Protein AF-A0A836SD16-F1 (afdb_monomer_lite)

Structure (mmCIF, N/CA/C/O backbone):
data_AF-A0A836SD16-F1
#
_entry.id   AF-A0A836SD16-F1
#
loop_
_atom_site.group_PDB
_atom_site.id
_atom_site.type_symbol
_atom_site.label_atom_id
_atom_site.label_alt_id
_atom_site.label_comp_id
_atom_site.label_asym_id
_atom_site.label_entity_id
_atom_site.label_seq_id
_atom_site.pdbx_PDB_ins_code
_atom_site.Cartn_x
_atom_site.Cartn_y
_atom_site.Cartn_z
_atom_site.occupancy
_atom_site.B_iso_or_equiv
_atom_site.auth_seq_id
_atom_site.auth_comp_id
_atom_site.auth_asym_id
_atom_site.auth_atom_id
_atom_site.pdbx_PDB_model_num
ATOM 1 N N . MET A 1 1 ? -29.765 10.931 31.017 1.00 47.81 1 MET A N 1
ATOM 2 C CA . MET A 1 1 ? -29.207 12.150 30.391 1.00 47.81 1 MET A CA 1
ATOM 3 C C . MET A 1 1 ? -29.769 13.439 30.987 1.00 47.81 1 MET A C 1
ATOM 5 O O . MET A 1 1 ? -28.993 14.105 31.645 1.00 47.81 1 MET A O 1
ATOM 9 N N . GLN A 1 2 ? -31.076 13.751 30.952 1.00 41.78 2 GLN A N 1
ATOM 10 C CA . GLN A 1 2 ? -31.623 14.842 31.801 1.00 41.78 2 GLN A CA 1
ATOM 11 C C . GLN A 1 2 ? -31.380 14.604 33.304 1.00 41.78 2 GLN A C 1
ATOM 13 O O . GLN A 1 2 ? -31.090 15.541 34.030 1.00 41.78 2 GLN A O 1
ATOM 18 N N . LYS A 1 3 ? -31.370 13.336 33.747 1.00 45.03 3 LYS A N 1
ATOM 19 C CA . LYS A 1 3 ? -30.899 12.922 35.081 1.00 45.03 3 LYS A CA 1
ATOM 20 C C . LYS A 1 3 ? -29.412 13.230 35.341 1.00 45.03 3 LYS A C 1
ATOM 22 O O . LYS A 1 3 ? -29.071 13.444 36.482 1.00 45.03 3 LYS A O 1
ATOM 27 N N . LEU A 1 4 ? -28.544 13.270 34.322 1.00 44.91 4 LEU A N 1
ATOM 28 C CA . LEU A 1 4 ? -27.101 13.542 34.469 1.00 44.91 4 LEU A CA 1
ATOM 29 C C . LEU A 1 4 ? -26.885 15.002 34.879 1.00 44.91 4 LEU A C 1
ATOM 31 O O . LEU A 1 4 ? -26.238 15.286 35.875 1.00 44.91 4 LEU A O 1
ATOM 35 N N . ILE A 1 5 ? -27.537 15.905 34.146 1.00 49.75 5 ILE A N 1
ATOM 36 C CA . ILE A 1 5 ? -27.587 17.338 34.429 1.00 49.75 5 ILE A CA 1
ATOM 37 C C . ILE A 1 5 ? -28.310 17.564 35.769 1.00 49.75 5 ILE A C 1
ATOM 39 O O . ILE A 1 5 ? -27.780 18.236 36.636 1.00 49.75 5 ILE A O 1
ATOM 43 N N . LEU A 1 6 ? -29.455 16.918 36.022 1.00 44.66 6 LEU A N 1
ATOM 44 C CA . LEU A 1 6 ? -30.210 17.103 37.272 1.00 44.66 6 LEU A CA 1
ATOM 45 C C . LEU A 1 6 ? -29.506 16.535 38.527 1.00 44.66 6 LEU A C 1
ATOM 47 O O . LEU A 1 6 ? -29.600 17.145 39.585 1.00 44.66 6 LEU A O 1
ATOM 51 N N . ILE A 1 7 ? -28.788 15.410 38.425 1.00 49.66 7 ILE A N 1
ATOM 52 C CA . ILE A 1 7 ? -28.025 14.798 39.534 1.00 49.66 7 ILE A CA 1
ATOM 53 C C . ILE A 1 7 ? -26.712 15.563 39.770 1.00 49.66 7 ILE A C 1
ATOM 55 O O . ILE A 1 7 ? -26.315 15.744 40.919 1.00 49.66 7 ILE A O 1
ATOM 59 N N . MET A 1 8 ? -26.068 16.077 38.714 1.00 46.47 8 MET A N 1
ATOM 60 C CA . MET A 1 8 ? -24.841 16.876 38.839 1.00 46.47 8 MET A CA 1
ATOM 61 C C . MET A 1 8 ? -25.087 18.357 39.192 1.00 46.47 8 MET A C 1
ATOM 63 O O . MET A 1 8 ? -24.184 18.990 39.729 1.00 46.47 8 MET A O 1
ATOM 67 N N . LEU A 1 9 ? -26.291 18.909 38.968 1.00 42.38 9 LEU A N 1
ATOM 68 C CA . LEU A 1 9 ? -26.656 20.282 39.369 1.00 42.38 9 LEU A CA 1
ATOM 69 C C . LEU A 1 9 ? -27.234 20.416 40.791 1.00 42.38 9 LEU A C 1
ATOM 71 O O . LEU A 1 9 ? -27.226 21.527 41.315 1.00 42.38 9 LEU A O 1
ATOM 75 N N . PHE A 1 10 ? -27.751 19.347 41.417 1.00 41.00 10 PHE A N 1
ATOM 76 C CA . PHE A 1 10 ? -28.495 19.460 42.689 1.00 41.00 10 PHE A CA 1
ATOM 77 C C . PHE A 1 10 ? -27.853 18.814 43.925 1.00 41.00 10 PHE A C 1
ATOM 79 O O . PHE A 1 10 ? -28.409 18.949 45.017 1.00 41.00 10 PHE A O 1
ATOM 86 N N . CYS A 1 11 ? -26.696 18.154 43.829 1.00 40.44 11 CYS A N 1
ATOM 87 C CA . CYS A 1 11 ? -26.124 17.504 45.009 1.00 40.44 11 CYS A CA 1
ATOM 88 C C . CYS A 1 11 ? -25.230 18.458 45.815 1.00 40.44 11 CYS A C 1
ATOM 90 O O . CYS A 1 11 ? -24.085 18.738 45.465 1.00 40.44 11 CYS A O 1
ATOM 92 N N . VAL A 1 12 ? -25.788 18.951 46.920 1.00 40.47 12 VAL A N 1
ATOM 93 C CA . VAL A 1 12 ? -25.085 19.702 47.962 1.00 40.47 12 VAL A CA 1
ATOM 94 C C . VAL A 1 12 ? -24.038 18.808 48.635 1.00 40.47 12 VAL A C 1
ATOM 96 O O . VAL A 1 12 ? -24.297 17.656 48.975 1.00 40.47 12 VAL A O 1
ATOM 99 N N . THR A 1 13 ? -22.861 19.396 48.832 1.00 48.41 13 THR A N 1
ATOM 100 C CA . THR A 1 13 ? -21.705 18.942 49.614 1.00 48.41 13 THR A CA 1
ATOM 101 C C . THR A 1 13 ? -22.038 18.022 50.797 1.00 48.41 13 THR A C 1
ATOM 103 O O . THR A 1 13 ? -22.675 18.457 51.758 1.00 48.41 13 THR A O 1
ATOM 106 N N . GLN A 1 14 ? -21.474 16.811 50.812 1.00 47.16 14 GLN A N 1
ATOM 107 C CA . GLN A 1 14 ? -21.070 16.166 52.065 1.00 47.16 14 GLN A CA 1
ATOM 108 C C . GLN A 1 14 ? -19.550 16.023 52.078 1.00 47.16 14 GLN A C 1
ATOM 110 O O . GLN A 1 14 ? -18.972 15.053 51.600 1.00 47.16 14 GLN A O 1
ATOM 115 N N . THR A 1 15 ? -18.892 17.039 52.624 1.00 45.00 15 THR A N 1
ATOM 116 C CA . THR A 1 15 ? -17.479 16.998 52.982 1.00 45.00 15 THR A CA 1
ATOM 117 C C . THR A 1 15 ? -17.315 16.178 54.258 1.00 45.00 15 THR A C 1
ATOM 119 O O . THR A 1 15 ? -17.546 16.670 55.361 1.00 45.00 15 THR A O 1
ATOM 122 N N . VAL A 1 16 ? -16.838 14.938 54.145 1.00 40.78 16 VAL A N 1
ATOM 123 C CA . VAL A 1 16 ? -16.167 14.291 55.280 1.00 40.78 16 VAL A CA 1
ATOM 124 C C . VAL A 1 16 ? -14.723 14.796 55.292 1.00 40.78 16 VAL A C 1
ATOM 126 O O . VAL A 1 16 ? -13.841 14.185 54.705 1.00 40.78 16 VAL A O 1
ATOM 129 N N . GLY A 1 17 ? -14.495 15.970 55.892 1.00 50.88 17 GLY A N 1
ATOM 130 C CA . GLY A 1 17 ? -13.177 16.449 56.353 1.00 50.88 17 GLY A CA 1
ATOM 131 C C . GLY A 1 17 ? -12.042 16.633 55.327 1.00 50.88 17 GLY A C 1
ATOM 132 O O . GLY A 1 17 ? -10.904 16.825 55.747 1.00 50.88 17 GLY A O 1
ATOM 133 N N . ALA A 1 18 ? -12.317 16.565 54.023 1.00 58.47 18 ALA A N 1
ATOM 134 C CA . ALA A 1 18 ? -11.338 16.609 52.933 1.00 58.47 18 ALA A CA 1
ATOM 135 C C . ALA A 1 18 ? -11.448 17.906 52.109 1.00 58.47 18 ALA A C 1
ATOM 137 O O . ALA A 1 18 ? -12.555 18.401 51.894 1.00 58.47 18 ALA A O 1
ATOM 138 N N . THR A 1 19 ? -10.329 18.436 51.601 1.00 69.25 19 THR A N 1
ATOM 139 C CA . THR A 1 19 ? -10.351 19.464 50.540 1.00 69.25 19 THR A CA 1
ATOM 140 C C . THR A 1 19 ? -10.422 18.750 49.196 1.00 69.25 19 THR A C 1
ATOM 142 O O . THR A 1 19 ? -9.538 17.948 48.909 1.00 69.25 19 THR A O 1
ATOM 145 N N . ALA A 1 20 ? -11.446 19.002 48.387 1.00 75.75 20 ALA A N 1
ATOM 146 C CA . ALA A 1 20 ? -11.607 18.394 47.068 1.00 75.75 20 ALA A CA 1
ATOM 147 C C . ALA A 1 20 ? -12.204 19.434 46.115 1.00 75.75 20 ALA A C 1
ATOM 149 O O . ALA A 1 20 ? -13.421 19.595 46.055 1.00 75.75 20 ALA A O 1
ATOM 150 N N . GLU A 1 21 ? -11.330 20.163 45.423 1.00 82.94 21 GLU A N 1
ATOM 151 C CA . GLU A 1 21 ? -11.685 21.233 44.492 1.00 82.94 21 GLU A CA 1
ATOM 152 C C . GLU A 1 21 ? -11.079 20.993 43.105 1.00 82.94 21 GLU A C 1
ATOM 154 O O . GLU A 1 21 ? -9.935 20.544 42.969 1.00 82.94 21 GLU A O 1
ATOM 159 N N . LEU A 1 22 ? -11.867 21.310 42.080 1.00 84.75 22 LEU A N 1
ATOM 160 C CA . LEU A 1 22 ? -11.505 21.237 40.667 1.00 84.75 22 LEU A CA 1
ATOM 161 C C . LEU A 1 22 ? -11.888 22.534 39.955 1.00 84.75 22 LEU A C 1
ATOM 163 O O . LEU A 1 22 ? -13.017 23.003 40.112 1.00 84.75 22 LEU A O 1
ATOM 167 N N . THR A 1 23 ? -10.992 23.067 39.126 1.00 88.19 23 THR A N 1
ATOM 168 C CA . THR A 1 23 ? -11.255 24.273 38.322 1.00 88.19 23 THR A CA 1
ATOM 169 C C . THR A 1 23 ? -10.583 24.161 36.960 1.00 88.19 23 THR A 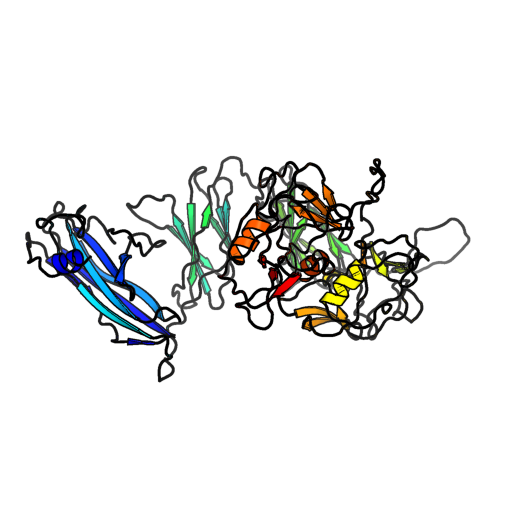C 1
ATOM 171 O O . THR A 1 23 ? -9.428 23.758 36.878 1.00 88.19 23 THR A O 1
ATOM 174 N N . PHE A 1 24 ? -11.281 24.535 35.888 1.00 88.69 24 PHE A N 1
ATOM 175 C CA . PHE A 1 24 ? -10.687 24.627 34.553 1.00 88.69 24 PHE A CA 1
ATOM 176 C C . PHE A 1 24 ? -10.046 25.998 34.308 1.00 88.69 24 PHE A C 1
ATOM 178 O O . PHE A 1 24 ? -10.534 27.015 34.806 1.00 88.69 24 PHE A O 1
ATOM 185 N N . SER A 1 25 ? -8.997 26.043 33.486 1.00 86.06 25 SER A N 1
ATOM 186 C CA . SER A 1 25 ? -8.516 27.296 32.903 1.00 86.06 25 SER A CA 1
ATOM 187 C C . SER A 1 25 ? -9.605 27.932 32.027 1.00 86.06 25 SER A C 1
ATOM 189 O O . SER A 1 25 ? -10.388 27.215 31.396 1.00 86.06 25 SER A O 1
ATOM 191 N N . PRO A 1 26 ? -9.674 29.270 31.948 1.00 84.88 26 PRO A N 1
ATOM 192 C CA . PRO A 1 26 ? -10.633 29.937 31.075 1.00 84.88 26 PRO A CA 1
ATOM 193 C C . PRO A 1 26 ? -10.360 29.607 29.600 1.00 84.88 26 PRO A C 1
ATOM 195 O O . PRO A 1 26 ? -9.211 29.602 29.163 1.00 84.88 26 PRO A O 1
ATOM 198 N N . LEU A 1 27 ? -11.430 29.377 28.835 1.00 85.81 27 LEU A N 1
ATOM 199 C CA . LEU A 1 27 ? -11.403 29.225 27.377 1.00 85.81 27 LEU A CA 1
ATOM 200 C C . LEU A 1 27 ? -11.921 30.498 26.695 1.00 85.81 27 LEU A C 1
ATOM 202 O O . LEU A 1 27 ? -12.695 31.257 27.290 1.00 85.81 27 LEU A O 1
ATOM 206 N N . LYS A 1 28 ? -11.545 30.720 25.427 1.00 86.38 28 LYS A N 1
ATOM 207 C CA . LYS A 1 28 ? -12.247 31.702 24.583 1.00 86.38 28 LYS A CA 1
ATOM 208 C C . LYS A 1 28 ? -13.709 31.277 24.419 1.00 86.38 28 LYS A C 1
ATOM 210 O O . LYS A 1 28 ? -14.028 30.089 24.447 1.00 86.38 28 LYS A O 1
ATOM 215 N N . SER A 1 29 ? -14.598 32.242 24.186 1.00 86.25 29 SER A N 1
ATOM 216 C CA . SER A 1 29 ? -16.001 31.946 23.868 1.00 86.25 29 SER A CA 1
ATOM 217 C C . SER A 1 29 ? -16.148 31.177 22.552 1.00 86.25 29 SER A C 1
ATOM 219 O O . SER A 1 29 ? -17.038 30.335 22.441 1.00 86.25 29 SER A O 1
ATOM 221 N N . THR A 1 30 ? -15.258 31.451 21.592 1.00 88.38 30 THR A N 1
ATOM 222 C CA . THR A 1 30 ? -15.224 30.828 20.268 1.00 88.38 30 THR A CA 1
ATOM 223 C C . THR A 1 30 ? -13.778 30.614 19.820 1.00 88.38 30 THR A C 1
ATOM 225 O O . THR A 1 30 ? -12.945 31.492 20.057 1.00 88.38 30 THR A O 1
ATOM 228 N N . TYR A 1 31 ? -13.510 29.480 19.171 1.00 87.44 31 TYR A N 1
ATOM 229 C CA . TYR A 1 31 ? -12.278 29.195 18.437 1.00 87.44 31 TYR A CA 1
ATOM 230 C C . TYR A 1 31 ? -12.602 28.904 16.969 1.00 87.44 31 TYR A C 1
ATOM 232 O O . TYR A 1 31 ? -13.557 28.187 16.669 1.00 87.44 31 TYR A O 1
ATOM 240 N N . HIS A 1 32 ? -11.821 29.478 16.068 1.00 84.00 32 HIS A N 1
ATOM 241 C CA . HIS A 1 32 ? -11.935 29.330 14.618 1.00 84.00 32 HIS A CA 1
ATOM 242 C C . HIS A 1 32 ? -11.022 28.219 14.094 1.00 84.00 32 HIS A C 1
ATOM 244 O O . HIS A 1 32 ? -10.036 27.892 14.752 1.00 84.00 32 HIS A O 1
ATOM 250 N N . VAL A 1 33 ? -11.304 27.674 12.906 1.00 77.31 33 VAL A N 1
ATOM 251 C CA . VAL A 1 33 ? -10.395 26.728 12.231 1.00 77.31 33 VAL A CA 1
ATOM 252 C C . VAL A 1 33 ? -8.982 27.311 12.154 1.00 77.31 33 VAL A C 1
ATOM 254 O O . VAL A 1 33 ? -8.800 28.466 11.759 1.00 77.31 33 VAL A O 1
ATOM 257 N N . GLY A 1 34 ? -7.994 26.516 12.566 1.00 64.69 34 GLY A N 1
ATOM 258 C CA . GLY A 1 34 ? -6.594 26.928 12.691 1.00 64.69 34 GLY A CA 1
ATOM 259 C C . GLY A 1 34 ? -6.213 27.567 14.033 1.00 64.69 34 GLY A C 1
ATOM 260 O O . GLY A 1 34 ? -5.035 27.818 14.276 1.00 64.69 34 GLY A O 1
ATOM 261 N N . GLU A 1 35 ? -7.166 27.842 14.933 1.00 76.31 35 GLU A N 1
ATOM 262 C CA . GLU A 1 35 ? -6.856 28.254 16.307 1.00 76.31 35 GLU A CA 1
ATOM 263 C C . GLU A 1 35 ? -6.636 27.046 17.226 1.00 76.31 35 GLU A C 1
ATOM 265 O O . GLU A 1 35 ? -7.294 26.016 17.101 1.00 76.31 35 GLU A O 1
ATOM 270 N N . CYS A 1 36 ? -5.744 27.194 18.206 1.00 74.69 36 CYS A N 1
ATOM 271 C CA . CYS A 1 36 ? -5.432 26.144 19.174 1.00 74.69 36 CYS A CA 1
ATOM 272 C C . CYS A 1 36 ? -6.287 26.269 20.453 1.00 74.69 36 CYS A C 1
ATOM 274 O O . CYS A 1 36 ? -6.384 27.350 21.050 1.00 74.69 36 CYS A O 1
ATOM 276 N N . VAL A 1 37 ? -6.889 25.159 20.888 1.00 79.31 37 VAL A N 1
ATOM 277 C CA . VAL A 1 37 ? -7.661 25.030 22.133 1.00 79.31 37 VAL A CA 1
ATOM 278 C C . VAL A 1 37 ? -6.808 24.304 23.168 1.00 79.31 37 VAL A C 1
ATOM 280 O O . VAL A 1 37 ? -6.579 23.108 23.039 1.00 79.31 37 VAL A O 1
ATOM 283 N N . VAL A 1 38 ? -6.399 25.014 24.224 1.00 81.56 38 VAL A N 1
ATOM 284 C CA . VAL A 1 38 ? -5.686 24.433 25.373 1.00 81.56 38 VAL A CA 1
ATOM 285 C C . VAL A 1 38 ? -6.564 24.545 26.612 1.00 81.56 38 VAL A C 1
ATOM 287 O O . VAL A 1 38 ? -6.900 25.648 27.052 1.00 81.56 38 VAL A O 1
ATOM 290 N N . LEU A 1 39 ? -6.932 23.403 27.185 1.00 83.50 39 LEU A N 1
ATOM 291 C CA . LEU A 1 39 ? -7.745 23.309 28.390 1.00 83.50 39 LEU A CA 1
ATOM 292 C C . LEU A 1 39 ? -6.956 22.634 29.508 1.00 83.50 39 LEU A C 1
ATOM 294 O O . LEU A 1 39 ? -6.610 21.456 29.420 1.00 83.50 39 LEU A O 1
ATOM 298 N N . LYS A 1 40 ? -6.753 23.364 30.602 1.00 84.44 40 LYS A N 1
ATOM 299 C CA . LYS A 1 40 ? -6.075 22.868 31.797 1.00 84.44 40 LYS A CA 1
ATOM 300 C C . LYS A 1 40 ? -7.063 22.632 32.927 1.00 84.44 40 LYS A C 1
ATOM 302 O O . LYS A 1 40 ? -7.969 23.438 33.128 1.00 84.44 40 LYS A O 1
ATOM 307 N N . LEU A 1 41 ? -6.871 21.566 33.696 1.00 85.94 41 LEU A N 1
ATOM 308 C CA . LEU A 1 41 ? -7.590 21.309 34.943 1.00 85.94 41 LEU A CA 1
ATOM 309 C C . LEU A 1 41 ? -6.642 21.483 36.123 1.00 85.94 41 LEU A C 1
ATOM 311 O O . LEU A 1 41 ? -5.619 20.807 36.232 1.00 85.94 41 LEU A O 1
ATOM 315 N N . GLN A 1 42 ? -7.020 22.372 37.028 1.00 87.75 42 GLN A N 1
ATOM 316 C CA . GLN A 1 42 ? -6.365 22.562 38.304 1.00 87.75 42 GLN A CA 1
ATOM 317 C C . GLN A 1 42 ? -7.034 21.678 39.354 1.00 87.75 42 GLN A C 1
ATOM 319 O O . GLN A 1 42 ? -8.226 21.807 39.644 1.00 87.75 42 GLN A O 1
ATOM 324 N N . GLU A 1 43 ? -6.243 20.785 39.934 1.00 85.94 43 GLU A N 1
ATOM 325 C CA . GLU A 1 43 ? -6.669 19.856 40.967 1.00 85.94 43 GLU A CA 1
ATOM 326 C C . GLU A 1 43 ? -6.178 20.285 42.343 1.00 85.94 43 GLU A C 1
ATOM 328 O O . GLU A 1 43 ? -4.984 20.524 42.535 1.00 85.94 43 GLU A O 1
ATOM 333 N N . ASN A 1 44 ? -7.075 20.290 43.327 1.00 83.94 44 ASN A N 1
ATOM 334 C CA . ASN A 1 44 ? -6.731 20.488 44.729 1.00 83.94 44 ASN A CA 1
ATOM 335 C C . ASN A 1 44 ? -7.466 19.465 45.606 1.00 83.94 44 ASN A C 1
ATOM 337 O O . ASN A 1 44 ? -8.592 19.684 46.050 1.00 83.94 44 ASN A O 1
ATOM 341 N N . LEU A 1 45 ? -6.817 18.326 45.846 1.00 82.62 45 LEU A N 1
ATOM 342 C CA . LEU A 1 45 ? -7.341 17.207 46.624 1.00 82.62 45 LEU A CA 1
ATOM 343 C C . LEU A 1 45 ? -6.442 16.896 47.831 1.00 82.62 45 LEU A C 1
ATOM 345 O O . LEU A 1 45 ? -5.235 16.683 47.689 1.00 82.62 45 LEU A O 1
ATOM 349 N N . GLN A 1 46 ? -7.051 16.787 49.009 1.00 80.62 46 GLN A N 1
ATOM 350 C CA . GLN A 1 46 ? -6.511 16.176 50.225 1.00 80.62 46 GLN A CA 1
ATOM 351 C C . GLN A 1 46 ? -7.624 15.332 50.852 1.00 80.62 46 GLN A C 1
ATOM 353 O O . GLN A 1 46 ? -8.518 15.877 51.501 1.00 80.62 46 GLN A O 1
ATOM 358 N N . ALA A 1 47 ? -7.582 14.014 50.661 1.00 69.38 47 ALA A N 1
ATOM 359 C CA . ALA A 1 47 ? -8.524 13.100 51.296 1.00 69.38 47 ALA A CA 1
ATOM 360 C C . ALA A 1 47 ? -8.374 13.121 52.829 1.00 69.38 47 ALA A C 1
ATOM 362 O O . ALA A 1 47 ? -7.266 13.222 53.359 1.00 69.38 47 ALA A O 1
ATOM 363 N N . ALA A 1 48 ? -9.486 12.968 53.556 1.00 67.19 48 ALA A N 1
ATOM 364 C CA . ALA A 1 48 ? -9.494 12.981 55.022 1.00 67.19 48 ALA A CA 1
ATOM 365 C C . ALA A 1 48 ? -8.749 11.782 55.635 1.00 67.19 48 ALA A C 1
ATOM 367 O O . ALA A 1 48 ? -8.243 11.856 56.754 1.00 67.19 48 ALA A O 1
ATOM 368 N N . SER A 1 49 ? -8.670 10.663 54.907 1.00 68.38 49 SER A N 1
ATOM 369 C CA . SER A 1 49 ? -7.809 9.530 55.240 1.00 68.38 49 SER A CA 1
ATOM 370 C C . SER A 1 49 ? -7.524 8.673 54.004 1.00 68.38 49 SER A C 1
ATOM 372 O O . SER A 1 49 ? -8.257 8.721 53.020 1.00 68.38 49 SER A O 1
ATOM 374 N N . ARG A 1 50 ? -6.513 7.798 54.094 1.00 67.38 50 ARG A N 1
ATOM 375 C CA . ARG A 1 50 ? -6.189 6.772 53.078 1.00 67.38 50 ARG A CA 1
ATOM 376 C C . ARG A 1 50 ? -7.313 5.764 52.782 1.00 67.38 50 ARG A C 1
ATOM 378 O O . ARG A 1 50 ? -7.144 4.914 51.918 1.00 67.38 50 ARG A O 1
ATOM 385 N N . PHE A 1 51 ? -8.401 5.802 53.555 1.00 64.56 51 PHE A N 1
ATOM 386 C CA . PHE A 1 51 ? -9.583 4.954 53.385 1.00 64.56 51 PHE A CA 1
ATOM 387 C C . PHE A 1 51 ? -10.749 5.690 52.703 1.00 64.56 51 PHE A C 1
ATOM 389 O O . PHE A 1 51 ? -11.781 5.076 52.476 1.00 64.56 51 PHE A O 1
ATOM 396 N N . HIS A 1 52 ? -10.595 6.981 52.387 1.00 73.12 52 HIS A N 1
ATOM 397 C CA . HIS A 1 52 ? -11.594 7.800 51.691 1.00 73.12 52 HIS A CA 1
ATOM 398 C C . HIS A 1 52 ? -10.999 8.340 50.389 1.00 73.12 52 HIS A C 1
ATOM 400 O O . HIS A 1 52 ? -10.794 9.545 50.239 1.00 73.12 52 HIS A O 1
ATOM 406 N N . ARG A 1 53 ? -10.634 7.432 49.482 1.00 80.56 53 ARG A N 1
ATOM 407 C CA . ARG A 1 53 ? -10.102 7.801 48.168 1.00 80.56 53 ARG A CA 1
ATOM 408 C C . ARG A 1 53 ? -11.233 8.194 47.227 1.00 80.56 53 ARG A C 1
ATOM 410 O O . ARG A 1 53 ? -12.393 7.844 47.448 1.00 80.56 53 ARG A O 1
ATOM 417 N N . VAL A 1 54 ? -10.869 8.917 46.177 1.00 82.31 54 VAL A N 1
ATOM 418 C CA . VAL A 1 54 ? -11.804 9.358 45.143 1.00 82.31 54 VAL A CA 1
ATOM 419 C C . VAL A 1 54 ? -11.268 9.060 43.752 1.00 82.31 54 VAL A C 1
ATOM 421 O O . VAL A 1 54 ? -10.061 9.083 43.523 1.00 82.31 54 VAL A O 1
ATOM 424 N N . ASP A 1 55 ? -12.175 8.852 42.814 1.00 85.06 55 ASP A N 1
ATOM 425 C CA . ASP A 1 55 ? -11.886 8.765 41.394 1.00 85.06 55 ASP A CA 1
ATOM 426 C C . ASP A 1 55 ? -12.175 10.127 40.749 1.00 85.06 55 ASP A C 1
ATOM 428 O O . ASP A 1 55 ? -13.214 10.739 40.996 1.00 85.06 55 ASP A O 1
ATOM 432 N N . LEU A 1 56 ? -11.263 10.631 39.921 1.00 85.75 56 LEU A N 1
ATOM 433 C CA . LEU A 1 56 ? -11.493 11.805 39.086 1.00 85.75 56 LEU A CA 1
ATOM 434 C C . LEU A 1 56 ? -12.210 11.378 37.813 1.00 85.75 56 LEU A C 1
ATOM 436 O O . LEU A 1 56 ? -11.695 10.565 37.050 1.00 85.75 56 LEU A O 1
ATOM 440 N N . TRP A 1 57 ? -13.352 11.990 37.547 1.00 87.81 57 TRP A N 1
ATOM 441 C CA . TRP A 1 57 ? -14.115 11.856 36.316 1.00 87.81 57 TRP A CA 1
ATOM 442 C C . TRP A 1 57 ? -14.005 13.150 35.522 1.00 87.81 57 TRP A C 1
ATOM 444 O O . TRP A 1 57 ? -14.144 14.231 36.090 1.00 87.81 57 TRP A O 1
ATOM 454 N N . ALA A 1 58 ? -13.786 13.047 34.214 1.00 87.88 58 ALA A N 1
ATOM 455 C CA . ALA A 1 58 ? -13.830 14.185 33.307 1.00 87.88 58 ALA A CA 1
ATOM 456 C C . ALA A 1 58 ? -14.537 13.786 32.008 1.00 87.88 58 ALA A C 1
ATOM 458 O O . ALA A 1 58 ? -14.450 12.635 31.580 1.00 87.88 58 ALA A O 1
ATOM 459 N N . ALA A 1 59 ? -15.294 14.702 31.412 1.00 88.88 59 ALA A N 1
ATOM 460 C CA . ALA A 1 59 ? -16.081 14.431 30.216 1.00 88.88 59 ALA A CA 1
ATOM 461 C C . ALA A 1 59 ? -16.259 15.682 29.356 1.00 88.88 59 ALA A C 1
ATOM 463 O O . ALA A 1 59 ? -16.237 16.802 29.864 1.00 88.88 59 ALA A O 1
ATOM 464 N N . VAL A 1 60 ? -16.493 15.473 28.065 1.00 89.38 60 VAL A N 1
ATOM 465 C CA . VAL A 1 60 ? -16.899 16.505 27.111 1.00 89.38 60 VAL A CA 1
ATOM 466 C C . VAL A 1 60 ? -18.269 16.164 26.534 1.00 89.38 60 VAL A C 1
ATOM 468 O O . VAL A 1 60 ? -18.518 15.034 26.113 1.00 89.38 60 VAL A O 1
ATOM 471 N N . GLU A 1 61 ? -19.165 17.141 26.539 1.00 88.12 61 GLU A N 1
ATOM 472 C CA . GLU A 1 61 ? -20.416 17.126 25.792 1.00 88.12 61 GLU A CA 1
ATOM 473 C C . GLU A 1 61 ? -20.167 17.716 24.404 1.00 88.12 61 GLU A C 1
ATOM 475 O O . GLU A 1 61 ? -19.657 18.831 24.269 1.00 88.12 61 GLU A O 1
ATOM 480 N N . LEU A 1 62 ? -20.491 16.932 23.380 1.00 88.81 62 LEU A N 1
ATOM 481 C CA . LEU A 1 62 ? -20.367 17.293 21.973 1.00 88.81 62 LEU A CA 1
ATOM 482 C C . LEU A 1 62 ? -21.573 18.131 21.509 1.00 88.81 62 LEU A C 1
ATOM 484 O O . LEU A 1 62 ? -22.648 18.020 22.103 1.00 88.81 62 LEU A O 1
ATOM 488 N N . PRO A 1 63 ? -21.476 18.834 20.363 1.00 86.44 63 PRO A N 1
ATOM 489 C CA . PRO A 1 63 ? -22.601 19.548 19.745 1.00 86.44 63 PRO A CA 1
ATOM 490 C C . PRO A 1 63 ? -23.855 18.690 19.522 1.00 86.44 63 PRO A C 1
ATOM 492 O O . PRO A 1 63 ? -24.978 19.190 19.521 1.00 86.44 63 PRO A O 1
ATOM 495 N N . SER A 1 64 ? -23.670 17.380 19.341 1.00 84.50 64 SER A N 1
ATOM 496 C CA . SER A 1 64 ? -24.749 16.401 19.187 1.00 84.50 64 SER A CA 1
ATOM 497 C C . SER A 1 64 ? -25.495 16.076 20.491 1.00 84.50 64 SER A C 1
ATOM 499 O O . SER A 1 64 ? -26.483 15.342 20.457 1.00 84.50 64 SER A O 1
ATOM 501 N N . GLY A 1 65 ? -25.017 16.568 21.639 1.00 81.69 65 GLY A N 1
ATOM 502 C CA . GLY A 1 65 ? -25.468 16.193 22.982 1.00 81.69 65 GLY A CA 1
ATOM 503 C C . GLY A 1 65 ? -24.909 14.851 23.474 1.00 81.69 65 GLY A C 1
ATOM 504 O O . GLY A 1 65 ? -25.312 14.356 24.528 1.00 81.69 65 GLY A O 1
ATOM 505 N N . ALA A 1 66 ? -24.007 14.219 22.713 1.00 82.12 66 ALA A N 1
ATOM 506 C CA . ALA A 1 66 ? -23.321 13.004 23.139 1.00 82.12 66 ALA A CA 1
ATOM 507 C C . ALA A 1 66 ? -22.180 13.330 24.114 1.00 82.12 66 ALA A C 1
ATOM 509 O O . ALA A 1 66 ? -21.488 14.332 23.957 1.00 82.12 66 ALA A O 1
ATOM 510 N N . PHE A 1 67 ? -21.953 12.449 25.089 1.00 82.25 67 PHE A N 1
ATOM 511 C CA . PHE A 1 67 ? -20.865 12.584 26.057 1.00 82.25 67 PHE A CA 1
ATOM 512 C C . PHE A 1 67 ? -19.704 11.658 25.710 1.00 82.25 67 PHE A C 1
ATOM 514 O O . PHE A 1 67 ? -19.905 10.470 25.447 1.00 82.25 67 PHE A O 1
ATOM 521 N N . LEU A 1 68 ? -18.491 12.196 25.787 1.00 84.25 68 LEU A N 1
ATOM 522 C CA . LEU A 1 68 ? -17.252 11.434 25.769 1.00 84.25 68 LEU A CA 1
ATOM 523 C C . LEU A 1 68 ? -16.534 11.605 27.107 1.00 84.25 68 LEU A C 1
ATOM 525 O O . LEU A 1 68 ? -16.206 12.716 27.512 1.00 84.25 68 LEU A O 1
ATOM 529 N N . PHE A 1 69 ? -16.287 10.497 27.793 1.00 83.38 69 PHE A N 1
ATOM 530 C CA . PHE A 1 69 ? -15.606 10.444 29.081 1.00 83.38 69 PHE A CA 1
ATOM 531 C C . PHE A 1 69 ? -14.116 10.259 28.873 1.00 83.38 69 PHE A C 1
ATOM 533 O O . PHE A 1 69 ? -13.703 9.371 28.124 1.00 83.38 69 PHE A O 1
ATOM 540 N N . MET A 1 70 ? -13.323 11.077 29.551 1.00 81.50 70 MET A N 1
ATOM 541 C CA . MET A 1 70 ? -11.879 10.942 29.555 1.00 81.50 70 MET A CA 1
ATOM 542 C C . MET A 1 70 ? -11.470 9.675 30.278 1.00 81.50 70 MET A C 1
ATOM 544 O O . MET A 1 70 ? -12.084 9.280 31.269 1.00 81.50 70 MET A O 1
ATOM 548 N N . THR A 1 71 ? -10.427 9.037 29.773 1.00 76.06 71 THR A N 1
ATOM 549 C CA . THR A 1 71 ? -9.990 7.734 30.264 1.00 76.06 71 THR A CA 1
ATOM 550 C C . THR A 1 71 ? -8.537 7.816 30.726 1.00 76.06 71 THR A C 1
ATOM 552 O O . THR A 1 71 ? -7.778 8.636 30.208 1.00 76.06 71 THR A O 1
ATOM 555 N N . PRO A 1 72 ? -8.108 6.968 31.672 1.00 65.50 72 PRO A N 1
ATOM 556 C CA . PRO A 1 72 ? -6.704 6.867 32.072 1.00 65.50 72 PRO A CA 1
ATOM 557 C C . PRO A 1 72 ? -5.800 6.346 30.943 1.00 65.50 72 PRO A C 1
ATOM 559 O O . PRO A 1 72 ? -4.581 6.281 31.110 1.00 65.50 72 PRO A O 1
ATOM 562 N N . LEU A 1 73 ? -6.376 5.911 29.815 1.00 58.06 73 LEU A N 1
ATOM 563 C CA . LEU A 1 73 ? -5.653 5.338 28.692 1.00 58.06 73 LEU A CA 1
ATOM 564 C C . LEU A 1 73 ? -5.174 6.452 27.765 1.00 58.06 73 LEU A C 1
ATOM 566 O O . LEU A 1 73 ? -5.966 7.071 27.062 1.00 58.06 73 LEU A O 1
ATOM 570 N N . VAL A 1 74 ? -3.856 6.604 27.675 1.00 50.28 74 VAL A N 1
ATOM 571 C CA . VAL A 1 74 ? -3.191 7.536 26.747 1.00 50.28 74 VAL A CA 1
ATOM 572 C C . VAL A 1 74 ? -3.580 7.272 25.277 1.00 50.28 74 VAL A C 1
ATOM 574 O O . VAL A 1 74 ? -3.588 8.185 24.463 1.00 50.28 74 VAL A O 1
ATOM 577 N N . PHE A 1 75 ? -3.955 6.031 24.940 1.00 38.59 75 PHE A N 1
ATOM 578 C CA . PHE A 1 75 ? -4.278 5.583 23.574 1.00 38.59 75 PHE A CA 1
ATOM 579 C C . PHE A 1 75 ? -5.775 5.573 23.241 1.00 38.59 75 PHE A C 1
ATOM 581 O O . PHE A 1 75 ? -6.165 5.294 22.110 1.00 38.59 75 PHE A O 1
ATOM 588 N N . ALA A 1 76 ? -6.622 5.831 24.233 1.00 53.31 76 ALA A N 1
ATOM 589 C CA . ALA A 1 76 ? -8.065 5.922 24.078 1.00 53.31 76 ALA A CA 1
ATOM 590 C C . ALA A 1 76 ? -8.560 7.011 25.024 1.00 53.31 76 ALA A C 1
ATOM 592 O O . ALA A 1 76 ? -9.364 6.745 25.915 1.00 53.31 76 ALA A O 1
ATOM 593 N N . SER A 1 77 ? -8.035 8.227 24.854 1.00 65.12 77 SER A N 1
ATOM 594 C CA . SER A 1 77 ? -8.218 9.342 25.791 1.00 65.12 77 SER A CA 1
ATOM 595 C C . SER A 1 77 ? -9.681 9.687 26.042 1.00 65.12 77 SER A C 1
ATOM 597 O O . SER A 1 77 ? -9.979 10.311 27.051 1.00 65.12 77 SER A O 1
ATOM 599 N N . TYR A 1 78 ? -10.591 9.236 25.169 1.00 78.44 78 TYR A N 1
ATOM 600 C CA . TYR A 1 78 ? -12.030 9.436 25.264 1.00 78.44 78 TYR A CA 1
ATOM 601 C C . TYR A 1 78 ? -12.813 8.148 24.994 1.00 78.44 78 TYR A C 1
ATOM 603 O O . TYR A 1 78 ? -12.459 7.347 24.130 1.00 78.44 78 TYR A O 1
ATOM 611 N N . SER A 1 79 ? -13.926 7.971 25.700 1.00 77.50 79 SER A N 1
ATOM 612 C CA . SER A 1 79 ? -14.839 6.841 25.543 1.00 77.50 79 SER A CA 1
ATOM 613 C C . SER A 1 79 ? -16.293 7.297 25.630 1.00 77.50 79 SER A C 1
ATOM 615 O O . SER A 1 79 ? -16.638 8.051 26.536 1.00 77.50 79 SER A O 1
ATOM 617 N N . PRO A 1 80 ? -17.197 6.791 24.773 1.00 77.94 80 PRO A N 1
ATOM 618 C CA . PRO A 1 80 ? -18.632 7.029 24.930 1.00 77.94 80 PRO A CA 1
ATOM 619 C C . PRO A 1 80 ? -19.217 6.290 26.147 1.00 77.94 80 PRO A C 1
ATOM 621 O O . PRO A 1 80 ? -20.348 6.549 26.558 1.00 77.94 80 PRO A O 1
ATOM 624 N N . LYS A 1 81 ? -18.469 5.341 26.728 1.00 79.88 81 LYS A N 1
ATOM 625 C CA . LYS A 1 81 ? -18.841 4.647 27.963 1.00 79.88 81 LYS A CA 1
ATOM 626 C C . LYS A 1 81 ? -18.291 5.402 29.166 1.00 79.88 81 LYS A C 1
ATOM 628 O O . LYS A 1 81 ? -17.099 5.689 29.224 1.00 79.88 81 LYS A O 1
ATOM 633 N N . ALA A 1 82 ? -19.173 5.642 30.129 1.00 79.62 82 ALA A N 1
ATOM 634 C CA . ALA A 1 82 ? -18.875 6.283 31.398 1.00 79.62 82 ALA A CA 1
ATOM 635 C C . ALA A 1 82 ? -17.776 5.548 32.174 1.00 79.62 82 ALA A C 1
ATOM 637 O O . ALA A 1 82 ? -17.943 4.375 32.511 1.00 79.62 82 ALA A O 1
ATOM 638 N N . GLN A 1 83 ? -16.683 6.248 32.465 1.00 81.69 83 GLN A N 1
ATOM 639 C CA . GLN A 1 83 ? -15.581 5.755 33.286 1.00 81.69 83 GLN A CA 1
ATOM 640 C C . GLN A 1 83 ? -14.789 6.913 33.901 1.00 81.69 83 GLN A C 1
ATOM 642 O O . GLN A 1 83 ? -14.882 8.051 33.433 1.00 81.69 83 GLN A O 1
ATOM 647 N N . PHE A 1 84 ? -14.020 6.609 34.945 1.00 81.38 84 PHE A N 1
ATOM 648 C CA . PHE A 1 84 ? -13.110 7.562 35.569 1.00 81.38 84 PHE A CA 1
ATOM 649 C C . PHE A 1 84 ? -11.926 7.870 34.647 1.00 81.38 84 PHE A C 1
ATOM 651 O O . PHE A 1 84 ? -11.512 7.038 33.844 1.00 81.38 84 PHE A O 1
ATOM 658 N N . PHE A 1 85 ? -11.359 9.060 34.812 1.00 83.50 85 PHE A N 1
ATOM 659 C CA . PHE A 1 85 ? -10.102 9.492 34.212 1.00 83.50 85 PHE A CA 1
ATOM 660 C C . PHE A 1 85 ? -8.898 9.079 35.073 1.00 83.50 85 PHE A C 1
ATOM 662 O O . PHE A 1 85 ? -7.874 8.658 34.544 1.00 83.50 85 PHE A O 1
ATOM 669 N N . ARG A 1 86 ? -9.015 9.154 36.405 1.00 82.19 86 ARG A N 1
ATOM 670 C CA . ARG A 1 86 ? -8.017 8.640 37.360 1.00 82.19 86 ARG A CA 1
ATOM 671 C C . ARG A 1 86 ? -8.710 8.020 38.561 1.00 82.19 86 ARG A C 1
ATOM 673 O O . ARG A 1 86 ? -9.690 8.574 39.033 1.00 82.19 86 ARG A O 1
ATOM 680 N N . GLU A 1 87 ? -8.178 6.917 39.065 1.00 83.88 87 GLU A N 1
ATOM 681 C CA . GLU A 1 87 ? -8.749 6.192 40.204 1.00 83.88 87 GLU A CA 1
ATOM 682 C C . GLU A 1 87 ? -7.937 6.363 41.491 1.00 83.88 87 GLU A C 1
ATOM 684 O O . GLU A 1 87 ? -6.743 6.691 41.461 1.00 83.88 87 GLU A O 1
ATOM 689 N N . SER A 1 88 ? -8.585 6.087 42.623 1.00 80.62 88 SER A N 1
ATOM 690 C CA . SER A 1 88 ? -7.942 5.893 43.927 1.00 80.62 88 SER A CA 1
ATOM 691 C C . SER A 1 88 ? -7.063 7.070 44.382 1.00 80.62 88 SER A C 1
ATOM 693 O O . SER A 1 88 ? -6.007 6.879 44.998 1.00 80.62 88 SER A O 1
ATOM 695 N N . LEU A 1 89 ? -7.469 8.304 44.089 1.00 80.06 89 LEU A N 1
ATOM 696 C CA . LEU A 1 89 ? -6.720 9.509 44.426 1.00 80.06 89 LEU A CA 1
ATOM 697 C C . LEU A 1 89 ? -6.836 9.830 45.922 1.00 80.06 89 LEU A C 1
ATOM 699 O O . LEU A 1 89 ? -7.925 9.917 46.488 1.00 80.06 89 LEU A O 1
ATOM 703 N N . GLU A 1 90 ? -5.684 10.037 46.559 1.00 78.00 90 GLU A N 1
ATOM 704 C CA . GLU A 1 90 ? -5.579 10.416 47.977 1.00 78.00 90 GLU A CA 1
ATOM 705 C C . GLU A 1 90 ? -5.187 11.889 48.155 1.00 78.00 90 GLU A C 1
ATOM 707 O O . GLU A 1 90 ? -5.674 12.578 49.051 1.00 78.00 90 GLU A O 1
ATOM 712 N N . LYS A 1 91 ? -4.268 12.377 47.316 1.00 77.00 91 LYS A N 1
ATOM 713 C CA . LYS A 1 91 ? -3.708 13.725 47.393 1.00 77.00 91 LYS A CA 1
ATOM 714 C C . LYS A 1 91 ? -3.215 14.172 46.024 1.00 77.00 91 LYS A C 1
ATOM 716 O O . LYS A 1 91 ? -2.383 13.494 45.425 1.00 77.00 91 LYS A O 1
ATOM 721 N N . THR A 1 92 ? -3.655 15.337 45.565 1.00 74.69 92 THR A N 1
ATOM 722 C CA . THR A 1 92 ? -3.110 15.982 44.364 1.00 74.69 92 THR A CA 1
ATOM 723 C C . THR A 1 92 ? -3.195 17.504 44.481 1.00 74.69 92 THR A C 1
ATOM 725 O O . THR A 1 92 ? -4.162 18.043 45.007 1.00 74.69 92 THR A O 1
ATOM 728 N N . GLN A 1 93 ? -2.139 18.188 44.049 1.00 73.00 93 GLN A N 1
ATOM 729 C CA . GLN A 1 93 ? -2.079 19.640 43.864 1.00 73.00 93 GLN A CA 1
ATOM 730 C C . GLN A 1 93 ? -1.281 19.883 42.591 1.00 73.00 93 GLN A C 1
ATOM 732 O O . GLN A 1 93 ? -0.058 20.036 42.634 1.00 73.00 93 GLN A O 1
ATOM 737 N N . ARG A 1 94 ? -1.954 19.753 41.449 1.00 74.75 94 ARG A N 1
ATOM 738 C CA . ARG A 1 94 ? -1.325 19.776 40.126 1.00 74.75 94 ARG A CA 1
ATOM 739 C C . ARG A 1 94 ? -2.229 20.486 39.129 1.00 74.75 94 ARG A C 1
ATOM 741 O O . ARG A 1 94 ? -3.449 20.447 39.250 1.00 74.75 94 ARG A O 1
ATOM 748 N N . GLU A 1 95 ? -1.597 21.132 38.161 1.00 72.69 95 GLU A N 1
ATOM 749 C CA . GLU A 1 95 ? -2.236 21.576 36.928 1.00 72.69 95 GLU A CA 1
ATOM 750 C C . GLU A 1 95 ? -1.962 20.508 35.869 1.00 72.69 95 GLU A C 1
ATOM 752 O O . GLU A 1 95 ? -0.840 20.000 35.775 1.00 72.69 95 GLU A O 1
ATOM 757 N N . HIS A 1 96 ? -2.997 20.117 35.136 1.00 67.06 96 HIS A N 1
ATOM 758 C CA . HIS A 1 96 ? -2.912 19.088 34.113 1.00 67.06 96 HIS A CA 1
ATOM 759 C C . HIS A 1 96 ? -3.532 19.589 32.814 1.00 67.06 96 HIS A C 1
ATOM 761 O O . HIS A 1 96 ? -4.679 20.035 32.821 1.00 67.06 96 HIS A O 1
ATOM 767 N N . ASP A 1 97 ? -2.792 19.484 31.714 1.00 69.44 97 ASP A N 1
ATOM 768 C CA . ASP A 1 97 ? -3.318 19.751 30.380 1.00 69.44 97 ASP A CA 1
ATOM 769 C C . ASP A 1 97 ? -4.227 18.586 29.997 1.00 69.44 97 ASP A C 1
ATOM 771 O O . ASP A 1 97 ? -3.799 17.439 29.881 1.00 69.44 97 ASP A O 1
ATOM 775 N N . ILE A 1 98 ? -5.518 18.877 29.906 1.00 71.88 98 ILE A N 1
ATOM 776 C CA . ILE A 1 98 ? -6.563 17.879 29.700 1.00 71.88 98 ILE A CA 1
ATOM 777 C C . ILE A 1 98 ? -6.906 17.746 28.216 1.00 71.88 98 ILE A C 1
ATOM 779 O O . ILE A 1 98 ? -7.340 16.684 27.765 1.00 71.88 98 ILE A O 1
ATOM 783 N N . LEU A 1 99 ? -6.725 18.823 27.457 1.00 73.06 99 LEU A N 1
ATOM 784 C CA . LEU A 1 99 ? -6.978 18.847 26.030 1.00 73.06 99 LEU A CA 1
ATOM 785 C C . LEU A 1 99 ? -6.124 19.933 25.363 1.00 73.06 99 LEU A C 1
ATOM 787 O O . LEU A 1 99 ? -6.078 21.063 25.845 1.00 73.06 99 LEU A O 1
ATOM 791 N N . ASP A 1 100 ? -5.464 19.556 24.270 1.00 72.50 100 ASP A N 1
ATOM 792 C CA . ASP A 1 100 ? -4.642 20.420 23.424 1.00 72.50 100 ASP A CA 1
ATOM 793 C C . ASP A 1 100 ? -4.816 19.975 21.964 1.00 72.50 100 ASP A C 1
ATOM 795 O O . ASP A 1 100 ? -4.471 18.840 21.620 1.00 72.50 100 ASP A O 1
ATOM 799 N N . PHE A 1 101 ? -5.456 20.805 21.136 1.00 66.00 101 PHE A N 1
ATOM 800 C CA . PHE A 1 101 ? -5.622 20.536 19.704 1.00 66.00 101 PHE A CA 1
ATOM 801 C C . PHE A 1 101 ? -5.880 21.808 18.883 1.00 66.00 101 PHE A C 1
ATOM 803 O O . PHE A 1 101 ? -6.401 22.804 19.388 1.00 66.00 101 PHE A O 1
ATOM 810 N N . GLU A 1 102 ? -5.562 21.743 17.589 1.00 73.44 102 GLU A N 1
ATOM 811 C CA . GLU A 1 102 ? -5.947 22.737 16.581 1.00 73.44 102 GLU A CA 1
ATOM 812 C C . GLU A 1 102 ? -7.375 22.473 16.087 1.00 73.44 102 GLU A C 1
ATOM 814 O O . GLU A 1 102 ? -7.724 21.339 15.752 1.00 73.44 102 GLU A O 1
ATOM 819 N N . VAL A 1 103 ? -8.210 23.511 16.012 1.00 76.25 103 VAL A N 1
ATOM 820 C CA . VAL A 1 103 ? -9.569 23.389 15.471 1.00 76.25 103 VAL A CA 1
ATOM 821 C C . VAL A 1 103 ? -9.508 23.027 13.985 1.00 76.25 103 VAL A C 1
ATOM 823 O O . VAL A 1 103 ? -9.072 23.824 13.157 1.00 76.25 103 VAL A O 1
ATOM 826 N N . LEU A 1 104 ? -9.983 21.824 13.658 1.00 71.44 104 LEU A N 1
ATOM 827 C CA . LEU A 1 104 ? -10.109 21.314 12.292 1.00 71.44 104 LEU A CA 1
ATOM 828 C C . LEU A 1 104 ? -11.511 21.572 11.725 1.00 71.44 104 LEU A C 1
ATOM 830 O O . LEU A 1 104 ? -12.488 21.648 12.474 1.00 71.44 104 LEU A O 1
ATOM 834 N N . GLU A 1 105 ? -11.612 21.634 10.394 1.00 73.12 105 GLU A N 1
ATOM 835 C CA . GLU A 1 105 ? -12.901 21.708 9.696 1.00 73.12 105 GLU A CA 1
ATOM 836 C C . GLU A 1 105 ? -13.788 20.493 10.024 1.00 73.12 105 GLU A C 1
ATOM 838 O O . GLU A 1 105 ? -13.328 19.348 10.069 1.00 73.12 105 GLU A O 1
ATOM 843 N N . GLY A 1 106 ? -15.084 20.737 10.225 1.00 76.19 106 GLY A N 1
ATOM 844 C CA . GLY A 1 106 ? -16.086 19.705 10.507 1.00 76.19 106 GLY A CA 1
ATOM 845 C C . GLY A 1 106 ? -16.304 19.411 11.993 1.00 76.19 106 GLY A C 1
ATOM 846 O O . GLY A 1 106 ? -17.080 18.511 12.323 1.00 76.19 106 GLY A O 1
ATOM 847 N N . LEU A 1 107 ? -15.659 20.165 12.890 1.00 79.56 107 LEU A N 1
ATOM 848 C CA . LEU A 1 107 ? -15.848 20.086 14.345 1.00 79.56 107 LEU A CA 1
ATOM 849 C C . LEU A 1 107 ? -16.715 21.229 14.895 1.00 79.56 107 LEU A C 1
ATOM 851 O O . LEU A 1 107 ? -16.713 21.476 16.097 1.00 79.56 107 LEU A O 1
ATOM 855 N N . SER A 1 108 ? -17.445 21.957 14.046 1.00 86.81 108 SER A N 1
ATOM 856 C CA . SER A 1 108 ? -18.207 23.123 14.488 1.00 86.81 108 SER A CA 1
ATOM 857 C C . SER A 1 108 ? -19.331 22.801 15.481 1.00 86.81 108 SER A C 1
ATOM 859 O O . SER A 1 108 ? -20.034 21.790 15.397 1.00 86.81 108 SER A O 1
ATOM 861 N N . GLY A 1 109 ? -19.522 23.712 16.437 1.00 89.75 109 GLY A N 1
ATOM 862 C CA . GLY A 1 109 ? -20.609 23.671 17.413 1.00 89.75 109 GLY A CA 1
ATOM 863 C C . GLY A 1 109 ? -20.172 23.932 18.857 1.00 89.75 109 GLY A C 1
ATOM 864 O O . GLY A 1 109 ? -19.001 24.208 19.122 1.00 89.75 109 GLY A O 1
ATOM 865 N N . PRO A 1 110 ? -21.124 23.898 19.807 1.00 92.31 110 PRO A N 1
ATOM 866 C CA . PRO A 1 110 ? -20.847 24.114 21.221 1.00 92.31 110 PRO A CA 1
ATOM 867 C C . PRO A 1 110 ? -20.264 22.861 21.885 1.00 92.31 110 PRO A C 1
ATOM 869 O O . PRO A 1 110 ? -20.771 21.755 21.701 1.00 92.31 110 PRO A O 1
ATOM 872 N N . TYR A 1 111 ? -19.241 23.064 22.710 1.00 91.56 111 TYR A N 1
ATOM 873 C CA . TYR A 1 111 ? -18.613 22.036 23.534 1.00 91.56 111 TYR A CA 1
ATOM 874 C C . TYR A 1 111 ? -18.636 22.464 24.997 1.00 91.56 111 TYR A C 1
ATOM 876 O O . TYR A 1 111 ? -18.291 23.604 25.331 1.00 91.56 111 TYR A O 1
ATOM 884 N N . THR A 1 112 ? -18.987 21.534 25.880 1.00 89.38 112 THR A N 1
ATOM 885 C CA . THR A 1 112 ? -18.952 21.759 27.328 1.00 89.38 112 THR A CA 1
ATOM 886 C C . THR A 1 112 ? -18.127 20.681 28.011 1.00 89.38 112 THR A C 1
ATOM 888 O O . THR A 1 112 ? -18.352 19.491 27.823 1.00 89.38 112 THR A O 1
ATOM 891 N N . PHE A 1 113 ? -17.168 21.106 28.826 1.00 89.88 113 PHE A N 1
ATOM 892 C CA . PHE A 1 113 ? -16.268 20.235 29.569 1.00 89.88 113 PHE A CA 1
ATOM 893 C C . PHE A 1 113 ? -16.684 20.177 31.030 1.00 89.88 113 PHE A C 1
ATOM 895 O O . PHE A 1 113 ? -17.026 21.204 31.617 1.00 89.88 113 PHE A O 1
ATOM 902 N N . TYR A 1 114 ? -16.608 18.986 31.610 1.00 88.56 114 TYR A N 1
ATOM 903 C CA . TYR A 1 114 ? -16.993 18.684 32.982 1.00 88.56 114 TYR A CA 1
ATOM 904 C C . TYR A 1 114 ? -15.875 17.922 33.690 1.00 88.56 114 TYR A C 1
ATOM 906 O O . TYR A 1 114 ? -15.259 17.047 33.083 1.00 88.56 114 TYR A O 1
ATOM 914 N N . ALA A 1 115 ? -15.651 18.192 34.977 1.00 88.06 115 ALA A N 1
ATOM 915 C CA . ALA A 1 115 ? -14.833 17.339 35.837 1.00 88.06 115 ALA A CA 1
ATOM 916 C C . ALA A 1 115 ? -15.342 17.316 37.286 1.00 88.06 115 ALA A C 1
ATOM 918 O O . ALA A 1 115 ? -15.790 18.336 37.810 1.00 88.06 115 ALA A O 1
ATOM 919 N N . ALA A 1 116 ? -15.270 16.154 37.935 1.00 86.31 116 ALA A N 1
ATOM 920 C CA . ALA A 1 116 ? -15.675 15.951 39.326 1.00 86.31 116 ALA A CA 1
ATOM 921 C C . ALA A 1 116 ? -14.877 14.806 39.967 1.00 86.31 116 ALA A C 1
ATOM 923 O O . ALA A 1 116 ? -14.600 13.800 39.315 1.00 86.31 116 ALA A O 1
ATOM 924 N N . TYR A 1 117 ? -14.562 14.915 41.257 1.00 85.56 117 TYR A N 1
ATOM 925 C CA . TYR A 1 117 ? -14.178 13.761 42.065 1.00 85.56 117 TYR A CA 1
ATOM 926 C C . TYR A 1 117 ? -15.423 13.025 42.548 1.00 85.56 117 TYR A C 1
ATOM 928 O O . TYR A 1 117 ? -16.406 13.654 42.946 1.00 85.56 117 TYR A O 1
ATOM 936 N N . VAL A 1 118 ? -15.358 11.701 42.551 1.00 83.62 118 VAL A N 1
ATOM 937 C CA . VAL A 1 118 ? -16.428 10.787 42.957 1.00 83.62 118 VAL A CA 1
ATOM 938 C C . VAL A 1 118 ? -15.841 9.768 43.928 1.00 83.62 118 VAL A C 1
ATOM 940 O O . VAL A 1 118 ? -14.673 9.421 43.808 1.00 83.62 118 VAL A O 1
ATOM 943 N N . GLU A 1 119 ? -16.613 9.301 44.905 1.00 81.38 119 GLU A N 1
ATOM 944 C CA . GLU A 1 119 ? -16.206 8.195 45.785 1.00 81.38 119 GLU A CA 1
ATOM 945 C C . GLU A 1 119 ? -15.622 7.015 44.987 1.00 81.38 119 GLU A C 1
ATOM 947 O O . GLU A 1 119 ? -16.195 6.611 43.973 1.00 81.38 119 GLU A O 1
ATOM 952 N N . GLU A 1 120 ? -14.486 6.477 45.445 1.00 82.12 120 GLU A N 1
ATOM 953 C CA . GLU A 1 120 ? -13.781 5.375 44.778 1.00 82.12 120 GLU A CA 1
ATOM 954 C C . GLU A 1 120 ? -14.725 4.206 44.451 1.00 82.12 120 GLU A C 1
ATOM 956 O O . GLU A 1 120 ? -15.444 3.686 45.311 1.00 82.12 120 GLU A O 1
ATOM 961 N N . GLY A 1 121 ? -14.726 3.787 43.185 1.00 79.31 121 GLY A N 1
ATOM 962 C CA . GLY A 1 121 ? -15.527 2.667 42.693 1.00 79.31 121 GLY A CA 1
ATOM 963 C C . GLY A 1 121 ? -17.018 2.963 42.513 1.00 79.31 121 GLY A C 1
ATOM 964 O O . GLY A 1 121 ? -17.768 2.047 42.165 1.00 79.31 121 GLY A O 1
ATOM 965 N N . LYS A 1 122 ? -17.470 4.206 42.727 1.00 82.12 122 LYS A N 1
ATOM 966 C CA . LYS A 1 122 ? -18.845 4.634 42.439 1.00 82.12 122 LYS A CA 1
ATOM 967 C C . LYS A 1 122 ? -18.954 5.270 41.062 1.00 82.12 122 LYS A C 1
ATOM 969 O O . LYS A 1 122 ? -18.055 5.961 40.587 1.00 82.12 122 LYS A O 1
ATOM 974 N N . ASN A 1 123 ? -20.099 5.069 40.424 1.00 77.62 123 ASN A N 1
ATOM 975 C CA . ASN A 1 123 ? -20.407 5.669 39.136 1.00 77.62 123 ASN A CA 1
ATOM 976 C C . ASN A 1 123 ? -21.316 6.897 39.330 1.00 77.62 123 ASN A C 1
ATOM 978 O O . ASN A 1 123 ? -22.456 6.749 39.776 1.00 77.62 123 ASN A O 1
ATOM 982 N N . PRO A 1 124 ? -20.881 8.110 38.942 1.00 70.75 124 PRO A N 1
ATOM 983 C CA . PRO A 1 124 ? -21.655 9.329 39.162 1.00 70.75 124 PRO A CA 1
ATOM 984 C C . PRO A 1 124 ? -22.977 9.369 38.381 1.00 70.75 124 PRO A C 1
ATOM 986 O O . PRO A 1 124 ? -23.817 10.214 38.685 1.00 70.75 124 PRO A O 1
ATOM 989 N N . ILE A 1 125 ? -23.158 8.482 37.397 1.00 70.56 125 ILE A N 1
ATOM 990 C CA . ILE A 1 125 ? -24.307 8.423 36.487 1.00 70.56 125 ILE A CA 1
ATOM 991 C C . ILE A 1 125 ? -25.369 7.438 36.966 1.00 70.56 125 ILE A C 1
ATOM 993 O O . ILE A 1 125 ? -26.563 7.713 36.828 1.00 70.56 125 ILE A O 1
ATOM 997 N N . THR A 1 126 ? -24.944 6.266 37.439 1.00 70.25 126 THR A N 1
ATOM 998 C CA . THR A 1 126 ? -25.851 5.149 37.737 1.00 70.25 126 THR A CA 1
ATOM 999 C C . THR A 1 126 ? -26.132 4.972 39.217 1.00 70.25 126 THR A C 1
ATOM 1001 O O . THR A 1 126 ? -27.168 4.402 39.545 1.00 70.25 126 THR A O 1
ATOM 1004 N N . ASP A 1 127 ? -25.244 5.446 40.089 1.00 69.75 127 ASP A N 1
ATOM 1005 C CA . ASP A 1 127 ? -25.343 5.192 41.521 1.00 69.75 127 ASP A CA 1
ATOM 1006 C C . ASP A 1 127 ? -26.137 6.317 42.220 1.00 69.75 127 ASP A C 1
ATOM 1008 O O . ASP A 1 127 ? -25.964 7.502 41.914 1.00 69.75 127 ASP A O 1
ATOM 1012 N N . ASP A 1 128 ? -27.030 5.918 43.137 1.00 63.00 128 ASP A N 1
ATOM 1013 C CA . ASP A 1 128 ? -28.061 6.749 43.789 1.00 63.00 128 ASP A CA 1
ATOM 1014 C C . ASP A 1 128 ? -27.515 7.930 44.640 1.00 63.00 128 ASP A C 1
ATOM 1016 O O . ASP A 1 128 ? -26.308 8.116 44.816 1.00 63.00 128 ASP A O 1
ATOM 1020 N N . ASP A 1 129 ? -28.432 8.726 45.212 1.00 58.28 129 ASP A N 1
ATOM 1021 C CA . ASP A 1 129 ? -28.246 10.001 45.948 1.00 58.28 129 ASP A CA 1
ATOM 1022 C C . ASP A 1 129 ? -27.310 9.965 47.190 1.00 58.28 129 ASP A C 1
ATOM 1024 O O . ASP A 1 129 ? -27.210 10.949 47.922 1.00 58.28 129 ASP A O 1
ATOM 1028 N N . GLY A 1 130 ? -26.610 8.856 47.450 1.00 58.41 130 GLY A N 1
ATOM 1029 C CA . GLY A 1 130 ? -25.684 8.669 48.578 1.00 58.41 130 GLY A CA 1
ATOM 1030 C C . GLY A 1 130 ? -24.190 8.697 48.231 1.00 58.41 130 GLY A C 1
ATOM 1031 O O . GLY A 1 130 ? -23.373 8.479 49.119 1.00 58.41 130 GLY A O 1
ATOM 1032 N N . VAL A 1 131 ? -23.822 8.919 46.966 1.00 66.50 131 VAL A N 1
ATOM 1033 C CA . VAL A 1 131 ? -22.416 8.925 46.514 1.00 66.50 131 VAL A CA 1
ATOM 1034 C C . VAL A 1 131 ? -21.735 10.263 46.808 1.00 66.50 131 VAL A C 1
ATOM 1036 O O . VAL A 1 131 ? -22.233 11.320 46.398 1.00 66.50 131 VAL A O 1
ATOM 1039 N N . TYR A 1 132 ? -20.564 10.221 47.453 1.00 66.75 132 TYR A N 1
ATOM 1040 C CA . TYR A 1 132 ? -19.756 11.422 47.697 1.00 66.75 132 TYR A CA 1
ATOM 1041 C C . TYR A 1 132 ? -19.194 12.003 46.394 1.00 66.75 132 TYR A C 1
ATOM 1043 O O . TYR A 1 132 ? -18.686 11.270 45.543 1.00 66.75 132 TYR A O 1
ATOM 1051 N N . ARG A 1 133 ? -19.277 13.333 46.247 1.00 71.69 133 ARG A N 1
ATOM 1052 C CA . ARG A 1 133 ? -18.808 14.083 45.070 1.00 71.69 133 ARG A CA 1
ATOM 1053 C C . ARG A 1 133 ? -18.173 15.420 45.480 1.00 71.69 133 ARG A C 1
ATOM 1055 O O . ARG A 1 133 ? -18.593 16.014 46.476 1.00 71.69 133 ARG A O 1
ATOM 1062 N N . SER A 1 134 ? -17.173 15.893 44.731 1.00 75.88 134 SER A N 1
ATOM 1063 C CA . SER A 1 134 ? -16.631 17.261 44.866 1.00 75.88 134 SER A CA 1
ATOM 1064 C C . SER A 1 134 ? -17.532 18.310 44.206 1.00 75.88 134 SER A C 1
ATOM 1066 O O . SER A 1 134 ? -18.631 18.001 43.744 1.00 75.88 134 SER A O 1
ATOM 1068 N N . ASN A 1 135 ? -17.047 19.554 44.097 1.00 80.12 135 ASN A N 1
ATOM 1069 C CA . ASN A 1 135 ? -17.619 20.510 43.152 1.00 80.12 135 ASN A CA 1
ATOM 1070 C C . ASN A 1 135 ? -17.523 19.973 41.711 1.00 80.12 135 ASN A C 1
ATOM 1072 O O . ASN A 1 135 ? -16.588 19.243 41.371 1.00 80.12 135 ASN A O 1
ATOM 1076 N N . LEU A 1 136 ? -18.481 20.369 40.873 1.00 81.50 136 LEU A N 1
ATOM 1077 C CA . LEU A 1 136 ? -18.442 20.139 39.434 1.00 81.50 136 LEU A CA 1
ATOM 1078 C C . LEU A 1 136 ? -17.701 21.303 38.769 1.00 81.50 136 LEU A C 1
ATOM 1080 O O . LEU A 1 136 ? -18.213 22.424 38.734 1.00 81.50 136 LEU A O 1
ATOM 1084 N N . ALA A 1 137 ? -16.505 21.049 38.245 1.00 85.62 137 ALA A N 1
ATOM 1085 C CA . ALA A 1 137 ? -15.826 21.989 37.364 1.00 85.62 137 ALA A CA 1
ATOM 1086 C C . ALA A 1 137 ? -16.499 21.957 35.991 1.00 85.62 137 ALA A C 1
ATOM 1088 O O . ALA A 1 137 ? -16.721 20.876 35.443 1.00 85.62 137 ALA A O 1
ATOM 1089 N N . GLN A 1 138 ? -16.807 23.128 35.431 1.00 89.62 138 GLN A N 1
ATOM 1090 C CA . GLN A 1 138 ? -17.416 23.244 34.110 1.00 89.62 138 GLN A CA 1
ATOM 1091 C C . GLN A 1 138 ? -16.859 24.447 33.345 1.00 89.62 138 GLN A C 1
ATOM 1093 O O . GLN A 1 138 ? -16.729 25.535 33.904 1.00 89.62 138 GLN A O 1
ATOM 1098 N N . VAL A 1 139 ? -16.576 24.264 32.054 1.00 91.00 139 VAL A N 1
ATOM 1099 C CA . VAL A 1 139 ? -16.257 25.351 31.113 1.00 91.00 139 VAL A CA 1
ATOM 1100 C C . VAL A 1 139 ? -16.848 25.034 29.740 1.00 91.00 139 VAL A C 1
ATOM 1102 O O . VAL A 1 139 ? -17.095 23.874 29.420 1.00 91.00 139 VAL A O 1
ATOM 1105 N N . SER A 1 140 ? -17.158 26.044 28.930 1.00 91.44 140 SER A N 1
ATOM 1106 C CA . SER A 1 140 ? -17.727 25.850 27.589 1.00 91.44 140 SER A CA 1
ATOM 1107 C C . SER A 1 140 ? -17.054 26.745 26.564 1.00 91.44 140 SER A C 1
ATOM 1109 O O . SER A 1 140 ? -16.585 27.831 26.899 1.00 91.44 140 SER A O 1
ATOM 1111 N N . THR A 1 141 ? -17.033 26.287 25.318 1.00 93.06 141 THR A N 1
ATOM 1112 C CA . THR A 1 141 ? -16.554 27.050 24.164 1.00 93.06 141 THR A CA 1
ATOM 1113 C C . THR A 1 141 ? -17.312 26.631 22.904 1.00 93.06 141 THR A C 1
ATOM 1115 O O . THR A 1 141 ? -18.013 25.620 22.908 1.00 93.06 141 THR A O 1
ATOM 1118 N N . THR A 1 142 ? -17.197 27.408 21.832 1.00 91.94 142 THR A N 1
ATOM 1119 C CA . THR A 1 142 ? -17.772 27.088 20.519 1.00 91.94 142 THR A CA 1
ATOM 1120 C C . THR A 1 142 ? -16.653 26.936 19.503 1.00 91.94 142 THR A C 1
ATOM 1122 O O . THR A 1 142 ? -15.801 27.813 19.401 1.00 91.94 142 THR A O 1
ATOM 1125 N N . LEU A 1 143 ? -16.661 25.856 18.730 1.00 90.81 143 LEU A N 1
ATOM 1126 C CA . LEU A 1 143 ? -15.762 25.705 17.588 1.00 90.81 143 LEU A CA 1
ATOM 1127 C C . LEU A 1 143 ? -16.476 26.191 16.323 1.00 90.81 143 LEU A C 1
ATOM 1129 O O . LEU A 1 143 ? -17.672 25.935 16.148 1.00 90.81 143 LEU A O 1
ATOM 1133 N N . SER A 1 144 ? -15.763 26.906 15.460 1.00 84.69 144 SER A N 1
ATOM 1134 C CA . SER A 1 144 ? -16.284 27.472 14.215 1.00 84.69 144 SER A CA 1
ATOM 1135 C C . SER A 1 144 ? -15.471 26.989 13.022 1.00 84.69 144 SER A C 1
ATOM 1137 O O . SER A 1 144 ? -14.248 27.073 13.056 1.00 84.69 144 SER A O 1
ATOM 1139 N N . ASP A 1 145 ? -16.161 26.574 11.955 1.00 83.88 145 ASP A N 1
ATOM 1140 C CA . ASP A 1 145 ? -15.543 26.243 10.660 1.00 83.88 145 ASP A CA 1
ATOM 1141 C C . ASP A 1 145 ? -15.098 27.499 9.878 1.00 83.88 145 ASP A C 1
ATOM 1143 O O . ASP A 1 145 ? -14.453 27.401 8.838 1.00 83.88 145 ASP A O 1
ATOM 1147 N N . GLU A 1 146 ? -15.450 28.700 10.347 1.00 79.88 146 GLU A N 1
ATOM 1148 C CA . GLU A 1 146 ? -15.038 29.954 9.714 1.00 79.88 146 GLU A CA 1
ATOM 1149 C C . GLU A 1 146 ? -13.591 30.299 10.105 1.00 79.88 146 GLU A C 1
ATOM 1151 O O . GLU A 1 146 ? -13.300 30.315 11.304 1.00 79.88 146 GLU A O 1
ATOM 1156 N N . PRO A 1 147 ? -12.694 30.628 9.153 1.00 67.06 147 PRO A N 1
ATOM 1157 C CA . PRO A 1 147 ? -11.334 31.053 9.471 1.00 67.06 147 PRO A CA 1
ATOM 1158 C C . PRO A 1 147 ? -11.331 32.376 10.261 1.00 67.06 147 PRO A C 1
ATOM 1160 O O . PRO A 1 147 ? -12.235 33.202 10.097 1.00 67.06 147 PRO A O 1
ATOM 1163 N N . PRO A 1 148 ? -10.325 32.620 11.117 1.00 66.62 148 PRO A N 1
ATOM 1164 C CA . PRO A 1 148 ? -10.295 33.808 11.957 1.00 66.62 148 PRO A CA 1
ATOM 1165 C C . PRO A 1 148 ? -10.174 35.084 11.110 1.00 66.62 148 PRO A C 1
ATOM 1167 O O . PRO A 1 148 ? -9.435 35.145 10.128 1.00 66.62 148 PRO A O 1
ATOM 1170 N N . LEU A 1 149 ? -10.865 36.150 11.533 1.00 63.75 149 LEU A N 1
ATOM 1171 C CA . LEU A 1 149 ? -10.859 37.464 10.862 1.00 63.75 149 LEU A CA 1
ATOM 1172 C C . LEU A 1 149 ? -9.465 38.126 10.809 1.00 63.75 149 LEU A C 1
ATOM 1174 O O . LEU A 1 149 ? -9.267 39.102 10.086 1.00 63.75 149 LEU A O 1
ATOM 1178 N N . ILE A 1 150 ? -8.510 37.615 11.589 1.00 60.06 150 ILE A N 1
ATOM 1179 C CA . ILE A 1 150 ? -7.105 38.021 11.615 1.00 60.06 150 ILE A CA 1
ATOM 1180 C C . ILE A 1 150 ? -6.270 36.735 11.513 1.00 60.06 150 ILE A C 1
ATOM 1182 O O . ILE A 1 150 ? -6.545 35.808 12.274 1.00 60.06 150 ILE A O 1
ATOM 1186 N N . PRO A 1 151 ? -5.255 36.657 10.628 1.00 52.19 151 PRO A N 1
ATOM 1187 C CA . PRO A 1 151 ? -4.349 35.514 10.592 1.00 52.19 151 PRO A CA 1
ATOM 1188 C C . PRO A 1 151 ? -3.639 35.390 11.943 1.00 52.19 151 PRO A C 1
ATOM 1190 O O . PRO A 1 151 ? -2.996 36.331 12.417 1.00 52.19 151 PRO A O 1
ATOM 1193 N N . VAL A 1 152 ? -3.822 34.242 12.583 1.00 52.59 152 VAL A N 1
ATOM 1194 C CA . VAL A 1 152 ? -3.291 33.946 13.912 1.00 52.59 152 VAL A CA 1
ATOM 1195 C C . VAL A 1 152 ? -1.802 33.645 13.761 1.00 52.59 152 VAL A C 1
ATOM 1197 O O . VAL A 1 152 ? -1.396 32.961 12.827 1.00 52.59 152 VAL A O 1
ATOM 1200 N N . VAL A 1 153 ? -0.981 34.225 14.641 1.00 45.75 153 VAL A N 1
ATOM 1201 C CA . VAL A 1 153 ? 0.453 33.917 14.723 1.00 45.75 153 VAL A CA 1
ATOM 1202 C C . VAL A 1 153 ? 0.581 32.437 15.060 1.00 45.75 153 VAL A C 1
ATOM 1204 O O . VAL A 1 153 ? -0.048 32.006 16.025 1.00 45.75 153 VAL A O 1
ATOM 1207 N N . ASP A 1 154 ? 1.358 31.717 14.243 1.00 48.59 154 ASP A N 1
ATOM 1208 C CA . ASP A 1 154 ? 1.637 30.282 14.343 1.00 48.59 154 ASP A CA 1
ATOM 1209 C C . ASP A 1 154 ? 1.600 29.788 15.795 1.00 48.59 154 ASP A C 1
ATOM 1211 O O . ASP A 1 154 ? 2.296 30.315 16.673 1.00 48.59 154 ASP A O 1
ATOM 1215 N N . CYS A 1 155 ? 0.793 28.749 16.037 1.00 46.84 155 CYS A N 1
ATOM 1216 C CA . CYS A 1 155 ? 0.959 27.917 17.220 1.00 46.84 155 CYS A CA 1
ATOM 1217 C C . CYS A 1 155 ? 2.415 27.408 17.246 1.00 46.84 155 CYS A C 1
ATOM 1219 O O . CYS A 1 155 ? 3.067 27.318 16.204 1.00 46.84 155 CYS A O 1
ATOM 1221 N N . ILE A 1 156 ? 2.943 27.082 18.432 1.00 50.59 156 ILE A N 1
ATOM 1222 C CA . ILE A 1 156 ? 4.212 26.343 18.540 1.00 50.59 156 ILE A CA 1
ATOM 1223 C C . ILE A 1 156 ? 4.184 25.224 17.492 1.00 50.59 156 ILE A C 1
ATOM 1225 O O . ILE A 1 156 ? 3.206 24.479 17.429 1.00 50.59 156 ILE A O 1
ATOM 1229 N N . SER A 1 157 ? 5.205 25.162 16.632 1.00 53.88 157 SER A N 1
ATOM 1230 C CA . SER A 1 157 ? 5.288 24.186 15.547 1.00 53.88 157 SER A CA 1
ATOM 1231 C C . SER A 1 157 ? 5.530 22.798 16.136 1.00 53.88 157 SER A C 1
ATOM 1233 O O . SER A 1 157 ? 6.658 22.309 16.173 1.00 53.88 157 SER A O 1
ATOM 1235 N N . VAL A 1 158 ? 4.477 22.178 16.657 1.00 64.00 158 VAL A N 1
ATOM 1236 C CA . VAL A 1 158 ? 4.533 20.814 17.169 1.00 64.00 158 VAL A CA 1
ATOM 1237 C C . VAL A 1 158 ? 4.780 19.901 15.973 1.00 64.00 158 VAL A C 1
ATOM 1239 O O . VAL A 1 158 ? 4.058 19.936 14.974 1.00 64.00 158 VAL A O 1
ATOM 1242 N N . LEU A 1 159 ? 5.844 19.107 16.050 1.00 75.69 159 LEU A N 1
ATOM 1243 C CA . LEU A 1 159 ? 6.212 18.197 14.975 1.00 75.69 159 LEU A CA 1
ATOM 1244 C C . LEU A 1 159 ? 5.078 17.190 14.718 1.00 75.69 159 LEU A C 1
ATOM 1246 O O . LEU A 1 159 ? 4.493 16.669 15.675 1.00 75.69 159 LEU A O 1
ATOM 1250 N N . PRO A 1 160 ? 4.756 16.883 13.447 1.00 77.75 160 PRO A N 1
ATOM 1251 C CA . PRO A 1 160 ? 3.706 15.925 13.136 1.00 77.75 160 PRO A CA 1
ATOM 1252 C C . PRO A 1 160 ? 4.093 14.518 13.600 1.00 77.75 160 PRO A C 1
ATOM 1254 O O . PRO A 1 160 ? 5.271 14.189 13.752 1.00 77.75 160 PRO A O 1
ATOM 1257 N N . ALA A 1 161 ? 3.086 13.664 13.779 1.00 76.12 161 ALA A N 1
ATOM 1258 C CA . ALA A 1 161 ? 3.303 12.287 14.196 1.00 76.12 161 ALA A CA 1
ATOM 1259 C C . ALA A 1 161 ? 4.194 11.521 13.201 1.00 76.12 161 ALA A C 1
ATOM 1261 O O . ALA A 1 161 ? 3.937 11.587 11.990 1.00 76.12 161 ALA A O 1
ATOM 1262 N N . PRO A 1 162 ? 5.190 10.745 13.677 1.00 83.44 162 PRO A N 1
ATOM 1263 C CA . PRO A 1 162 ? 5.902 9.794 12.833 1.00 83.44 162 PRO A CA 1
ATOM 1264 C C . PRO A 1 162 ? 4.915 8.837 12.156 1.00 83.44 162 PRO A C 1
ATOM 1266 O O . PRO A 1 162 ? 4.098 8.189 12.818 1.00 83.44 162 PRO A O 1
ATOM 1269 N N . LYS A 1 163 ? 4.970 8.768 10.825 1.00 80.06 163 LYS A N 1
ATOM 1270 C CA . LYS A 1 163 ? 4.067 7.943 10.015 1.00 80.06 163 LYS A CA 1
ATOM 1271 C C . LYS A 1 163 ? 4.608 6.530 9.852 1.00 80.06 163 LYS A C 1
ATOM 1273 O O . LYS A 1 163 ? 5.808 6.286 9.990 1.00 80.06 163 LYS A O 1
ATOM 1278 N N . SER A 1 164 ? 3.692 5.615 9.542 1.00 80.12 164 SER A N 1
ATOM 1279 C CA . SER A 1 164 ? 3.997 4.220 9.219 1.00 80.12 164 SER A CA 1
ATOM 1280 C C . SER A 1 164 ? 4.885 3.517 10.264 1.00 80.12 164 SER A C 1
ATOM 1282 O O . SER A 1 164 ? 5.852 2.865 9.869 1.00 80.12 164 SER A O 1
ATOM 1284 N N . PRO A 1 165 ? 4.627 3.642 11.588 1.00 81.94 165 PRO A N 1
ATOM 1285 C CA . PRO A 1 165 ? 5.402 2.891 12.564 1.00 81.94 165 PRO A CA 1
ATOM 1286 C C . PRO A 1 165 ? 5.191 1.389 12.338 1.00 81.94 165 PRO A C 1
ATOM 1288 O O . PRO A 1 165 ? 4.066 0.943 12.110 1.00 81.94 165 PRO A O 1
ATOM 1291 N N . VAL A 1 166 ? 6.263 0.606 12.412 1.00 78.94 166 VAL A N 1
ATOM 1292 C CA . VAL A 1 166 ? 6.237 -0.861 12.318 1.00 78.94 166 VAL A CA 1
ATOM 1293 C C . VAL A 1 166 ? 7.035 -1.437 13.483 1.00 78.94 166 VAL A C 1
ATOM 1295 O O . VAL A 1 166 ? 8.084 -0.901 13.832 1.00 78.94 166 VAL A O 1
ATOM 1298 N N . ALA A 1 167 ? 6.542 -2.519 14.094 1.00 84.81 167 ALA A N 1
ATOM 1299 C CA . ALA A 1 167 ? 7.238 -3.267 15.141 1.00 84.81 167 ALA A CA 1
ATOM 1300 C C . ALA A 1 167 ? 7.400 -4.737 14.725 1.00 84.81 167 ALA A C 1
ATOM 1302 O O . ALA A 1 167 ? 6.427 -5.485 14.642 1.00 84.81 167 ALA A O 1
ATOM 1303 N N . GLU A 1 168 ? 8.637 -5.157 14.475 1.00 81.81 168 GLU A N 1
ATOM 1304 C CA . GLU A 1 168 ? 8.983 -6.507 14.023 1.00 81.81 168 GLU A CA 1
ATOM 1305 C C . GLU A 1 168 ? 9.545 -7.335 15.188 1.00 81.81 168 GLU A C 1
ATOM 1307 O O . GLU A 1 168 ? 10.579 -6.990 15.758 1.00 81.81 168 GLU A O 1
ATOM 1312 N N . ALA A 1 169 ? 8.871 -8.429 15.564 1.00 80.62 169 ALA A N 1
ATOM 1313 C CA . ALA A 1 169 ? 9.239 -9.255 16.719 1.00 80.62 169 ALA A CA 1
ATOM 1314 C C . ALA A 1 169 ? 10.310 -10.313 16.395 1.00 80.62 169 ALA A C 1
ATOM 1316 O O . ALA A 1 169 ? 10.088 -11.159 15.534 1.00 80.62 169 ALA A O 1
ATOM 1317 N N . GLY A 1 170 ? 11.419 -10.326 17.137 1.00 70.50 170 GLY A N 1
ATOM 1318 C CA . GLY A 1 170 ? 12.459 -11.362 17.118 1.00 70.50 170 GLY A CA 1
ATOM 1319 C C . GLY A 1 170 ? 12.449 -12.272 18.356 1.00 70.50 170 GLY A C 1
ATOM 1320 O O . GLY A 1 170 ? 11.526 -12.242 19.173 1.00 70.50 170 GLY A O 1
ATOM 1321 N N . ASP A 1 171 ? 13.485 -13.104 18.504 1.00 77.38 171 ASP A N 1
ATOM 1322 C CA . ASP A 1 171 ? 13.744 -13.857 19.740 1.00 77.38 171 ASP A CA 1
ATOM 1323 C C . ASP A 1 171 ? 14.293 -12.914 20.813 1.00 77.38 171 ASP A C 1
ATOM 1325 O O . ASP A 1 171 ? 15.394 -12.380 20.676 1.00 77.38 171 ASP A O 1
ATOM 1329 N N . THR A 1 172 ? 13.522 -12.692 21.878 1.00 77.81 172 THR A N 1
ATOM 1330 C CA . THR A 1 172 ? 13.834 -11.732 22.951 1.00 77.81 172 THR A CA 1
ATOM 1331 C C . THR A 1 172 ? 14.053 -10.288 22.476 1.00 77.81 172 THR A C 1
ATOM 1333 O O . THR A 1 172 ? 14.673 -9.500 23.182 1.00 77.81 172 THR A O 1
ATOM 1336 N N . SER A 1 173 ? 13.543 -9.897 21.304 1.00 80.31 173 SER A N 1
ATOM 1337 C CA . SER A 1 173 ? 13.709 -8.531 20.792 1.00 80.31 173 SER A CA 1
ATOM 1338 C C . SER A 1 173 ? 12.543 -8.050 19.927 1.00 80.31 173 SER A C 1
ATOM 1340 O O . SER A 1 173 ? 11.727 -8.844 19.461 1.00 80.31 173 SER A O 1
ATOM 1342 N N . VAL A 1 174 ? 12.449 -6.736 19.719 1.00 84.12 174 VAL A N 1
ATOM 1343 C CA . VAL A 1 174 ? 11.576 -6.093 18.725 1.00 84.12 174 VAL A CA 1
ATOM 1344 C C . VAL A 1 174 ? 12.347 -4.968 18.045 1.00 84.12 174 VAL A C 1
ATOM 1346 O O . VAL A 1 174 ? 12.928 -4.126 18.726 1.00 84.12 174 VAL A O 1
ATOM 1349 N N . VAL A 1 175 ? 12.309 -4.909 16.715 1.00 86.12 175 VAL A N 1
ATOM 1350 C CA . VAL A 1 175 ? 12.841 -3.782 15.935 1.00 86.12 175 VAL A CA 1
ATOM 1351 C C . VAL A 1 175 ? 11.694 -2.866 15.529 1.00 86.12 175 VAL A C 1
ATOM 1353 O O . VAL A 1 175 ? 10.749 -3.297 14.876 1.00 86.12 175 VAL A O 1
ATOM 1356 N N . LEU A 1 176 ? 11.786 -1.597 15.915 1.00 87.50 176 LEU A N 1
ATOM 1357 C CA . LEU A 1 176 ? 10.875 -0.539 15.507 1.00 87.50 176 LEU A CA 1
ATOM 1358 C C . LEU A 1 176 ? 11.454 0.274 14.357 1.00 87.50 176 LEU A C 1
ATOM 1360 O O . LEU A 1 176 ? 12.647 0.572 14.368 1.00 87.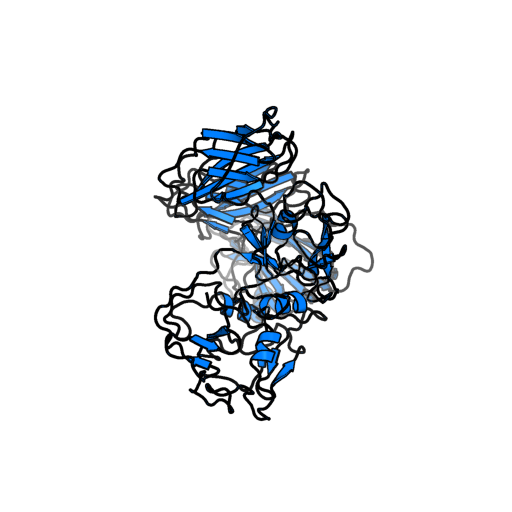50 176 LEU A O 1
ATOM 1364 N N . SER A 1 177 ? 10.608 0.688 13.418 1.00 86.50 177 SER A N 1
ATOM 1365 C CA . SER A 1 177 ? 10.943 1.625 12.338 1.00 86.50 177 SER A CA 1
ATOM 1366 C C . SER A 1 177 ? 9.787 2.587 12.053 1.00 86.50 177 SER A C 1
ATOM 1368 O O . SER A 1 177 ? 8.634 2.264 12.337 1.00 86.50 177 SER A O 1
ATOM 1370 N N . TRP A 1 178 ? 10.093 3.789 11.558 1.00 89.44 178 TRP A N 1
ATOM 1371 C CA . TRP A 1 178 ? 9.115 4.840 11.238 1.00 89.44 178 TRP A CA 1
ATOM 1372 C C . TRP A 1 178 ? 9.625 5.768 10.126 1.00 89.44 178 TRP A C 1
ATOM 1374 O O . TRP A 1 178 ? 10.807 5.757 9.779 1.00 89.44 178 TRP A O 1
ATOM 1384 N N . GLU A 1 179 ? 8.744 6.585 9.552 1.00 87.44 179 GLU A N 1
ATOM 1385 C CA . GLU A 1 179 ? 9.134 7.623 8.590 1.00 87.44 179 GLU A CA 1
ATOM 1386 C C . GLU A 1 179 ? 9.754 8.851 9.291 1.00 87.44 179 GLU A C 1
ATOM 1388 O O . GLU A 1 179 ? 9.283 9.248 10.361 1.00 87.44 179 GLU A O 1
ATOM 1393 N N . PRO A 1 180 ? 10.789 9.488 8.705 1.00 87.06 180 PRO A N 1
ATOM 1394 C CA . PRO A 1 180 ? 11.391 10.691 9.274 1.00 87.06 180 PRO A CA 1
ATOM 1395 C C . PRO A 1 180 ? 10.411 11.871 9.274 1.00 87.06 180 PRO A C 1
ATOM 1397 O O . PRO A 1 180 ? 9.747 12.152 8.277 1.00 87.06 180 PRO A O 1
ATOM 1400 N N . VAL A 1 181 ? 10.381 12.608 10.381 1.00 86.62 181 VAL A N 1
ATOM 1401 C CA . VAL A 1 181 ? 9.602 13.833 10.559 1.00 86.62 181 VAL A CA 1
ATOM 1402 C C . VAL A 1 181 ? 10.476 15.051 10.257 1.00 86.62 181 VAL A C 1
ATOM 1404 O O . VAL A 1 181 ? 11.540 15.239 10.844 1.00 86.62 181 VAL A O 1
ATOM 1407 N N . THR A 1 182 ? 10.038 15.894 9.320 1.00 82.50 182 THR A N 1
ATOM 1408 C CA . THR A 1 182 ? 10.730 17.149 8.992 1.00 82.50 182 THR A CA 1
ATOM 1409 C C . THR A 1 182 ? 10.732 18.083 10.202 1.00 82.50 182 THR A C 1
ATOM 1411 O O . THR A 1 182 ? 9.674 18.365 10.748 1.00 82.50 182 THR A O 1
ATOM 1414 N N . GLY A 1 183 ? 11.913 18.567 10.600 1.00 78.94 183 GLY A N 1
ATOM 1415 C CA . GLY A 1 183 ? 12.092 19.417 11.784 1.00 78.94 183 GLY A CA 1
ATOM 1416 C C . GLY A 1 183 ? 12.415 18.656 13.076 1.00 78.94 183 GLY A C 1
ATOM 1417 O O . GLY A 1 183 ? 12.727 19.290 14.078 1.00 78.94 183 GLY A O 1
ATOM 1418 N N . ALA A 1 184 ? 12.394 17.318 13.053 1.00 83.50 184 ALA A N 1
ATOM 1419 C CA . ALA A 1 184 ? 12.786 16.499 14.194 1.00 83.50 184 ALA A CA 1
ATOM 1420 C C . ALA A 1 184 ? 14.311 16.419 14.352 1.00 83.50 184 ALA A C 1
ATOM 1422 O O . ALA A 1 184 ? 15.020 16.076 13.406 1.00 83.50 184 ALA A O 1
ATOM 1423 N N . ASP A 1 185 ? 14.795 16.680 15.565 1.00 85.94 185 ASP A N 1
ATOM 1424 C CA . ASP A 1 185 ? 16.178 16.455 16.000 1.00 85.94 185 ASP A CA 1
ATOM 1425 C C . ASP A 1 185 ? 16.355 15.048 16.595 1.00 85.94 185 ASP A C 1
ATOM 1427 O O . ASP A 1 185 ? 17.371 14.382 16.384 1.00 85.94 185 ASP A O 1
ATOM 1431 N N . SER A 1 186 ? 15.351 14.563 17.328 1.00 85.31 186 SER A N 1
ATOM 1432 C CA . SER A 1 186 ? 15.381 13.242 17.960 1.00 85.31 186 SER A CA 1
ATOM 1433 C C . SER A 1 186 ? 13.992 12.611 18.043 1.00 85.31 186 SER A C 1
ATOM 1435 O O . SER A 1 186 ? 12.994 13.224 17.673 1.00 85.31 186 SER A O 1
ATOM 1437 N N . TYR A 1 187 ? 13.925 11.359 18.491 1.00 86.75 187 TYR A N 1
ATOM 1438 C CA . TYR A 1 187 ? 12.674 10.634 18.698 1.00 86.75 187 TYR A CA 1
ATOM 1439 C C . TYR A 1 187 ? 12.668 9.965 20.064 1.00 86.75 187 TYR A C 1
ATOM 1441 O O . TYR A 1 187 ? 13.673 9.381 20.468 1.00 86.75 187 TYR A O 1
ATOM 1449 N N . VAL A 1 188 ? 11.526 9.990 20.744 1.00 85.94 188 VAL A N 1
ATOM 1450 C CA . VAL A 1 188 ? 11.261 9.212 21.955 1.00 85.94 188 VAL A CA 1
ATOM 1451 C C . VAL A 1 188 ? 10.406 8.006 21.589 1.00 85.94 188 VAL A C 1
ATOM 1453 O O . VAL A 1 188 ? 9.308 8.148 21.056 1.00 85.94 188 VAL A O 1
ATOM 1456 N N . ILE A 1 189 ? 10.911 6.810 21.885 1.00 88.94 189 ILE A N 1
ATOM 1457 C CA . ILE A 1 189 ? 10.188 5.549 21.742 1.00 88.94 189 ILE A CA 1
ATOM 1458 C C . ILE A 1 189 ? 9.678 5.153 23.113 1.00 88.94 189 ILE A C 1
ATOM 1460 O O . ILE A 1 189 ? 10.452 5.058 24.064 1.00 88.94 189 ILE A O 1
ATOM 1464 N N . SER A 1 190 ? 8.391 4.858 23.180 1.00 82.94 190 SER A N 1
ATOM 1465 C CA . SER A 1 190 ? 7.680 4.505 24.398 1.00 82.94 190 SER A CA 1
ATOM 1466 C C . SER A 1 190 ? 7.076 3.112 24.274 1.00 82.94 190 SER A C 1
ATOM 1468 O O . SER A 1 190 ? 6.537 2.791 23.216 1.00 82.94 190 SER A O 1
ATOM 1470 N N . TRP A 1 191 ? 7.136 2.280 25.322 1.00 83.94 191 TRP A N 1
ATOM 1471 C CA . TRP A 1 191 ? 6.556 0.929 25.284 1.00 83.94 191 TRP A CA 1
ATOM 1472 C C . TRP A 1 191 ? 5.965 0.413 26.602 1.00 83.94 191 TRP A C 1
ATOM 1474 O O . TRP A 1 191 ? 6.292 0.894 27.692 1.00 83.94 191 TRP A O 1
ATOM 1484 N N . GLN A 1 192 ? 5.115 -0.617 26.493 1.00 80.19 192 GLN A N 1
ATOM 1485 C CA . GLN A 1 192 ? 4.412 -1.273 27.608 1.00 80.19 192 GLN A CA 1
ATOM 1486 C C . GLN A 1 192 ? 4.143 -2.767 27.357 1.00 80.19 192 GLN A C 1
ATOM 1488 O O . GLN A 1 192 ? 4.157 -3.199 26.212 1.00 80.19 192 GLN A O 1
ATOM 1493 N N . THR A 1 193 ? 3.863 -3.542 28.417 1.00 71.62 193 THR A N 1
ATOM 1494 C CA . THR A 1 193 ? 3.699 -5.014 28.377 1.00 71.62 193 THR A CA 1
ATOM 1495 C C . THR A 1 193 ? 2.326 -5.540 28.832 1.00 71.62 193 THR A C 1
ATOM 1497 O O . THR A 1 193 ? 2.189 -6.731 29.086 1.00 71.62 193 THR A O 1
ATOM 1500 N N . SER A 1 194 ? 1.292 -4.713 29.029 1.00 62.16 194 SER A N 1
ATOM 1501 C CA . SER A 1 194 ? -0.047 -5.235 29.375 1.00 62.16 194 SER A CA 1
ATOM 1502 C C . SER A 1 194 ? -1.187 -4.266 29.059 1.00 62.16 194 SER A C 1
ATOM 1504 O O . SER A 1 194 ? -0.987 -3.055 29.095 1.00 62.16 194 SER A O 1
ATOM 1506 N N . THR A 1 195 ? -2.390 -4.814 28.854 1.00 49.19 195 THR A N 1
ATOM 1507 C CA . THR A 1 195 ? -3.682 -4.110 28.740 1.00 49.19 195 THR A CA 1
ATOM 1508 C C . THR A 1 195 ? -4.369 -3.838 30.091 1.00 49.19 195 THR A C 1
ATOM 1510 O O . THR A 1 195 ? -5.539 -3.459 30.114 1.00 49.19 195 THR A O 1
ATOM 1513 N N . SER A 1 196 ? -3.699 -4.050 31.232 1.00 38.34 196 SER A N 1
ATOM 1514 C CA . SER A 1 196 ? -4.307 -3.841 32.554 1.00 38.34 196 SER A CA 1
ATOM 1515 C C . SER A 1 196 ? -4.167 -2.400 33.043 1.00 38.34 196 SER A C 1
ATOM 1517 O O . SER A 1 196 ? -3.071 -1.860 33.163 1.00 38.34 196 SER A O 1
ATOM 1519 N N . LEU A 1 197 ? -5.322 -1.834 33.391 1.00 39.72 197 LEU A N 1
ATOM 1520 C CA . LEU A 1 197 ? -5.611 -0.459 33.809 1.00 39.72 197 LEU A CA 1
ATOM 1521 C C . LEU A 1 197 ? -4.984 0.015 35.134 1.00 39.72 197 LEU A C 1
ATOM 1523 O O . LEU A 1 197 ? -5.359 1.075 35.616 1.00 39.72 197 LEU A O 1
ATOM 1527 N N . VAL A 1 198 ? -4.034 -0.701 35.741 1.00 36.94 198 VAL A N 1
ATOM 1528 C CA . VAL A 1 198 ? -3.560 -0.343 37.088 1.00 36.94 198 VAL A CA 1
ATOM 1529 C C . VAL A 1 198 ? -2.035 -0.447 37.193 1.00 36.94 198 VAL A C 1
ATOM 1531 O O . VAL A 1 198 ? -1.479 -1.538 37.287 1.00 36.94 198 VAL A O 1
ATOM 1534 N N . LYS A 1 199 ? -1.404 0.737 37.262 1.00 34.84 199 LYS A N 1
ATOM 1535 C CA . LYS A 1 199 ? 0.011 1.070 37.560 1.00 34.84 199 LYS A CA 1
ATOM 1536 C C . LYS A 1 199 ? 1.060 0.980 36.429 1.00 34.84 199 LYS A C 1
ATOM 1538 O O . LYS A 1 199 ? 1.572 -0.079 36.095 1.00 34.84 199 LYS A O 1
ATOM 1543 N N . PHE A 1 200 ? 1.443 2.186 35.991 1.00 40.66 200 PHE A N 1
ATOM 1544 C CA . PHE A 1 200 ? 2.707 2.698 35.414 1.00 40.66 200 PHE A CA 1
ATOM 1545 C C . PHE A 1 200 ? 4.006 1.878 35.644 1.00 40.66 200 PHE A C 1
ATOM 1547 O O . PHE A 1 200 ? 4.105 1.216 36.680 1.00 40.66 200 PHE A O 1
ATOM 1554 N N . PRO A 1 201 ? 5.067 2.015 34.800 1.00 46.31 201 PRO A N 1
ATOM 1555 C CA . PRO A 1 201 ? 5.346 3.117 33.860 1.00 46.31 201 PRO A CA 1
ATOM 1556 C C . PRO A 1 201 ? 5.457 2.720 32.374 1.00 46.31 201 PRO A C 1
ATOM 1558 O O . PRO A 1 201 ? 5.889 1.618 32.037 1.00 46.31 201 PRO A O 1
ATOM 1561 N N . VAL A 1 202 ? 5.146 3.679 31.494 1.00 60.28 202 VAL A N 1
ATOM 1562 C CA . VAL A 1 202 ? 5.595 3.675 30.094 1.00 60.28 202 VAL A CA 1
ATOM 1563 C C . VAL A 1 202 ? 7.110 3.842 30.118 1.00 60.28 202 VAL A C 1
ATOM 1565 O O . VAL A 1 202 ? 7.621 4.813 30.680 1.00 60.28 202 VAL A O 1
ATOM 1568 N N . LYS A 1 203 ? 7.840 2.862 29.592 1.00 64.94 203 LYS A N 1
ATOM 1569 C CA . LYS A 1 203 ? 9.297 2.962 29.482 1.00 64.94 203 LYS A CA 1
ATOM 1570 C C . LYS A 1 203 ? 9.624 3.753 28.227 1.00 64.94 203 LYS A C 1
ATOM 1572 O O . LYS A 1 203 ? 8.998 3.502 27.201 1.00 64.94 203 LYS A O 1
ATOM 1577 N N . THR A 1 204 ? 10.579 4.674 28.319 1.00 78.25 204 THR A N 1
ATOM 1578 C CA . THR A 1 204 ? 10.978 5.527 27.199 1.00 78.25 204 THR A CA 1
ATOM 1579 C C . THR A 1 204 ? 12.468 5.430 26.907 1.00 78.25 204 THR A C 1
ATOM 1581 O O . THR A 1 204 ? 13.281 5.152 27.793 1.00 78.25 204 THR A O 1
ATOM 1584 N N . ILE A 1 205 ? 12.831 5.663 25.650 1.00 79.25 205 ILE A N 1
ATOM 1585 C CA . ILE A 1 205 ? 14.214 5.861 25.220 1.00 79.25 205 ILE A CA 1
ATOM 1586 C C . ILE A 1 205 ? 14.261 6.892 24.099 1.00 79.25 205 ILE A C 1
ATOM 1588 O O . ILE A 1 205 ? 13.392 6.900 23.231 1.00 79.25 205 ILE A O 1
ATOM 1592 N N . SER A 1 206 ? 15.282 7.746 24.109 1.00 82.75 206 SER A N 1
ATOM 1593 C CA . SER A 1 206 ? 15.509 8.724 23.048 1.00 82.75 206 SER A CA 1
ATOM 1594 C C . SER A 1 206 ? 16.562 8.216 22.068 1.00 82.75 206 SER A C 1
ATOM 1596 O O . SER A 1 206 ? 17.627 7.751 22.480 1.00 82.75 206 SER A O 1
ATOM 1598 N N . VAL A 1 207 ? 16.290 8.340 20.773 1.00 81.00 207 VAL A N 1
ATOM 1599 C CA . VAL A 1 207 ? 17.249 8.086 19.691 1.00 81.00 207 VAL A CA 1
ATOM 1600 C C . VAL A 1 207 ? 17.417 9.351 18.858 1.00 81.00 207 VAL A C 1
ATOM 1602 O O . VAL A 1 207 ? 16.458 10.084 18.630 1.00 81.00 207 VAL A O 1
ATOM 1605 N N . ARG A 1 208 ? 18.641 9.622 18.409 1.00 80.88 208 ARG A N 1
ATOM 1606 C CA . ARG A 1 208 ? 18.974 10.795 17.591 1.00 80.88 208 ARG A CA 1
ATOM 1607 C C . ARG A 1 208 ? 19.406 10.350 16.204 1.00 80.88 208 ARG A C 1
ATOM 1609 O O . ARG A 1 208 ? 20.058 9.312 16.095 1.00 80.88 208 ARG A O 1
ATOM 1616 N N . ASP A 1 209 ? 19.031 11.110 15.176 1.00 71.31 209 ASP A N 1
ATOM 1617 C CA . ASP A 1 209 ? 19.392 10.847 13.772 1.00 71.31 209 ASP A CA 1
ATOM 1618 C C . ASP A 1 209 ? 19.085 9.410 13.296 1.00 71.31 209 ASP A C 1
ATOM 1620 O O . ASP A 1 209 ? 19.772 8.849 12.440 1.00 71.31 209 ASP A O 1
ATOM 1624 N N . ALA A 1 210 ? 18.051 8.786 13.866 1.00 74.69 210 ALA A N 1
ATOM 1625 C CA . ALA A 1 210 ? 17.658 7.414 13.578 1.00 74.69 210 ALA A CA 1
ATOM 1626 C C . ALA A 1 210 ? 16.141 7.314 13.418 1.00 74.69 210 ALA A C 1
ATOM 1628 O O . ALA A 1 210 ? 15.383 7.846 14.224 1.00 74.69 210 ALA A O 1
ATOM 1629 N N . THR A 1 211 ? 15.708 6.577 12.399 1.00 86.75 211 THR A N 1
ATOM 1630 C CA . THR A 1 211 ? 14.301 6.240 12.136 1.00 86.75 211 THR A CA 1
ATOM 1631 C C . THR A 1 211 ? 13.988 4.778 12.472 1.00 86.75 211 THR A C 1
ATOM 1633 O O . THR A 1 211 ? 13.076 4.167 11.915 1.00 86.75 211 THR A O 1
ATOM 1636 N N . SER A 1 212 ? 14.798 4.185 13.356 1.00 84.88 212 SER A N 1
ATOM 1637 C CA . SER A 1 212 ? 14.630 2.815 13.836 1.00 84.88 212 SER A CA 1
ATOM 1638 C C . SER A 1 212 ? 15.238 2.610 15.222 1.00 84.88 212 SER A C 1
ATOM 1640 O O . SER A 1 212 ? 16.251 3.236 15.541 1.00 84.88 212 SER A O 1
ATOM 1642 N N . TYR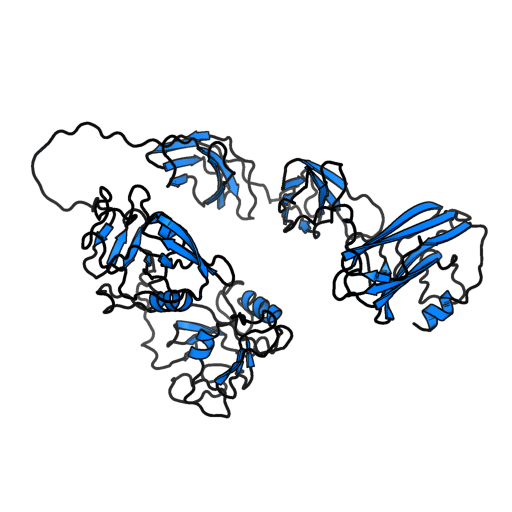 A 1 213 ? 14.691 1.679 16.005 1.00 86.56 213 TYR A N 1
ATOM 1643 C CA . TYR A 1 213 ? 15.170 1.316 17.342 1.00 86.56 213 TYR A CA 1
ATOM 1644 C C . TYR A 1 213 ? 15.079 -0.200 17.585 1.00 86.56 213 TYR A C 1
ATOM 1646 O O . TYR A 1 213 ? 14.055 -0.804 17.290 1.00 86.56 213 TYR A O 1
ATOM 1654 N N . SER A 1 214 ? 16.131 -0.818 18.138 1.00 83.81 214 SER A N 1
ATOM 1655 C CA . SER A 1 214 ? 16.113 -2.231 18.563 1.00 83.81 214 SER A CA 1
ATOM 1656 C C . SER A 1 214 ? 15.874 -2.309 20.065 1.00 83.81 214 SER A C 1
ATOM 1658 O O . SER A 1 214 ? 16.686 -1.814 20.844 1.00 83.81 214 SER A O 1
ATOM 1660 N N . HIS A 1 215 ? 14.769 -2.927 20.466 1.00 85.19 215 HIS A N 1
ATOM 1661 C CA . HIS A 1 215 ? 14.437 -3.200 21.855 1.00 85.19 215 HIS A CA 1
ATOM 1662 C C . HIS A 1 215 ? 14.763 -4.662 22.165 1.00 85.19 215 HIS A C 1
ATOM 1664 O O . HIS A 1 215 ? 14.017 -5.552 21.766 1.00 85.19 215 HIS A O 1
ATOM 1670 N N . ASP A 1 216 ? 15.884 -4.899 22.840 1.00 84.06 216 ASP A N 1
ATOM 1671 C CA . ASP A 1 216 ? 16.396 -6.237 23.157 1.00 84.06 216 ASP A CA 1
ATOM 1672 C C . ASP A 1 216 ? 16.024 -6.671 24.595 1.00 84.06 216 ASP A C 1
ATOM 1674 O O . ASP A 1 216 ? 15.359 -5.935 25.327 1.00 84.06 216 ASP A O 1
ATOM 1678 N N . ASP A 1 217 ? 16.451 -7.872 25.002 1.00 81.75 217 ASP A N 1
ATOM 1679 C CA . ASP A 1 217 ? 16.246 -8.458 26.340 1.00 81.75 217 ASP A CA 1
ATOM 1680 C C . ASP A 1 217 ? 14.764 -8.601 26.763 1.00 81.75 217 ASP A C 1
ATOM 1682 O O . ASP A 1 217 ? 14.394 -8.486 27.937 1.00 81.75 217 ASP A O 1
ATOM 1686 N N . LEU A 1 218 ? 13.892 -8.871 25.791 1.00 83.06 218 LEU A N 1
ATOM 1687 C CA . LEU A 1 218 ? 12.451 -9.040 25.973 1.00 83.06 218 LEU A CA 1
ATOM 1688 C C . LEU A 1 218 ? 12.055 -10.462 26.356 1.00 83.06 218 LEU A C 1
ATOM 1690 O O . LEU A 1 218 ? 12.732 -11.444 26.056 1.00 83.06 218 LEU A O 1
ATOM 1694 N N . VAL A 1 219 ? 10.890 -10.582 26.988 1.00 81.81 219 VAL A N 1
ATOM 1695 C CA . VAL A 1 219 ? 10.310 -11.869 27.365 1.00 81.81 219 VAL A CA 1
ATOM 1696 C C . VAL A 1 219 ? 9.516 -12.419 26.187 1.00 81.81 219 VAL A C 1
ATOM 1698 O O . VAL A 1 219 ? 8.573 -11.799 25.702 1.00 81.81 219 VAL A O 1
ATOM 1701 N N . ASN A 1 220 ? 9.865 -13.620 25.742 1.00 78.75 220 ASN A N 1
ATOM 1702 C CA . ASN A 1 220 ? 9.103 -14.300 24.705 1.00 78.75 220 ASN A CA 1
ATOM 1703 C C . ASN A 1 220 ? 7.699 -14.696 25.189 1.00 78.75 220 ASN A C 1
ATOM 1705 O O . ASN A 1 220 ? 7.520 -15.149 26.317 1.00 78.75 220 ASN A O 1
ATOM 1709 N N . GLY A 1 221 ? 6.707 -14.559 24.311 1.00 76.38 221 GLY A N 1
ATOM 1710 C CA . GLY A 1 221 ? 5.288 -14.765 24.594 1.00 76.38 221 GLY A CA 1
ATOM 1711 C C . GLY A 1 221 ? 4.597 -13.559 25.235 1.00 76.38 221 GLY A C 1
ATOM 1712 O O . GLY A 1 221 ? 3.377 -13.582 25.372 1.00 76.38 221 GLY A O 1
ATOM 1713 N N . GLN A 1 222 ? 5.343 -12.510 25.595 1.00 83.25 222 GLN A N 1
ATOM 1714 C CA . GLN A 1 222 ? 4.799 -11.269 26.136 1.00 83.25 222 GLN A CA 1
ATOM 1715 C C . GLN A 1 222 ? 4.504 -10.284 24.999 1.00 83.25 222 GLN A C 1
ATOM 1717 O O . GLN A 1 222 ? 5.368 -10.020 24.172 1.00 83.25 222 GLN A O 1
ATOM 1722 N N . GLU A 1 223 ? 3.299 -9.720 24.951 1.00 84.12 223 GLU A N 1
ATOM 1723 C CA . GLU A 1 223 ? 2.987 -8.627 24.027 1.00 84.12 223 GLU A CA 1
ATOM 1724 C C . GLU A 1 223 ? 3.584 -7.314 24.525 1.00 84.12 223 GLU A C 1
ATOM 1726 O O . GLU A 1 223 ? 3.469 -6.988 25.710 1.00 84.12 223 GLU A O 1
ATOM 1731 N N . TYR A 1 224 ? 4.207 -6.582 23.608 1.00 84.50 224 TYR A N 1
ATOM 1732 C CA . TYR A 1 224 ? 4.727 -5.241 23.800 1.00 84.50 224 TYR A CA 1
ATOM 1733 C C . TYR A 1 224 ? 3.997 -4.283 22.857 1.00 84.50 224 TYR A C 1
ATOM 1735 O O . TYR A 1 224 ? 3.932 -4.539 21.655 1.00 84.50 224 TYR A O 1
ATOM 1743 N N . SER A 1 225 ? 3.467 -3.179 23.379 1.00 84.62 225 SER A N 1
ATOM 1744 C CA . SER A 1 225 ? 2.903 -2.085 22.574 1.00 84.62 225 SER A CA 1
ATOM 1745 C C . SER A 1 225 ? 3.865 -0.907 22.561 1.00 84.62 225 SER A C 1
ATOM 1747 O O . SER A 1 225 ? 4.415 -0.582 23.612 1.00 84.62 225 SER A O 1
ATOM 1749 N N . TYR A 1 226 ? 4.032 -0.258 21.411 1.00 86.25 226 TYR A N 1
ATOM 1750 C CA . TYR A 1 226 ? 4.976 0.833 21.201 1.00 86.25 226 TYR A CA 1
ATOM 1751 C C . TYR A 1 226 ? 4.348 2.028 20.484 1.00 86.25 226 TYR A C 1
ATOM 1753 O O . TYR A 1 226 ? 3.459 1.852 19.651 1.00 86.25 226 TYR A O 1
ATOM 1761 N N . PHE A 1 227 ? 4.875 3.224 20.739 1.00 83.44 227 PHE A N 1
ATOM 1762 C CA . PHE A 1 227 ? 4.642 4.425 19.932 1.00 83.44 227 PHE A CA 1
ATOM 1763 C C . PHE A 1 227 ? 5.886 5.322 19.926 1.00 83.44 227 PHE A C 1
ATOM 1765 O O . PHE A 1 227 ? 6.765 5.180 20.782 1.00 83.44 227 PHE A O 1
ATOM 1772 N N . VAL A 1 228 ? 5.961 6.228 18.952 1.00 86.56 228 VAL A N 1
ATOM 1773 C CA . VAL A 1 228 ? 7.108 7.116 18.728 1.00 86.56 228 VAL A CA 1
ATOM 1774 C C . VAL A 1 228 ? 6.638 8.569 18.702 1.00 86.56 228 VAL A C 1
ATOM 1776 O O . VAL A 1 228 ? 5.632 8.881 18.068 1.00 86.56 228 VAL A O 1
ATOM 1779 N N . ILE A 1 229 ? 7.370 9.455 19.374 1.00 84.00 229 ILE A N 1
ATOM 1780 C CA . ILE A 1 229 ? 7.181 10.911 19.342 1.00 84.00 229 ILE A CA 1
ATOM 1781 C C . ILE A 1 229 ? 8.440 11.549 18.749 1.00 84.00 229 ILE A C 1
ATOM 1783 O O . ILE A 1 229 ? 9.547 11.162 19.115 1.00 84.00 229 ILE A O 1
ATOM 1787 N N . ALA A 1 230 ? 8.287 12.509 17.839 1.00 83.31 230 ALA A N 1
ATOM 1788 C CA . ALA A 1 230 ? 9.396 13.327 17.344 1.00 83.31 230 ALA A CA 1
ATOM 1789 C C . ALA A 1 230 ? 9.666 14.503 18.294 1.00 83.31 230 ALA A C 1
ATOM 1791 O O . ALA A 1 230 ? 8.720 15.063 18.834 1.00 83.31 230 ALA A O 1
ATOM 1792 N N . LEU A 1 231 ? 10.927 14.880 18.493 1.00 82.06 231 LEU A N 1
ATOM 1793 C CA . LEU A 1 231 ? 11.327 16.034 19.297 1.00 82.06 231 LEU A CA 1
ATOM 1794 C C . LEU A 1 231 ? 12.074 17.031 18.424 1.00 82.06 231 LEU A C 1
ATOM 1796 O O . LEU A 1 231 ? 12.902 16.631 17.601 1.00 82.06 231 LEU A O 1
ATOM 1800 N N . ASP A 1 232 ? 11.800 18.314 18.614 1.00 80.44 232 ASP A N 1
ATOM 1801 C CA . ASP A 1 232 ? 12.513 19.381 17.918 1.00 80.44 232 ASP A CA 1
ATOM 1802 C C . ASP A 1 232 ? 13.905 19.646 18.522 1.00 80.44 232 ASP A C 1
ATOM 1804 O O . ASP A 1 232 ? 14.357 18.977 19.457 1.00 80.44 232 ASP A O 1
ATOM 1808 N N . THR A 1 233 ? 14.612 20.635 17.975 1.00 76.44 233 THR A N 1
ATOM 1809 C CA . THR A 1 233 ? 15.952 21.034 18.435 1.00 76.44 233 THR A CA 1
ATOM 1810 C C . THR A 1 233 ? 15.982 21.601 19.856 1.00 76.44 233 THR A C 1
ATOM 1812 O O . THR A 1 233 ? 17.059 21.693 20.448 1.00 76.44 233 THR A O 1
ATOM 1815 N N . GLU A 1 234 ? 14.831 21.998 20.399 1.00 73.44 234 GLU A N 1
ATOM 1816 C CA . GLU A 1 234 ? 14.668 22.504 21.765 1.00 73.44 234 GLU A CA 1
ATOM 1817 C C . GLU A 1 234 ? 14.227 21.393 22.738 1.00 73.44 234 GLU A C 1
ATOM 1819 O O . GLU A 1 234 ? 14.192 21.607 23.952 1.00 73.44 234 GLU A O 1
ATOM 1824 N N . GLY A 1 235 ? 13.972 20.183 22.225 1.00 67.69 235 GLY A N 1
ATOM 1825 C CA . GLY A 1 235 ? 13.532 19.022 22.994 1.00 67.69 235 GLY A CA 1
ATOM 1826 C C . GLY A 1 235 ? 12.027 18.997 23.261 1.00 67.69 235 GLY A C 1
ATOM 1827 O O . GLY A 1 235 ? 11.597 18.295 24.177 1.00 67.69 235 GLY A O 1
ATOM 1828 N N . VAL A 1 236 ? 11.230 19.752 22.501 1.00 70.31 236 VAL A N 1
ATOM 1829 C CA . VAL A 1 236 ? 9.767 19.782 22.621 1.00 70.31 236 VAL A CA 1
ATOM 1830 C C . VAL A 1 236 ? 9.164 18.579 21.900 1.00 70.31 236 VAL A C 1
ATOM 1832 O O . VAL A 1 236 ? 9.501 18.300 20.751 1.00 70.31 236 VAL A O 1
ATOM 1835 N N . GLU A 1 237 ? 8.273 17.859 22.583 1.00 77.94 237 GLU A N 1
ATOM 1836 C CA . GLU A 1 237 ? 7.587 16.674 22.063 1.00 77.94 237 GLU A CA 1
ATOM 1837 C C . GLU A 1 237 ? 6.508 17.027 21.021 1.00 77.94 237 GLU A C 1
ATOM 1839 O O . GLU A 1 237 ? 5.691 17.925 21.214 1.00 77.94 237 GLU A O 1
ATOM 1844 N N . GLY A 1 238 ? 6.520 16.290 19.910 1.00 72.56 238 GLY A N 1
ATOM 1845 C CA . GLY A 1 238 ? 5.549 16.325 18.821 1.00 72.56 238 GLY A CA 1
ATOM 1846 C C . GLY A 1 238 ? 4.292 15.486 19.079 1.00 72.56 238 GLY A C 1
ATOM 1847 O O . GLY A 1 238 ? 4.078 14.935 20.159 1.00 72.56 238 GLY A O 1
ATOM 1848 N N . VAL A 1 239 ? 3.474 15.300 18.043 1.00 72.00 239 VAL A N 1
ATOM 1849 C CA . VAL A 1 239 ? 2.320 14.386 18.103 1.00 72.00 239 VAL A CA 1
ATOM 1850 C C . VAL A 1 239 ? 2.803 12.927 18.144 1.00 72.00 239 VAL A C 1
ATOM 1852 O O . VAL A 1 239 ? 3.753 12.550 17.458 1.00 72.00 239 VAL A O 1
ATOM 1855 N N . SER A 1 240 ? 2.147 12.076 18.939 1.00 75.44 240 SER A N 1
ATOM 1856 C CA . SER A 1 240 ? 2.477 10.642 19.001 1.00 75.44 240 SER A CA 1
ATOM 1857 C C . SER A 1 240 ? 2.038 9.871 17.750 1.00 75.44 240 SER A C 1
ATOM 1859 O O . SER A 1 240 ? 0.982 10.135 17.173 1.00 75.44 240 SER A O 1
ATOM 1861 N N . SER A 1 241 ? 2.848 8.895 17.326 1.00 79.12 241 SER A N 1
ATOM 1862 C CA . SER A 1 241 ? 2.474 7.946 16.273 1.00 79.12 241 SER A CA 1
ATOM 1863 C C . SER A 1 241 ? 1.287 7.073 16.691 1.00 79.12 241 SER A C 1
ATOM 1865 O O . SER A 1 241 ? 1.008 6.889 17.877 1.00 79.12 241 SER A O 1
ATOM 1867 N N . THR A 1 242 ? 0.649 6.414 15.720 1.00 74.25 242 THR A N 1
ATOM 1868 C CA . THR A 1 242 ? -0.235 5.280 16.024 1.00 74.25 242 THR A CA 1
ATOM 1869 C C . THR A 1 242 ? 0.533 4.199 16.789 1.00 74.25 242 THR A C 1
ATOM 1871 O O . THR A 1 242 ? 1.738 4.017 16.584 1.00 74.25 242 THR A O 1
ATOM 1874 N N . THR A 1 243 ? -0.154 3.462 17.660 1.00 77.88 243 THR A N 1
ATOM 1875 C CA . THR A 1 243 ? 0.454 2.361 18.416 1.00 77.88 243 THR A CA 1
ATOM 1876 C C . THR A 1 243 ? 0.640 1.128 17.538 1.00 77.88 243 THR A C 1
ATOM 1878 O O . THR A 1 243 ? -0.254 0.760 16.778 1.00 77.88 243 THR A O 1
ATOM 1881 N N . VAL A 1 244 ? 1.773 0.448 17.698 1.00 81.62 244 VAL A N 1
ATOM 1882 C CA . VAL A 1 244 ? 2.046 -0.868 17.102 1.00 81.62 244 VAL A CA 1
ATOM 1883 C C . VAL A 1 244 ? 2.360 -1.898 18.173 1.00 81.62 244 VAL A C 1
ATOM 1885 O O . VAL A 1 244 ? 2.886 -1.563 19.232 1.00 81.62 244 VAL A O 1
ATOM 1888 N N . THR A 1 245 ? 2.038 -3.161 17.910 1.00 85.94 245 THR A N 1
ATOM 1889 C CA . THR A 1 245 ? 2.220 -4.260 18.865 1.00 85.94 245 THR A CA 1
ATOM 1890 C C . THR A 1 245 ? 3.103 -5.356 18.295 1.00 85.94 245 THR A C 1
ATOM 1892 O O . THR A 1 245 ? 3.010 -5.683 17.114 1.00 85.94 245 THR A O 1
ATOM 1895 N N . ALA A 1 246 ? 3.913 -5.970 19.151 1.00 84.19 246 ALA A N 1
ATOM 1896 C CA . ALA A 1 246 ? 4.781 -7.084 18.798 1.00 84.19 246 ALA A CA 1
ATOM 1897 C C . ALA A 1 24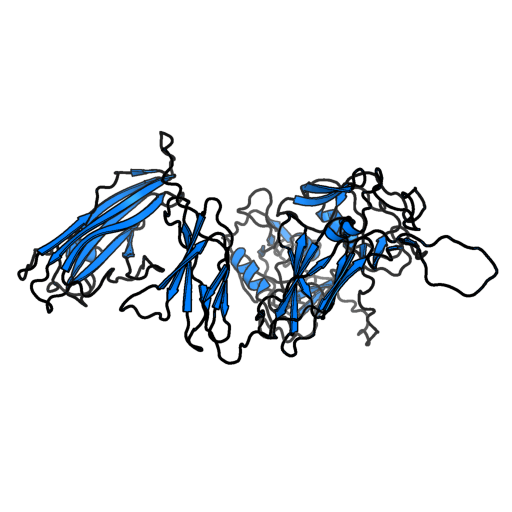6 ? 4.868 -8.094 19.954 1.00 84.19 246 ALA A C 1
ATOM 1899 O O . ALA A 1 246 ? 4.904 -7.712 21.121 1.00 84.19 246 ALA A O 1
ATOM 1900 N N . ILE A 1 247 ? 4.917 -9.391 19.631 1.00 86.31 247 ILE A N 1
ATOM 1901 C CA . ILE A 1 247 ? 5.080 -10.484 20.605 1.00 86.31 247 ILE A CA 1
ATOM 1902 C C . ILE A 1 247 ? 6.382 -11.223 20.268 1.00 86.31 247 ILE A C 1
ATOM 1904 O O . ILE A 1 247 ? 6.367 -12.016 19.319 1.00 86.31 247 ILE A O 1
ATOM 1908 N N . PRO A 1 248 ? 7.492 -11.001 21.002 1.00 82.94 248 PRO A N 1
ATOM 1909 C CA . PRO A 1 248 ? 8.718 -11.791 20.865 1.00 82.94 248 PRO A CA 1
ATOM 1910 C C . PRO A 1 248 ? 8.427 -13.281 21.070 1.00 82.94 248 PRO A C 1
ATOM 1912 O O . PRO A 1 248 ? 7.573 -13.630 21.888 1.00 82.94 248 PRO A O 1
ATOM 1915 N N . LYS A 1 249 ? 9.077 -14.193 20.337 1.00 76.62 249 LYS A N 1
ATOM 1916 C CA . LYS A 1 249 ? 8.826 -15.649 20.455 1.00 76.62 249 LYS A CA 1
ATOM 1917 C C . LYS A 1 249 ? 10.119 -16.460 20.376 1.00 76.62 249 LYS A C 1
ATOM 1919 O O . LYS A 1 249 ? 10.988 -16.185 19.557 1.00 76.62 249 LYS A O 1
ATOM 1924 N N . VAL A 1 250 ? 10.199 -17.522 21.186 1.00 58.12 250 VAL A N 1
ATOM 1925 C CA . VAL A 1 250 ? 11.303 -18.499 21.143 1.00 58.12 250 VAL A CA 1
ATOM 1926 C C . VAL A 1 250 ? 11.308 -19.185 19.775 1.00 58.12 250 VAL A C 1
ATOM 1928 O O . VAL A 1 250 ? 10.257 -19.613 19.299 1.00 58.12 250 VAL A O 1
ATOM 1931 N N . GLY A 1 251 ? 12.484 -19.325 19.159 1.00 60.66 251 GLY A N 1
ATOM 1932 C CA . GLY A 1 251 ? 12.637 -19.954 17.838 1.00 60.66 251 GLY A CA 1
ATOM 1933 C C . GLY A 1 251 ? 12.586 -18.975 16.661 1.00 60.66 251 GLY A C 1
ATOM 1934 O O . GLY A 1 251 ? 12.630 -19.398 15.510 1.00 60.66 251 GLY A O 1
ATOM 1935 N N . LEU A 1 252 ? 12.544 -17.674 16.953 1.00 54.31 252 LEU A N 1
ATOM 1936 C CA . LEU A 1 252 ? 12.731 -16.573 16.012 1.00 54.31 252 LEU A CA 1
ATOM 1937 C C . LEU A 1 252 ? 14.186 -16.073 16.036 1.00 54.31 252 LEU A C 1
ATOM 1939 O O . LEU A 1 252 ? 14.446 -14.871 16.097 1.00 54.31 252 LEU A O 1
ATOM 1943 N N . THR A 1 253 ? 15.168 -16.980 16.047 1.00 62.09 253 THR A N 1
ATOM 1944 C CA . THR A 1 253 ? 16.570 -16.556 16.015 1.00 62.09 253 THR A CA 1
ATOM 1945 C C . THR A 1 253 ? 16.869 -15.962 14.647 1.00 62.09 253 THR A C 1
ATOM 1947 O O . THR A 1 253 ? 16.767 -16.634 13.615 1.00 62.09 253 THR A O 1
ATOM 1950 N N . ALA A 1 254 ? 17.215 -14.674 14.639 1.00 67.31 254 ALA A N 1
ATOM 1951 C CA . ALA A 1 254 ? 17.746 -14.036 13.452 1.00 67.31 254 ALA A CA 1
ATOM 1952 C C . ALA A 1 254 ? 18.965 -14.841 12.968 1.00 67.31 254 ALA A C 1
ATOM 1954 O O . ALA A 1 254 ? 19.793 -15.260 13.787 1.00 67.31 254 ALA A O 1
ATOM 1955 N N . PRO A 1 255 ? 19.099 -15.060 11.653 1.00 80.19 255 PRO A N 1
ATOM 1956 C CA . PRO A 1 255 ? 20.235 -15.789 11.116 1.00 80.19 255 PRO A CA 1
ATOM 1957 C C . PRO A 1 255 ? 21.548 -15.086 11.521 1.00 80.19 255 PRO A C 1
ATOM 1959 O O . PRO A 1 255 ? 21.565 -13.865 11.711 1.00 80.19 255 PRO A O 1
ATOM 1962 N N . PRO A 1 256 ? 22.682 -15.797 11.664 1.00 83.12 256 PRO A N 1
ATOM 1963 C CA . PRO A 1 256 ? 23.960 -15.145 11.934 1.00 83.12 256 PRO A CA 1
ATOM 1964 C C . PRO A 1 256 ? 24.318 -14.154 10.817 1.00 83.12 256 PRO A C 1
ATOM 1966 O O . PRO A 1 256 ? 23.973 -14.357 9.653 1.00 83.12 256 PRO A O 1
ATOM 1969 N N . ALA A 1 257 ? 25.036 -13.081 11.168 1.00 84.19 257 ALA A N 1
ATOM 1970 C CA . ALA A 1 257 ? 25.455 -12.073 10.196 1.00 84.19 257 ALA A CA 1
ATOM 1971 C C . ALA A 1 257 ? 26.234 -12.724 9.035 1.00 84.19 257 ALA A C 1
ATOM 1973 O O . ALA A 1 257 ? 27.177 -13.488 9.288 1.00 84.19 257 ALA A O 1
ATOM 1974 N N . PRO A 1 258 ? 25.893 -12.427 7.767 1.00 89.62 258 PRO A N 1
ATOM 1975 C CA . PRO A 1 258 ? 26.640 -12.952 6.640 1.00 89.62 258 PRO A CA 1
ATOM 1976 C C . PRO A 1 258 ? 28.097 -12.490 6.682 1.00 89.62 258 PRO A C 1
ATOM 1978 O O . PRO A 1 258 ? 28.414 -11.360 7.059 1.00 89.62 258 PRO A O 1
ATOM 1981 N N . LYS A 1 259 ? 29.008 -13.352 6.230 1.00 90.62 259 LYS A N 1
ATOM 1982 C CA . LYS A 1 259 ? 30.419 -12.990 6.057 1.00 90.62 259 LYS A CA 1
ATOM 1983 C C . LYS A 1 259 ? 30.660 -12.581 4.609 1.00 90.62 259 LYS A C 1
ATOM 1985 O O . LYS A 1 259 ? 30.567 -13.430 3.726 1.00 90.62 259 LYS A O 1
ATOM 1990 N N . VAL A 1 260 ? 30.997 -11.315 4.364 1.00 92.69 260 VAL A N 1
ATOM 1991 C CA . VAL A 1 260 ? 31.392 -10.843 3.026 1.00 92.69 260 VAL A CA 1
ATOM 1992 C C . VAL A 1 260 ? 32.608 -11.624 2.530 1.00 92.69 260 VAL A C 1
ATOM 1994 O O . VAL A 1 260 ? 33.569 -11.824 3.273 1.00 92.69 260 VAL A O 1
ATOM 1997 N N . LEU A 1 261 ? 32.553 -12.073 1.275 1.00 88.06 261 LEU A N 1
ATOM 1998 C CA . LEU A 1 261 ? 33.638 -12.792 0.610 1.00 88.06 261 LEU A CA 1
ATOM 1999 C C . LEU A 1 261 ? 34.385 -11.886 -0.366 1.00 88.06 261 LEU A C 1
ATOM 2001 O O . LEU A 1 261 ? 35.610 -11.820 -0.316 1.00 88.06 261 LEU A O 1
ATOM 2005 N N . SER A 1 262 ? 33.670 -11.193 -1.258 1.00 90.88 262 SER A N 1
ATOM 2006 C CA . SER A 1 262 ? 34.297 -10.278 -2.217 1.00 90.88 262 SER A CA 1
ATOM 2007 C C . SER A 1 262 ? 33.320 -9.266 -2.811 1.00 90.88 262 SER A C 1
ATOM 2009 O O . SER A 1 262 ? 32.132 -9.557 -2.948 1.00 90.88 262 SER A O 1
ATOM 2011 N N . ALA A 1 263 ? 33.846 -8.110 -3.216 1.00 92.12 263 ALA A N 1
ATOM 2012 C CA . ALA A 1 263 ? 33.204 -7.157 -4.116 1.00 92.12 263 ALA A CA 1
ATOM 2013 C C . ALA A 1 263 ? 34.150 -6.913 -5.297 1.00 92.12 263 ALA A C 1
ATOM 2015 O O . ALA A 1 263 ? 35.127 -6.176 -5.178 1.00 92.12 263 ALA A O 1
ATOM 2016 N N . LYS A 1 264 ? 33.914 -7.595 -6.419 1.00 91.06 264 LYS A N 1
ATOM 2017 C CA . LYS A 1 264 ? 34.762 -7.487 -7.613 1.00 91.06 264 LYS A CA 1
ATOM 2018 C C . LYS A 1 264 ? 34.199 -6.424 -8.546 1.00 91.06 264 LYS A C 1
ATOM 2020 O O . LYS A 1 264 ? 33.117 -6.611 -9.100 1.00 91.06 264 LYS A O 1
ATOM 2025 N N . ALA A 1 265 ? 34.935 -5.329 -8.701 1.00 89.88 265 ALA A N 1
ATOM 2026 C CA . ALA A 1 265 ? 34.640 -4.298 -9.683 1.00 89.88 265 ALA A CA 1
ATOM 2027 C C . ALA A 1 265 ? 34.852 -4.823 -11.111 1.00 89.88 265 ALA A C 1
ATOM 2029 O O . ALA A 1 265 ? 35.813 -5.542 -11.385 1.00 89.88 265 ALA A O 1
ATOM 2030 N N . GLY A 1 266 ? 33.942 -4.456 -12.004 1.00 86.56 266 GLY A N 1
ATOM 2031 C CA . GLY A 1 266 ? 34.078 -4.563 -13.451 1.00 86.56 266 GLY A CA 1
ATOM 2032 C C . GLY A 1 266 ? 33.581 -3.276 -14.103 1.00 86.56 266 GLY A C 1
ATOM 2033 O O . GLY A 1 266 ? 33.271 -2.309 -13.406 1.00 86.56 266 GLY A O 1
ATOM 2034 N N . ASP A 1 267 ? 33.480 -3.275 -15.426 1.00 87.44 267 ASP A N 1
ATOM 2035 C CA . ASP A 1 267 ? 33.007 -2.108 -16.168 1.00 87.44 267 ASP A CA 1
ATOM 2036 C C . ASP A 1 267 ? 31.525 -1.843 -15.898 1.00 87.44 267 ASP A C 1
ATOM 2038 O O . ASP A 1 267 ? 30.661 -2.675 -16.187 1.00 87.44 267 ASP A O 1
ATOM 2042 N N . GLY A 1 268 ? 31.250 -0.720 -15.237 1.00 82.75 268 GLY A N 1
ATOM 2043 C CA . GLY A 1 268 ? 29.913 -0.298 -14.839 1.00 82.75 268 GLY A CA 1
ATOM 2044 C C . GLY A 1 268 ? 29.202 -1.250 -13.873 1.00 82.75 268 GLY A C 1
ATOM 2045 O O . GLY A 1 268 ? 27.970 -1.235 -13.785 1.00 82.75 268 GLY A O 1
ATOM 2046 N N . GLN A 1 269 ? 29.938 -2.113 -13.163 1.00 88.00 269 GLN A N 1
ATOM 2047 C CA . GLN A 1 269 ? 29.338 -3.103 -12.269 1.00 88.00 269 GLN A CA 1
ATOM 2048 C C . GLN A 1 269 ? 30.223 -3.508 -11.084 1.00 88.00 269 GLN A C 1
ATOM 2050 O O . GLN A 1 269 ? 31.449 -3.438 -11.133 1.00 88.00 269 GLN A O 1
ATOM 2055 N N . VAL A 1 270 ? 29.593 -4.029 -10.031 1.00 92.06 270 VAL A N 1
ATOM 2056 C CA . VAL A 1 270 ? 30.247 -4.743 -8.929 1.00 92.06 270 VAL A CA 1
ATOM 2057 C C . VAL A 1 270 ? 29.550 -6.080 -8.716 1.00 92.06 270 VAL A C 1
ATOM 2059 O O . VAL A 1 270 ? 28.337 -6.147 -8.526 1.00 92.06 270 VAL A O 1
ATOM 2062 N N . VAL A 1 271 ? 30.328 -7.160 -8.696 1.00 93.56 271 VAL A N 1
ATOM 2063 C CA . VAL A 1 271 ? 29.864 -8.479 -8.258 1.00 93.56 271 VAL A CA 1
ATOM 2064 C C . VAL A 1 271 ? 30.179 -8.632 -6.773 1.00 93.56 271 VAL A C 1
ATOM 2066 O O . VAL A 1 271 ? 31.328 -8.863 -6.393 1.00 93.56 271 VAL A O 1
ATOM 2069 N N . PHE A 1 272 ? 29.154 -8.500 -5.941 1.00 96.19 272 PHE A N 1
ATOM 2070 C CA . PHE A 1 272 ? 29.214 -8.643 -4.493 1.00 96.19 272 PHE A CA 1
ATOM 2071 C C . PHE A 1 272 ? 28.803 -10.058 -4.068 1.00 96.19 272 PHE A C 1
ATOM 2073 O O . PHE A 1 272 ? 27.820 -10.608 -4.560 1.00 96.19 272 PHE A O 1
ATOM 2080 N N . THR A 1 273 ? 29.574 -10.678 -3.177 1.00 94.00 273 THR A N 1
ATOM 2081 C CA . THR A 1 273 ? 29.391 -12.072 -2.740 1.00 94.00 273 THR A CA 1
ATOM 2082 C C . THR A 1 273 ? 29.650 -12.218 -1.249 1.00 94.00 273 THR A C 1
ATOM 2084 O O . THR A 1 273 ? 30.559 -11.589 -0.698 1.00 94.00 273 THR A O 1
ATOM 2087 N N . TRP A 1 274 ? 28.884 -13.088 -0.601 1.00 97.25 274 TRP A N 1
ATOM 2088 C CA . TRP A 1 274 ? 28.999 -13.404 0.822 1.00 97.25 274 TRP A CA 1
ATOM 2089 C C . TRP A 1 274 ? 28.823 -14.902 1.061 1.00 97.25 274 TRP A C 1
ATOM 2091 O O . TRP A 1 274 ? 28.438 -15.659 0.174 1.00 97.25 274 TRP A O 1
ATOM 2101 N N . LYS A 1 275 ? 29.170 -15.353 2.264 1.00 94.12 275 LYS A N 1
ATOM 2102 C CA . LYS A 1 275 ? 28.993 -16.739 2.679 1.00 94.12 275 LYS A CA 1
ATOM 2103 C C . LYS A 1 275 ? 27.520 -17.002 2.983 1.00 94.12 275 LYS A C 1
ATOM 2105 O O . LYS A 1 275 ? 26.879 -16.192 3.650 1.00 94.12 275 LYS A O 1
ATOM 2110 N N . GLU A 1 276 ? 27.034 -18.155 2.538 1.00 91.88 276 GLU A N 1
ATOM 2111 C CA . GLU A 1 276 ? 25.701 -18.654 2.867 1.00 91.88 276 GLU A CA 1
ATOM 2112 C C . GLU A 1 276 ? 25.495 -18.784 4.380 1.00 91.88 276 GLU A C 1
ATOM 2114 O O . GLU A 1 276 ? 26.384 -19.220 5.122 1.00 91.88 276 GLU A O 1
ATOM 2119 N N . VAL A 1 277 ? 24.297 -18.417 4.814 1.00 91.88 277 VAL A N 1
ATOM 2120 C CA . VAL A 1 277 ? 23.790 -18.547 6.169 1.00 91.88 277 VAL A CA 1
ATOM 2121 C C . VAL A 1 277 ? 22.667 -19.584 6.155 1.00 91.88 277 VAL A C 1
ATOM 2123 O O . VAL A 1 277 ? 21.645 -19.382 5.515 1.00 91.88 277 VAL A O 1
ATOM 2126 N N . LYS A 1 278 ? 22.869 -20.694 6.876 1.00 80.44 278 LYS A N 1
ATOM 2127 C CA . LYS A 1 278 ? 22.031 -21.910 6.841 1.00 80.44 278 LYS A CA 1
ATOM 2128 C C . LYS A 1 278 ? 20.535 -21.675 7.116 1.00 80.44 278 LYS A C 1
ATOM 2130 O O . LYS A 1 278 ? 19.707 -22.452 6.665 1.00 80.44 278 LYS A O 1
ATOM 2135 N N . GLU A 1 279 ? 20.206 -20.637 7.878 1.00 80.25 279 GLU A N 1
ATOM 2136 C CA . GLU A 1 279 ? 18.833 -20.314 8.294 1.00 80.25 279 GLU A CA 1
ATOM 2137 C C . GLU A 1 279 ? 18.209 -19.186 7.459 1.00 80.25 279 GLU A C 1
ATOM 2139 O O . GLU A 1 279 ? 17.070 -18.798 7.703 1.00 80.25 279 GLU A O 1
ATOM 2144 N N . ALA A 1 280 ? 18.939 -18.649 6.477 1.00 85.38 280 ALA A N 1
ATOM 2145 C CA . ALA A 1 280 ? 18.470 -17.567 5.624 1.00 85.38 280 ALA A CA 1
ATOM 2146 C C . ALA A 1 280 ? 17.682 -18.108 4.422 1.00 85.38 280 ALA A C 1
ATOM 2148 O O . ALA A 1 280 ? 18.187 -18.941 3.673 1.00 85.38 280 ALA A O 1
ATOM 2149 N N . VAL A 1 281 ? 16.472 -17.591 4.209 1.00 85.69 281 VAL A N 1
ATOM 2150 C CA . VAL A 1 281 ? 15.680 -17.800 2.982 1.00 85.69 281 VAL A CA 1
ATOM 2151 C C . VAL A 1 281 ? 15.893 -16.679 1.965 1.00 85.69 281 VAL A C 1
ATOM 2153 O O . VAL A 1 281 ? 15.640 -16.861 0.776 1.00 85.69 281 VAL A O 1
ATOM 2156 N N . SER A 1 282 ? 16.360 -15.515 2.419 1.00 88.94 282 SER A N 1
ATOM 2157 C CA . SER A 1 282 ? 16.742 -14.388 1.571 1.00 88.94 282 SER A CA 1
ATOM 2158 C C . SER A 1 282 ? 17.819 -13.536 2.248 1.00 88.94 282 SER A C 1
ATOM 2160 O O . SER A 1 282 ? 18.232 -13.796 3.376 1.00 88.94 282 SER A O 1
ATOM 2162 N N . TYR A 1 283 ? 18.336 -12.543 1.537 1.00 92.56 283 TYR A N 1
ATOM 2163 C CA . TYR A 1 283 ? 19.331 -11.593 2.010 1.00 92.56 283 TYR A CA 1
ATOM 2164 C C . TYR A 1 283 ? 18.954 -10.197 1.541 1.00 92.56 283 TYR A C 1
ATOM 2166 O O . TYR A 1 283 ? 18.635 -10.010 0.371 1.00 92.56 283 TYR A O 1
ATOM 2174 N N . THR A 1 284 ? 19.075 -9.207 2.414 1.00 92.00 284 THR A N 1
ATOM 2175 C CA . THR A 1 284 ? 18.955 -7.797 2.041 1.00 92.00 284 THR A CA 1
ATOM 2176 C C . THR A 1 284 ? 20.351 -7.230 1.858 1.00 92.00 284 THR A C 1
ATOM 2178 O O . THR A 1 284 ? 21.118 -7.104 2.817 1.00 92.00 284 THR A O 1
ATOM 2181 N N . VAL A 1 285 ? 20.707 -6.929 0.614 1.00 92.56 285 VAL A N 1
ATOM 2182 C CA . VAL A 1 285 ? 21.974 -6.295 0.251 1.00 92.56 285 VAL A CA 1
ATOM 2183 C C . VAL A 1 285 ? 21.791 -4.794 0.293 1.00 92.56 285 VAL A C 1
ATOM 2185 O O . VAL A 1 285 ? 20.849 -4.279 -0.295 1.00 92.56 285 VAL A O 1
ATOM 2188 N N . TYR A 1 286 ? 22.713 -4.109 0.947 1.00 92.12 286 TYR A N 1
ATOM 2189 C CA . TYR A 1 286 ? 22.762 -2.664 1.041 1.00 92.12 286 TYR A CA 1
ATOM 2190 C C . TYR A 1 286 ? 23.982 -2.148 0.296 1.00 92.12 286 TYR A C 1
ATOM 2192 O O . TYR A 1 286 ? 25.044 -2.785 0.305 1.00 92.12 286 TYR A O 1
ATOM 2200 N N . TRP A 1 287 ? 23.847 -0.979 -0.313 1.00 94.12 287 TRP A N 1
ATOM 2201 C CA . TRP A 1 287 ? 24.981 -0.252 -0.854 1.00 94.12 287 TRP A CA 1
ATOM 2202 C C . TRP A 1 287 ? 24.825 1.243 -0.652 1.00 94.12 287 TRP A C 1
ATOM 2204 O O . TRP A 1 287 ? 23.725 1.777 -0.543 1.00 94.12 287 TRP A O 1
ATOM 2214 N N . GLN A 1 288 ? 25.959 1.924 -0.633 1.00 91.31 288 GLN A N 1
ATOM 2215 C CA . GLN A 1 288 ? 26.019 3.369 -0.563 1.00 91.31 288 GLN A CA 1
ATOM 2216 C C . GLN A 1 288 ? 27.056 3.871 -1.560 1.00 91.31 288 GLN A C 1
ATOM 2218 O O . GLN A 1 288 ? 28.231 3.492 -1.504 1.00 91.31 288 GLN A O 1
ATOM 2223 N N . LYS A 1 289 ? 26.620 4.734 -2.477 1.00 89.12 289 LYS A N 1
ATOM 2224 C CA . LYS A 1 289 ? 27.515 5.534 -3.320 1.00 89.12 289 LYS A CA 1
ATOM 2225 C C . LYS A 1 289 ? 28.237 6.552 -2.434 1.00 89.12 289 LYS A C 1
ATOM 2227 O O . LYS A 1 289 ? 27.615 7.108 -1.534 1.00 89.12 289 LYS A O 1
ATOM 2232 N N . ALA A 1 290 ? 29.516 6.833 -2.677 1.00 82.00 290 ALA A N 1
ATOM 2233 C CA . ALA A 1 290 ? 30.241 7.863 -1.925 1.00 82.00 290 ALA A CA 1
ATOM 2234 C C . ALA A 1 290 ? 29.458 9.199 -1.884 1.00 82.00 290 ALA A C 1
ATOM 2236 O O . ALA A 1 290 ? 29.168 9.776 -2.932 1.00 82.00 290 ALA A O 1
ATOM 2237 N N . GLY A 1 291 ? 29.092 9.655 -0.678 1.00 73.56 291 GLY A N 1
ATOM 2238 C CA . GLY A 1 291 ? 28.290 10.870 -0.454 1.00 73.56 291 GLY A CA 1
ATOM 2239 C C . GLY A 1 291 ? 26.792 10.759 -0.786 1.00 73.56 291 GLY A C 1
ATOM 2240 O O . GLY A 1 291 ? 26.104 11.772 -0.766 1.00 73.56 291 GLY A O 1
ATOM 2241 N N . GLY A 1 292 ? 26.290 9.565 -1.115 1.00 76.06 292 GLY A N 1
ATOM 2242 C CA . GLY A 1 292 ? 24.885 9.300 -1.440 1.00 76.06 292 GLY A CA 1
ATOM 2243 C C . GLY A 1 292 ? 24.097 8.639 -0.305 1.00 76.06 292 GLY A C 1
ATOM 2244 O O . GLY A 1 292 ? 24.653 8.270 0.734 1.00 76.06 292 GLY A O 1
ATOM 2245 N N . ALA A 1 293 ? 22.791 8.472 -0.531 1.00 71.88 293 ALA A N 1
ATOM 2246 C CA . ALA A 1 293 ? 21.904 7.728 0.358 1.00 71.88 293 ALA A CA 1
ATOM 2247 C C . ALA A 1 293 ? 22.229 6.224 0.353 1.00 71.88 293 ALA A C 1
ATOM 2249 O O . ALA A 1 293 ? 22.865 5.702 -0.567 1.00 71.88 293 ALA A O 1
ATOM 2250 N N . VAL A 1 294 ? 21.804 5.537 1.412 1.00 79.25 294 VAL A N 1
ATOM 2251 C CA . VAL A 1 294 ? 21.868 4.077 1.492 1.00 79.25 294 VAL A CA 1
ATOM 2252 C C . VAL A 1 294 ? 20.682 3.498 0.732 1.00 79.25 294 VAL A C 1
ATOM 2254 O O . VAL A 1 294 ? 19.536 3.840 1.006 1.00 79.25 294 VAL A O 1
ATOM 2257 N N . GLU A 1 295 ? 20.963 2.584 -0.184 1.00 87.50 295 GLU A N 1
ATOM 2258 C CA . GLU A 1 295 ? 19.970 1.838 -0.951 1.00 87.50 295 GLU A CA 1
ATOM 2259 C C . GLU A 1 295 ? 20.027 0.353 -0.577 1.00 87.50 295 GLU A C 1
ATOM 2261 O O . GLU A 1 295 ? 21.004 -0.116 0.021 1.00 87.50 295 GLU A O 1
ATOM 2266 N N . SER A 1 296 ? 18.976 -0.403 -0.906 1.00 87.56 296 SER A N 1
ATOM 2267 C CA . SER A 1 296 ? 18.939 -1.836 -0.616 1.00 87.56 296 SER A CA 1
ATOM 2268 C C . SER A 1 296 ? 18.110 -2.657 -1.602 1.00 87.56 296 SER A C 1
ATOM 2270 O O . SER A 1 296 ? 17.238 -2.133 -2.293 1.00 87.56 296 SER A O 1
ATOM 2272 N N . ARG A 1 297 ? 18.383 -3.964 -1.666 1.00 88.12 297 ARG A N 1
ATOM 2273 C CA . ARG A 1 297 ? 17.624 -4.941 -2.456 1.00 88.12 297 ARG A CA 1
ATOM 2274 C C . ARG A 1 297 ? 17.633 -6.315 -1.793 1.00 88.12 297 ARG A C 1
ATOM 2276 O O . ARG A 1 297 ? 18.686 -6.798 -1.377 1.00 88.12 297 ARG A O 1
ATOM 2283 N N . SER A 1 298 ? 16.476 -6.970 -1.784 1.00 85.81 298 SER A N 1
ATOM 2284 C CA . SER A 1 298 ? 16.338 -8.363 -1.352 1.00 85.81 298 SER A CA 1
ATOM 2285 C C . SER A 1 298 ? 16.710 -9.341 -2.470 1.00 85.81 298 SER A C 1
ATOM 2287 O O . SER A 1 298 ? 16.288 -9.184 -3.615 1.00 85.81 298 SER A O 1
ATOM 2289 N N . VAL A 1 299 ? 17.494 -10.365 -2.143 1.00 90.81 299 VAL A N 1
ATOM 2290 C CA . VAL A 1 299 ? 17.935 -11.431 -3.054 1.00 90.81 299 VAL A CA 1
ATOM 2291 C C . VAL A 1 299 ? 17.857 -12.790 -2.359 1.00 90.81 299 VAL A C 1
ATOM 2293 O O . VAL A 1 299 ? 18.038 -12.882 -1.152 1.00 90.81 299 VAL A O 1
ATOM 2296 N N . SER A 1 300 ? 17.609 -13.869 -3.099 1.00 85.88 300 SER A N 1
ATOM 2297 C CA . SER A 1 300 ? 17.543 -15.233 -2.539 1.00 85.88 300 SER A CA 1
ATOM 2298 C C . SER A 1 300 ? 18.890 -15.970 -2.540 1.00 85.88 300 SER A C 1
ATOM 2300 O O . SER A 1 300 ? 19.060 -16.953 -1.828 1.00 85.88 300 SER A O 1
ATOM 2302 N N . GLY A 1 301 ? 19.863 -15.501 -3.327 1.00 88.94 301 GLY A N 1
ATOM 2303 C CA . GLY A 1 301 ? 21.192 -16.108 -3.447 1.00 88.94 301 GLY A CA 1
ATOM 2304 C C . GLY A 1 301 ? 22.278 -15.386 -2.648 1.00 88.94 301 GLY A C 1
ATOM 2305 O O . GLY A 1 301 ? 22.060 -14.323 -2.082 1.00 88.94 301 GLY A O 1
ATOM 2306 N N . THR A 1 302 ? 23.496 -15.930 -2.665 1.00 94.44 302 THR A N 1
ATOM 2307 C CA . THR A 1 302 ? 24.684 -15.387 -1.968 1.00 94.44 302 THR A CA 1
ATOM 2308 C C . THR A 1 302 ? 25.567 -14.486 -2.843 1.00 94.44 302 THR A C 1
ATOM 2310 O O . THR A 1 302 ? 26.743 -14.236 -2.552 1.00 94.44 302 THR A O 1
ATOM 2313 N N . LYS A 1 303 ? 24.998 -14.011 -3.955 1.00 92.81 303 LYS A N 1
ATOM 2314 C CA . LYS A 1 303 ? 25.650 -13.177 -4.963 1.00 92.81 303 LYS A CA 1
ATOM 2315 C C . LYS A 1 303 ? 24.685 -12.094 -5.425 1.00 92.81 303 LYS A C 1
ATOM 2317 O O . LYS A 1 303 ? 23.573 -12.390 -5.851 1.00 92.81 303 LYS A O 1
ATOM 2322 N N . PHE A 1 304 ? 25.160 -10.858 -5.434 1.00 94.50 304 PHE A N 1
ATOM 2323 C CA . PHE A 1 304 ? 24.476 -9.707 -6.003 1.00 94.50 304 PHE A CA 1
ATOM 2324 C C . PHE A 1 304 ? 25.368 -9.055 -7.055 1.00 94.50 304 PHE A C 1
ATOM 2326 O O . PHE A 1 304 ? 26.525 -8.743 -6.793 1.00 94.50 304 PHE A O 1
ATOM 2333 N N . THR A 1 305 ? 24.847 -8.884 -8.269 1.00 92.44 305 THR A N 1
ATOM 2334 C CA . THR A 1 305 ? 25.559 -8.167 -9.335 1.00 92.44 305 THR A CA 1
ATOM 2335 C C . THR A 1 305 ? 24.914 -6.803 -9.492 1.00 92.44 305 THR A C 1
ATOM 2337 O O . THR A 1 305 ? 23.849 -6.691 -10.093 1.00 92.44 305 THR A O 1
ATOM 2340 N N . HIS A 1 306 ? 25.554 -5.785 -8.931 1.00 91.31 306 HIS A N 1
ATOM 2341 C CA . HIS A 1 306 ? 25.120 -4.406 -9.057 1.00 91.31 306 HIS A CA 1
ATOM 2342 C C . HIS A 1 306 ? 25.630 -3.861 -10.391 1.00 91.31 306 HIS A C 1
ATOM 2344 O O . HIS A 1 306 ? 26.839 -3.763 -10.584 1.00 91.31 306 HIS A O 1
ATOM 2350 N N . ARG A 1 307 ? 24.727 -3.581 -11.333 1.00 89.88 307 ARG A N 1
ATOM 2351 C CA . ARG A 1 307 ? 25.036 -3.064 -12.678 1.00 89.88 307 ARG A CA 1
ATOM 2352 C C . ARG A 1 307 ? 24.567 -1.616 -12.804 1.00 89.88 307 ARG A C 1
ATOM 2354 O O . ARG A 1 307 ? 23.780 -1.167 -11.982 1.00 89.88 307 ARG A O 1
ATOM 2361 N N . GLY A 1 308 ? 25.023 -0.919 -13.843 1.00 81.31 308 GLY A N 1
ATOM 2362 C CA . GLY A 1 308 ? 24.653 0.483 -14.080 1.00 81.31 308 GLY A CA 1
ATOM 2363 C C . GLY A 1 308 ? 25.414 1.462 -13.184 1.00 81.31 308 GLY A C 1
ATOM 2364 O O . GLY A 1 308 ? 24.983 2.590 -12.978 1.00 81.31 308 GLY A O 1
ATOM 2365 N N . LEU A 1 309 ? 26.546 1.029 -12.630 1.00 85.19 309 LEU A N 1
ATOM 2366 C CA . LEU A 1 309 ? 27.374 1.865 -11.777 1.00 85.19 309 LEU A CA 1
ATOM 2367 C C . LEU A 1 309 ? 28.243 2.804 -12.607 1.00 85.19 309 LEU A C 1
ATOM 2369 O O . LEU A 1 309 ? 28.689 2.461 -13.698 1.00 85.19 309 LEU A O 1
ATOM 2373 N N . LEU A 1 310 ? 28.549 3.974 -12.054 1.00 84.56 310 LEU A N 1
ATOM 2374 C CA . LEU A 1 310 ? 29.476 4.906 -12.684 1.00 84.56 310 LEU A CA 1
ATOM 2375 C C . LEU A 1 310 ? 30.919 4.456 -12.429 1.00 84.56 310 LEU A C 1
ATOM 2377 O O . LEU A 1 310 ? 31.339 4.312 -11.276 1.00 84.56 310 LEU A O 1
ATOM 2381 N N . ASN A 1 311 ? 31.690 4.272 -13.501 1.00 84.00 311 ASN A N 1
ATOM 2382 C CA . ASN A 1 311 ? 33.122 4.002 -13.394 1.00 84.00 311 ASN A CA 1
ATOM 2383 C C . ASN A 1 311 ? 33.849 5.159 -12.698 1.00 84.00 311 ASN A C 1
ATOM 2385 O O . ASN A 1 311 ? 33.548 6.330 -12.922 1.00 84.00 311 ASN A O 1
ATOM 2389 N N . GLY A 1 312 ? 34.813 4.824 -11.842 1.00 82.50 312 GLY A N 1
ATOM 2390 C CA . GLY A 1 312 ? 35.559 5.788 -11.033 1.00 82.50 312 GLY A CA 1
ATOM 2391 C C . GLY A 1 312 ? 34.851 6.238 -9.749 1.00 82.50 312 GLY A C 1
ATOM 2392 O O . GLY A 1 312 ? 35.480 6.908 -8.934 1.00 82.50 312 GLY A O 1
ATOM 2393 N N . ILE A 1 313 ? 33.592 5.844 -9.517 1.00 87.06 313 ILE A N 1
ATOM 2394 C CA . ILE A 1 313 ? 32.869 6.135 -8.271 1.00 87.06 313 ILE A CA 1
ATOM 2395 C C . ILE A 1 313 ? 32.917 4.935 -7.323 1.00 87.06 313 ILE A C 1
ATOM 2397 O O . ILE A 1 313 ? 32.670 3.799 -7.720 1.00 87.06 313 ILE A O 1
ATOM 2401 N N . SER A 1 314 ? 33.229 5.183 -6.051 1.00 87.81 314 SER A N 1
ATOM 2402 C CA . SER A 1 314 ? 33.269 4.143 -5.019 1.00 87.81 314 SER A CA 1
ATOM 2403 C C . SER A 1 314 ? 31.882 3.841 -4.455 1.00 87.81 314 SER A C 1
ATOM 2405 O O . SER A 1 314 ? 31.123 4.753 -4.112 1.00 87.81 314 SER A O 1
ATOM 2407 N N . TYR A 1 315 ? 31.597 2.550 -4.296 1.00 90.25 315 TYR A N 1
ATOM 2408 C CA . TYR A 1 315 ? 30.376 2.025 -3.694 1.00 90.25 315 TYR A CA 1
ATOM 2409 C C . TYR A 1 315 ? 30.734 1.095 -2.535 1.00 90.25 315 TYR A C 1
ATOM 2411 O O . TYR A 1 315 ? 31.547 0.181 -2.698 1.00 90.25 315 TYR A O 1
ATOM 2419 N N . THR A 1 316 ? 30.132 1.323 -1.372 1.00 89.12 316 THR A N 1
ATOM 2420 C CA . THR A 1 316 ? 30.322 0.514 -0.161 1.00 89.12 316 THR A CA 1
ATOM 2421 C C . THR A 1 316 ? 29.135 -0.419 0.020 1.00 89.12 316 THR A C 1
ATOM 2423 O O . THR A 1 316 ? 28.008 0.056 0.031 1.00 89.12 316 THR A O 1
ATOM 2426 N N . TYR A 1 317 ? 29.379 -1.722 0.173 1.00 92.94 317 TYR A N 1
ATOM 2427 C CA . TYR A 1 317 ? 28.364 -2.777 0.256 1.00 92.94 317 TYR A CA 1
ATOM 2428 C C . TYR A 1 317 ? 28.392 -3.489 1.603 1.00 92.94 317 TYR A C 1
ATOM 2430 O O . TYR A 1 317 ? 29.469 -3.749 2.139 1.00 92.94 317 TYR A O 1
ATOM 2438 N N . TRP A 1 318 ? 27.224 -3.877 2.106 1.00 94.50 318 TRP A N 1
ATOM 2439 C CA . TRP A 1 318 ? 27.052 -4.813 3.223 1.00 94.50 318 TRP A CA 1
ATOM 2440 C C . TRP A 1 318 ? 25.745 -5.590 3.045 1.00 94.50 318 TRP A C 1
ATOM 2442 O O . TRP A 1 318 ? 24.937 -5.280 2.174 1.00 94.50 318 TRP A O 1
ATOM 2452 N N . VAL A 1 319 ? 25.530 -6.644 3.825 1.00 94.62 319 VAL A N 1
ATOM 2453 C CA . VAL A 1 319 ? 24.369 -7.530 3.657 1.00 94.62 319 VAL A CA 1
ATOM 2454 C C . VAL A 1 319 ? 23.847 -8.036 4.996 1.00 94.62 319 VAL A C 1
ATOM 2456 O O . VAL A 1 319 ? 24.617 -8.247 5.935 1.00 94.62 319 VAL A O 1
ATOM 2459 N N . LYS A 1 320 ? 22.533 -8.249 5.069 1.00 90.31 320 LYS A N 1
ATOM 2460 C CA . LYS A 1 320 ? 21.849 -8.977 6.143 1.00 90.31 320 LYS A CA 1
ATOM 2461 C C . LYS A 1 320 ? 21.217 -10.244 5.573 1.00 90.31 320 LYS A C 1
ATOM 2463 O O . LYS A 1 320 ? 20.729 -10.227 4.450 1.00 90.31 320 LYS A O 1
ATOM 2468 N N . ALA A 1 321 ? 21.241 -11.337 6.321 1.00 88.62 321 ALA A N 1
ATOM 2469 C CA . ALA A 1 321 ? 20.460 -12.539 6.030 1.00 88.62 321 ALA A CA 1
ATOM 2470 C C . ALA A 1 321 ? 19.045 -12.380 6.591 1.00 88.62 321 ALA A C 1
ATOM 2472 O O . ALA A 1 321 ? 18.898 -11.722 7.608 1.00 88.62 321 ALA A O 1
ATOM 2473 N N . VAL A 1 322 ? 18.038 -12.998 5.983 1.00 84.94 322 VAL A N 1
ATOM 2474 C CA . VAL A 1 322 ? 16.639 -12.989 6.430 1.00 84.94 322 VAL A CA 1
ATOM 2475 C C . VAL A 1 322 ? 16.129 -14.428 6.458 1.00 84.94 322 VAL A C 1
ATOM 2477 O O . VAL A 1 322 ? 16.288 -15.146 5.473 1.00 84.94 322 VAL A O 1
ATOM 2480 N N . ASN A 1 323 ? 15.565 -14.886 7.576 1.00 82.31 323 ASN A N 1
ATOM 2481 C CA . ASN A 1 323 ? 15.074 -16.266 7.723 1.00 82.31 323 ASN A CA 1
ATOM 2482 C C . ASN A 1 323 ? 13.619 -16.446 7.235 1.00 82.31 323 ASN A C 1
ATOM 2484 O O . ASN A 1 323 ? 12.963 -15.495 6.814 1.00 82.31 323 ASN A O 1
ATOM 2488 N N . ALA A 1 324 ? 13.107 -17.681 7.291 1.00 72.94 324 ALA A N 1
ATOM 2489 C CA . ALA A 1 324 ? 11.768 -18.051 6.808 1.00 72.94 324 ALA A CA 1
ATOM 2490 C C . ALA A 1 324 ? 10.614 -17.292 7.485 1.00 72.94 324 ALA A C 1
ATOM 2492 O O . ALA A 1 324 ? 9.514 -17.239 6.944 1.00 72.94 324 ALA A O 1
ATOM 2493 N N . THR A 1 325 ? 10.863 -16.707 8.656 1.00 68.31 325 THR A N 1
ATOM 2494 C CA . THR A 1 325 ? 9.891 -15.906 9.404 1.00 68.31 325 THR A CA 1
ATOM 2495 C C . THR A 1 325 ? 10.014 -14.409 9.109 1.00 68.31 325 THR A C 1
ATOM 2497 O O . THR A 1 325 ? 9.338 -13.617 9.754 1.00 68.31 325 THR A O 1
ATOM 2500 N N . GLY A 1 326 ? 10.878 -14.012 8.166 1.00 71.06 326 GLY A N 1
ATOM 2501 C CA . GLY A 1 326 ? 11.106 -12.619 7.777 1.00 71.06 326 GLY A CA 1
ATOM 2502 C C . GLY A 1 326 ? 12.134 -11.864 8.626 1.00 71.06 326 GLY A C 1
ATOM 2503 O O . GLY A 1 326 ? 12.266 -10.658 8.453 1.00 71.06 326 GLY A O 1
ATOM 2504 N N . LEU A 1 327 ? 12.888 -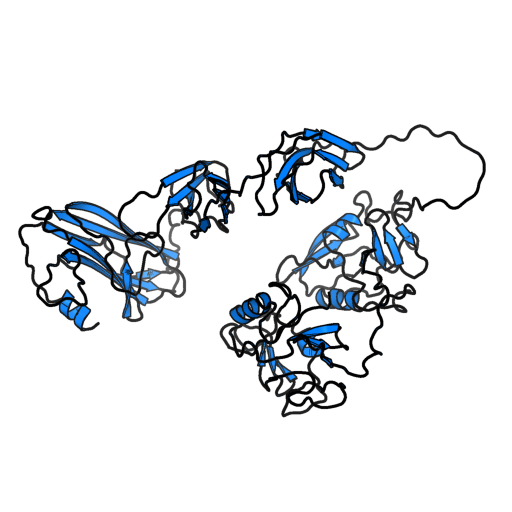12.528 9.514 1.00 70.38 327 LEU A N 1
ATOM 2505 C CA . LEU A 1 327 ? 13.767 -11.840 10.472 1.00 70.38 327 LEU A CA 1
ATOM 2506 C C . LEU A 1 327 ? 15.182 -11.597 9.945 1.00 70.38 327 LEU A C 1
ATOM 2508 O O . LEU A 1 327 ? 15.853 -12.572 9.584 1.00 70.38 327 LEU A O 1
ATOM 2512 N N . PRO A 1 328 ? 15.676 -10.342 9.962 1.00 79.06 328 PRO A N 1
ATOM 2513 C CA . PRO A 1 328 ? 17.000 -9.997 9.469 1.00 79.06 328 PRO A CA 1
ATOM 2514 C C . PRO A 1 328 ? 18.119 -10.198 10.509 1.00 79.06 328 PRO A C 1
ATOM 2516 O O . PRO A 1 328 ? 17.963 -9.919 11.694 1.00 79.06 328 PRO A O 1
ATOM 2519 N N . SER A 1 329 ? 19.306 -10.605 10.057 1.00 85.00 329 SER A N 1
ATOM 2520 C CA . SER A 1 329 ? 20.537 -10.675 10.851 1.00 85.00 329 SER A CA 1
ATOM 2521 C C . SER A 1 329 ? 21.099 -9.287 11.188 1.00 85.00 329 SER A C 1
ATOM 2523 O O . SER A 1 329 ? 20.754 -8.276 10.570 1.00 85.00 329 SER A O 1
ATOM 2525 N N . ARG A 1 330 ? 22.117 -9.237 12.063 1.00 84.94 330 ARG A N 1
ATOM 2526 C CA . ARG A 1 330 ? 23.047 -8.088 12.104 1.00 84.94 330 ARG A CA 1
ATOM 2527 C C . ARG A 1 330 ? 23.710 -7.890 10.731 1.00 84.94 330 ARG A C 1
ATOM 2529 O O . ARG A 1 330 ? 23.876 -8.855 9.980 1.00 84.94 330 ARG A O 1
ATOM 2536 N N . SER A 1 331 ? 24.092 -6.652 10.411 1.00 85.44 331 SER A N 1
ATOM 2537 C CA . SER A 1 331 ? 24.822 -6.347 9.173 1.00 85.44 331 SER A CA 1
ATOM 2538 C C . SER A 1 331 ? 26.158 -7.083 9.132 1.00 85.44 331 SER A C 1
ATOM 2540 O O . SER A 1 331 ? 26.850 -7.200 10.146 1.00 85.44 331 SER A O 1
ATOM 2542 N N . SER A 1 332 ? 26.546 -7.538 7.945 1.00 89.31 332 SER A N 1
ATOM 2543 C CA . SER A 1 332 ? 27.922 -7.938 7.681 1.00 89.31 332 SER A CA 1
ATOM 2544 C C . SER A 1 332 ? 28.888 -6.762 7.882 1.00 89.31 332 SER A C 1
ATOM 2546 O O . SER A 1 332 ? 28.482 -5.599 7.893 1.00 89.31 332 SER A O 1
ATOM 2548 N N . GLY A 1 333 ? 30.193 -7.045 7.932 1.00 79.81 333 GLY A N 1
ATOM 2549 C CA . GLY A 1 333 ? 31.189 -6.008 7.643 1.00 79.81 333 GLY A CA 1
ATOM 2550 C C . GLY A 1 333 ? 30.958 -5.408 6.250 1.00 79.81 333 GLY A C 1
ATOM 2551 O O . GLY A 1 333 ? 30.395 -6.079 5.377 1.00 79.81 333 GLY A O 1
ATOM 2552 N N . SER A 1 334 ? 31.369 -4.158 6.047 1.00 88.81 334 SER A N 1
ATOM 2553 C CA . SER A 1 334 ? 31.258 -3.489 4.753 1.00 88.81 334 SER A CA 1
ATOM 2554 C C . SER A 1 334 ? 32.505 -3.698 3.887 1.00 88.81 334 SER A C 1
ATOM 2556 O O . SER A 1 334 ? 33.600 -3.951 4.391 1.00 88.81 334 SER A O 1
ATOM 2558 N N . ILE A 1 335 ? 32.342 -3.616 2.567 1.00 86.50 335 ILE A N 1
ATOM 2559 C CA . ILE A 1 335 ? 33.444 -3.642 1.598 1.00 86.50 335 ILE A CA 1
ATOM 2560 C C . ILE A 1 335 ? 33.204 -2.595 0.512 1.00 86.50 335 ILE A C 1
ATOM 2562 O O . ILE A 1 335 ? 32.081 -2.433 0.039 1.00 86.50 335 ILE A O 1
ATOM 2566 N N . THR A 1 336 ? 34.254 -1.890 0.103 1.00 92.44 336 THR A N 1
ATOM 2567 C CA . THR A 1 336 ? 34.172 -0.860 -0.939 1.00 92.44 336 THR A CA 1
ATOM 2568 C C . THR A 1 336 ? 34.759 -1.370 -2.250 1.00 92.44 336 THR A C 1
ATOM 2570 O O . THR A 1 336 ? 35.803 -2.020 -2.255 1.00 92.44 336 THR A O 1
ATOM 2573 N N . ALA A 1 337 ? 34.097 -1.063 -3.365 1.00 90.06 337 ALA A N 1
ATOM 2574 C CA . ALA A 1 337 ? 34.578 -1.344 -4.713 1.00 90.06 337 ALA A CA 1
ATOM 2575 C C . ALA A 1 337 ? 34.327 -0.148 -5.644 1.00 90.06 337 ALA A C 1
ATOM 2577 O O . ALA A 1 337 ? 33.313 0.541 -5.526 1.00 90.06 337 ALA A O 1
ATOM 2578 N N . THR A 1 338 ? 35.245 0.066 -6.587 1.00 92.69 338 THR A N 1
ATOM 2579 C CA . THR A 1 338 ? 35.195 1.154 -7.572 1.00 92.69 338 THR A CA 1
ATOM 2580 C C . THR A 1 338 ? 35.191 0.538 -8.973 1.00 92.69 338 THR A C 1
ATOM 2582 O O . THR A 1 338 ? 36.233 0.036 -9.397 1.00 92.69 338 THR A O 1
ATOM 2585 N N . PRO A 1 339 ? 34.046 0.514 -9.678 1.00 91.19 339 PRO A N 1
ATOM 2586 C CA . PRO A 1 339 ? 33.956 0.095 -11.077 1.00 91.19 339 PRO A CA 1
ATOM 2587 C C . PRO A 1 339 ? 34.963 0.828 -11.961 1.00 91.19 339 PRO A C 1
ATOM 2589 O O . PRO A 1 339 ? 35.227 2.017 -11.764 1.00 91.19 339 PRO A O 1
ATOM 2592 N N . GLN A 1 340 ? 35.540 0.114 -12.921 1.00 85.06 340 GLN A N 1
ATOM 2593 C CA . GLN A 1 340 ? 36.504 0.656 -13.876 1.00 85.06 340 GLN A CA 1
ATOM 2594 C C . GLN A 1 340 ? 36.249 0.050 -15.252 1.00 85.06 340 GLN A C 1
ATOM 2596 O O . GLN A 1 340 ? 35.935 -1.136 -15.354 1.00 85.06 340 GLN A O 1
ATOM 2601 N N . ALA A 1 341 ? 36.425 0.858 -16.298 1.00 77.56 341 ALA A N 1
ATOM 2602 C CA . ALA A 1 341 ? 36.307 0.405 -17.678 1.00 77.56 341 ALA A CA 1
ATOM 2603 C C . ALA A 1 341 ? 37.322 -0.711 -17.972 1.00 77.56 341 ALA A C 1
ATOM 2605 O O . ALA A 1 341 ? 38.478 -0.632 -17.538 1.00 77.56 341 ALA A O 1
ATOM 2606 N N . VAL A 1 342 ? 36.914 -1.746 -18.715 1.00 63.78 342 VAL A N 1
ATOM 2607 C CA . VAL A 1 342 ? 37.856 -2.780 -19.164 1.00 63.78 342 VAL A CA 1
ATOM 2608 C C . VAL A 1 342 ? 38.760 -2.165 -20.231 1.00 63.78 342 VAL A C 1
ATOM 2610 O O . VAL A 1 342 ? 38.298 -1.807 -21.309 1.00 63.78 342 VAL A O 1
ATOM 2613 N N . VAL A 1 343 ? 40.058 -2.051 -19.946 1.00 52.91 343 VAL A N 1
ATOM 2614 C CA . VAL A 1 343 ? 41.052 -1.664 -20.957 1.00 52.91 343 VAL A CA 1
ATOM 2615 C C . VAL A 1 343 ? 41.292 -2.875 -21.874 1.00 52.91 343 VAL A C 1
ATOM 2617 O O . VAL A 1 343 ? 41.719 -3.917 -21.367 1.00 52.91 343 VAL A O 1
ATOM 2620 N N . PRO A 1 344 ? 41.023 -2.800 -23.194 1.00 48.38 344 PRO A N 1
ATOM 2621 C CA . PRO A 1 344 ? 41.256 -3.927 -24.092 1.00 48.38 344 PRO A CA 1
ATOM 2622 C C . PRO A 1 344 ? 42.765 -4.206 -24.243 1.00 48.38 344 PRO A C 1
ATOM 2624 O O . PRO A 1 344 ? 43.542 -3.255 -24.375 1.00 48.38 344 PRO A O 1
ATOM 2627 N N . PRO A 1 345 ? 43.214 -5.476 -24.271 1.00 42.47 345 PRO A N 1
ATOM 2628 C CA . PRO A 1 345 ? 44.577 -5.815 -24.678 1.00 42.47 345 PRO A CA 1
ATOM 2629 C C . PRO A 1 345 ? 44.797 -5.496 -26.173 1.00 42.47 345 PRO A C 1
ATOM 2631 O O . PRO A 1 345 ? 43.849 -5.599 -26.955 1.00 42.47 345 PRO A O 1
ATOM 2634 N N . PRO A 1 346 ? 46.022 -5.141 -26.607 1.00 36.19 346 PRO A N 1
ATOM 2635 C CA . PRO A 1 346 ? 46.301 -4.812 -28.006 1.00 36.19 346 PRO A CA 1
ATOM 2636 C C . PRO A 1 346 ? 46.139 -6.034 -28.929 1.00 36.19 346 PRO A C 1
ATOM 2638 O O . PRO A 1 346 ? 46.591 -7.133 -28.608 1.00 36.19 346 PRO A O 1
ATOM 2641 N N . ALA A 1 347 ? 45.484 -5.823 -30.075 1.00 39.41 347 ALA A N 1
ATOM 2642 C CA . ALA A 1 347 ? 45.057 -6.858 -31.015 1.00 39.41 347 ALA A CA 1
ATOM 2643 C C . ALA A 1 347 ? 46.183 -7.360 -31.943 1.00 39.41 347 ALA A C 1
ATOM 2645 O O . ALA A 1 347 ? 46.998 -6.573 -32.426 1.00 39.41 347 ALA A O 1
ATOM 2646 N N . ILE A 1 348 ? 46.173 -8.664 -32.241 1.00 34.84 348 ILE A N 1
ATOM 2647 C CA . ILE A 1 348 ? 46.911 -9.313 -33.339 1.00 34.84 348 ILE A CA 1
ATOM 2648 C C . ILE A 1 348 ? 45.885 -10.113 -34.172 1.00 34.84 348 ILE A C 1
ATOM 2650 O O . ILE A 1 348 ? 45.066 -10.830 -33.602 1.00 34.84 348 ILE A O 1
ATOM 2654 N N . GLU A 1 349 ? 45.937 -9.983 -35.500 1.00 31.88 349 GLU A N 1
ATOM 2655 C CA . GLU A 1 349 ? 45.111 -10.644 -36.542 1.00 31.88 349 GLU A CA 1
ATOM 2656 C C . GLU A 1 349 ? 46.012 -11.519 -37.457 1.00 31.88 349 GLU A C 1
ATOM 2658 O O . GLU A 1 349 ? 47.221 -11.263 -37.470 1.00 31.88 349 GLU A O 1
ATOM 2663 N N . PRO A 1 350 ? 45.508 -12.382 -38.379 1.00 60.62 350 PRO A N 1
ATOM 2664 C CA . PRO A 1 350 ? 44.322 -13.274 -38.392 1.00 60.62 350 PRO A CA 1
ATOM 2665 C C . PRO A 1 350 ? 44.624 -14.706 -38.960 1.00 60.62 350 PRO A C 1
ATOM 2667 O O . PRO A 1 350 ? 45.694 -14.927 -39.513 1.00 60.62 350 PRO A O 1
ATOM 2670 N N . GLU A 1 351 ? 43.674 -15.668 -38.892 1.00 30.23 351 GLU A N 1
ATOM 2671 C CA . GLU A 1 351 ? 43.199 -16.484 -40.053 1.00 30.23 351 GLU A CA 1
ATOM 2672 C C . GLU A 1 351 ? 42.081 -17.529 -39.731 1.00 30.23 351 GLU A C 1
ATOM 2674 O O . GLU A 1 351 ? 42.199 -18.332 -38.813 1.00 30.23 351 GLU A O 1
ATOM 2679 N N . ALA A 1 352 ? 41.040 -17.502 -40.589 1.00 28.62 352 ALA A N 1
ATOM 2680 C CA . ALA A 1 352 ? 40.132 -18.545 -41.135 1.00 28.62 352 ALA A CA 1
ATOM 2681 C C . ALA A 1 352 ? 39.118 -19.401 -40.293 1.00 28.62 352 ALA A C 1
ATOM 2683 O O . ALA A 1 352 ? 39.446 -20.099 -39.345 1.00 28.62 352 ALA A O 1
ATOM 2684 N N . SER A 1 353 ? 37.861 -19.373 -40.789 1.00 32.25 353 SER A N 1
ATOM 2685 C CA . SER A 1 353 ? 36.521 -19.909 -40.380 1.00 32.25 353 SER A CA 1
ATOM 2686 C C . SER A 1 353 ? 36.272 -21.440 -40.569 1.00 32.25 353 SER A C 1
ATOM 2688 O O . SER A 1 353 ? 37.185 -22.085 -41.083 1.00 32.25 353 SER A O 1
ATOM 2690 N N . PRO A 1 354 ? 35.054 -22.049 -40.362 1.00 53.94 354 PRO A N 1
ATOM 2691 C CA . PRO A 1 354 ? 33.776 -21.581 -39.752 1.00 53.94 354 PRO A CA 1
ATOM 2692 C C . PRO A 1 354 ? 33.008 -22.594 -38.827 1.00 53.94 354 PRO A C 1
ATOM 2694 O O . PRO A 1 354 ? 33.006 -23.800 -39.062 1.00 53.94 354 PRO A O 1
ATOM 2697 N N . SER A 1 355 ? 32.222 -22.104 -37.850 1.00 30.33 355 SER A N 1
ATOM 2698 C CA . SER A 1 355 ? 30.912 -22.665 -37.395 1.00 30.33 355 SER A CA 1
ATOM 2699 C C . SER A 1 355 ? 30.242 -21.703 -36.384 1.00 30.33 355 SER A C 1
ATOM 2701 O O . SER A 1 355 ? 30.969 -20.923 -35.770 1.00 30.33 355 SER A O 1
ATOM 2703 N N . PRO A 1 356 ? 28.898 -21.662 -36.232 1.00 42.38 356 PRO A N 1
ATOM 2704 C CA . PRO A 1 356 ? 28.175 -20.445 -35.853 1.00 42.38 356 PRO A CA 1
ATOM 2705 C C . PRO A 1 356 ? 28.369 -20.078 -34.375 1.00 42.38 356 PRO A C 1
ATOM 2707 O O . PRO A 1 356 ? 28.147 -20.890 -33.480 1.00 42.38 356 PRO A O 1
ATOM 2710 N N . ALA A 1 357 ? 28.792 -18.836 -34.138 1.00 35.47 357 ALA A N 1
ATOM 2711 C CA . ALA A 1 357 ? 29.040 -18.268 -32.817 1.00 35.47 357 ALA A CA 1
ATOM 2712 C C . ALA A 1 357 ? 27.770 -17.614 -32.227 1.00 35.47 357 ALA A C 1
ATOM 2714 O O . ALA A 1 357 ? 26.931 -17.127 -32.988 1.00 35.47 357 ALA A O 1
ATOM 2715 N N . PRO A 1 358 ? 27.633 -17.552 -30.887 1.00 39.59 358 PRO A N 1
ATOM 2716 C CA . PRO A 1 358 ? 26.575 -16.791 -30.224 1.00 39.59 358 PRO A CA 1
ATOM 2717 C C . PRO A 1 358 ? 26.764 -15.285 -30.492 1.00 39.59 358 PRO A C 1
ATOM 2719 O O . PRO A 1 358 ? 27.885 -14.778 -30.459 1.00 39.59 358 PRO A O 1
ATOM 2722 N N . SER A 1 359 ? 25.681 -14.573 -30.804 1.00 49.16 359 SER A N 1
ATOM 2723 C CA . SER A 1 359 ? 25.691 -13.179 -31.269 1.00 49.16 359 SER A CA 1
ATOM 2724 C C . SER A 1 359 ? 26.264 -12.200 -30.233 1.00 49.16 359 SER A C 1
ATOM 2726 O O . SER A 1 359 ? 25.740 -12.078 -29.131 1.00 49.16 359 SER A O 1
ATOM 2728 N N . SER A 1 360 ? 27.300 -11.443 -30.612 1.00 66.62 360 SER A N 1
ATOM 2729 C CA . SER A 1 360 ? 27.941 -10.377 -29.816 1.00 66.62 360 SER A CA 1
ATOM 2730 C C . SER A 1 360 ? 27.247 -9.007 -29.913 1.00 66.62 360 SER A C 1
ATOM 2732 O O . SER A 1 360 ? 27.831 -7.997 -29.532 1.00 66.62 360 SER A O 1
ATOM 2734 N N . TYR A 1 361 ? 26.043 -8.949 -30.482 1.00 79.44 361 TYR A N 1
ATOM 2735 C CA . TYR A 1 361 ? 25.295 -7.710 -30.711 1.00 79.44 361 TYR A CA 1
ATOM 2736 C C . TYR A 1 361 ? 24.491 -7.316 -29.463 1.00 79.44 361 TYR A C 1
ATOM 2738 O O . TYR A 1 361 ? 23.980 -8.184 -28.759 1.00 79.44 361 TYR A O 1
ATOM 2746 N N . ARG A 1 362 ? 24.344 -6.013 -29.190 1.00 87.50 362 ARG A N 1
ATOM 2747 C CA . ARG A 1 362 ? 23.433 -5.484 -28.158 1.00 87.50 362 ARG A CA 1
ATOM 2748 C C . ARG A 1 362 ? 21.978 -5.728 -28.547 1.00 87.50 362 ARG A C 1
ATOM 2750 O O . ARG A 1 362 ? 21.222 -6.215 -27.715 1.00 87.50 362 ARG A O 1
ATOM 2757 N N . TYR A 1 363 ? 21.614 -5.437 -29.793 1.00 92.06 363 TYR A N 1
ATOM 2758 C CA . TYR A 1 363 ? 20.288 -5.706 -30.339 1.00 92.06 363 TYR A CA 1
ATOM 2759 C C . TYR A 1 363 ? 20.380 -6.761 -31.439 1.00 92.06 363 TYR A C 1
ATOM 2761 O O . TYR A 1 363 ? 21.179 -6.637 -32.364 1.00 92.06 363 TYR A O 1
ATOM 2769 N N . THR A 1 364 ? 19.575 -7.812 -31.332 1.00 91.50 364 THR A N 1
ATOM 2770 C CA . THR A 1 364 ? 19.461 -8.870 -32.341 1.00 91.50 364 THR A CA 1
ATOM 2771 C C . THR A 1 364 ? 18.089 -8.803 -32.979 1.00 91.50 364 THR A C 1
ATOM 2773 O O . THR A 1 364 ? 17.080 -9.011 -32.313 1.00 91.50 364 THR A O 1
ATOM 2776 N N . ASP A 1 365 ? 18.055 -8.504 -34.274 1.00 92.31 365 ASP A N 1
ATOM 2777 C CA . ASP A 1 365 ? 16.840 -8.624 -35.070 1.00 92.31 365 ASP A CA 1
ATOM 2778 C C . ASP A 1 365 ? 16.488 -10.104 -35.244 1.00 92.31 365 ASP A C 1
ATOM 2780 O O . ASP A 1 365 ? 17.272 -10.886 -35.786 1.00 92.31 365 ASP A O 1
ATOM 2784 N N . ASN A 1 366 ? 15.296 -10.482 -34.793 1.00 88.12 366 ASN A N 1
ATOM 2785 C CA . ASN A 1 366 ? 14.815 -11.857 -34.862 1.00 88.12 366 ASN A CA 1
ATOM 2786 C C . ASN A 1 366 ? 14.194 -12.195 -36.229 1.00 88.12 366 ASN A C 1
ATOM 2788 O O . ASN A 1 366 ? 13.710 -13.309 -36.429 1.00 88.12 366 ASN A O 1
ATOM 2792 N N . GLY A 1 367 ? 14.141 -11.238 -37.164 1.00 89.38 367 GLY A N 1
ATOM 2793 C CA . GLY A 1 367 ? 13.597 -11.427 -38.512 1.00 89.38 367 GLY A CA 1
ATOM 2794 C C . GLY A 1 367 ? 12.078 -11.623 -38.555 1.00 89.38 367 GLY A C 1
ATOM 2795 O O . GLY A 1 367 ? 11.521 -11.897 -39.614 1.00 89.38 367 GLY A O 1
ATOM 2796 N N . ASN A 1 368 ? 11.402 -11.471 -37.415 1.00 87.62 368 ASN A N 1
ATOM 2797 C CA . ASN A 1 368 ? 9.966 -11.689 -37.242 1.00 87.62 368 ASN A CA 1
ATOM 2798 C C . ASN A 1 368 ? 9.229 -10.429 -36.748 1.00 87.62 368 ASN A C 1
ATOM 2800 O O . ASN A 1 368 ? 8.152 -10.527 -36.162 1.00 87.62 368 ASN A O 1
ATOM 2804 N N . GLY A 1 369 ? 9.825 -9.249 -36.953 1.00 89.19 369 GLY A N 1
ATOM 2805 C CA . GLY A 1 369 ? 9.299 -7.966 -36.475 1.00 89.19 369 GLY A CA 1
ATOM 2806 C C . GLY A 1 369 ? 9.642 -7.643 -35.017 1.00 89.19 369 GLY A C 1
ATOM 2807 O O . GLY A 1 369 ? 9.149 -6.647 -34.491 1.00 89.19 369 GLY A O 1
ATOM 2808 N N . THR A 1 370 ? 10.489 -8.445 -34.366 1.00 93.81 370 THR A N 1
ATOM 2809 C CA . THR A 1 370 ? 10.967 -8.198 -32.999 1.00 93.81 370 THR A CA 1
ATOM 2810 C C . THR A 1 370 ? 12.482 -8.064 -32.933 1.00 93.81 370 THR A C 1
ATOM 2812 O O . THR A 1 370 ? 13.205 -8.601 -33.774 1.00 93.81 370 THR A O 1
ATOM 2815 N N . VAL A 1 371 ? 12.952 -7.364 -31.906 1.00 94.31 371 VAL A N 1
ATOM 2816 C CA . VAL A 1 371 ? 14.370 -7.123 -31.647 1.00 94.31 371 VAL A CA 1
ATOM 2817 C C . VAL A 1 371 ? 14.668 -7.493 -30.203 1.00 94.31 371 VAL A C 1
ATOM 2819 O O . VAL A 1 371 ? 14.104 -6.909 -29.278 1.00 94.31 371 VAL A O 1
ATOM 2822 N N . THR A 1 372 ? 15.554 -8.460 -30.001 1.00 92.00 372 THR A N 1
ATOM 2823 C CA . THR A 1 372 ? 16.022 -8.849 -28.670 1.00 92.00 372 THR A CA 1
ATOM 2824 C C . THR A 1 372 ? 17.132 -7.910 -28.230 1.00 92.00 372 THR A C 1
ATOM 2826 O O . THR A 1 372 ? 18.162 -7.798 -28.893 1.00 92.00 372 THR A O 1
ATOM 2829 N N . ASP A 1 373 ? 16.953 -7.260 -27.089 1.00 90.44 373 ASP A N 1
ATOM 2830 C CA . ASP A 1 373 ? 18.031 -6.606 -26.369 1.00 90.44 373 ASP A CA 1
ATOM 2831 C C . ASP A 1 373 ? 18.778 -7.649 -25.521 1.00 90.44 373 ASP A C 1
ATOM 2833 O O . ASP A 1 373 ? 18.343 -8.025 -24.435 1.00 90.44 373 ASP A O 1
ATOM 2837 N N . ASN A 1 374 ? 19.957 -8.069 -25.978 1.00 83.50 374 ASN A N 1
ATOM 2838 C CA . ASN A 1 374 ? 20.767 -9.106 -25.332 1.00 83.50 374 ASN A CA 1
ATOM 2839 C C . ASN A 1 374 ? 21.387 -8.684 -23.991 1.00 83.50 374 ASN A C 1
ATOM 2841 O O . ASN A 1 374 ? 21.920 -9.530 -23.271 1.00 83.50 374 ASN A O 1
ATOM 2845 N N . ARG A 1 375 ? 21.362 -7.392 -23.638 1.00 81.44 375 ARG A N 1
ATOM 2846 C CA . ARG A 1 375 ? 21.857 -6.925 -22.330 1.00 81.44 375 ARG A CA 1
ATOM 2847 C C . ARG A 1 375 ? 20.748 -6.848 -21.281 1.00 81.44 375 ARG A C 1
ATOM 2849 O O . ARG A 1 375 ? 21.066 -7.029 -20.106 1.00 81.44 375 ARG A O 1
ATOM 2856 N N . SER A 1 376 ? 19.492 -6.614 -21.668 1.00 80.19 376 SER A N 1
ATOM 2857 C CA . SER A 1 376 ? 18.351 -6.663 -20.734 1.00 80.19 376 SER A CA 1
ATOM 2858 C C . SER A 1 376 ? 17.587 -7.993 -20.762 1.00 80.19 376 SER A C 1
ATOM 2860 O O . SER A 1 376 ? 16.968 -8.345 -19.763 1.00 80.19 376 SER A O 1
ATOM 2862 N N . GLY A 1 377 ? 17.657 -8.748 -21.862 1.00 83.00 377 GLY A N 1
ATOM 2863 C CA . GLY A 1 377 ? 16.818 -9.925 -22.120 1.00 83.00 377 GLY A CA 1
ATOM 2864 C C . GLY A 1 377 ? 15.397 -9.573 -22.580 1.00 83.00 377 GLY A C 1
ATOM 2865 O O . GLY A 1 377 ? 14.551 -10.458 -22.701 1.00 83.00 377 GLY A O 1
ATOM 2866 N N . LEU A 1 378 ? 15.120 -8.287 -22.814 1.00 86.81 378 LEU A N 1
ATOM 2867 C CA . LEU A 1 378 ? 13.823 -7.805 -23.271 1.00 86.81 378 LEU A CA 1
ATOM 2868 C C . LEU A 1 378 ? 13.708 -7.905 -24.788 1.00 86.81 378 LEU A C 1
ATOM 2870 O O . LEU A 1 378 ? 14.674 -7.712 -25.524 1.00 86.81 378 LEU A O 1
ATOM 2874 N N . ILE A 1 379 ? 12.494 -8.147 -25.257 1.00 93.12 379 ILE A N 1
ATOM 2875 C CA . ILE A 1 379 ? 12.153 -8.195 -26.672 1.00 93.12 379 ILE A CA 1
ATOM 2876 C C . ILE A 1 379 ? 11.273 -6.990 -26.982 1.00 93.12 379 ILE A C 1
ATOM 2878 O O . ILE A 1 379 ? 10.197 -6.816 -26.410 1.00 93.12 379 ILE A O 1
ATOM 2882 N N . TRP A 1 380 ? 11.748 -6.161 -27.900 1.00 95.44 380 TRP A N 1
ATOM 2883 C CA . TRP A 1 380 ? 11.121 -4.918 -28.321 1.00 95.44 380 TRP A CA 1
ATOM 2884 C C . TRP A 1 380 ? 10.468 -5.086 -29.688 1.00 95.44 380 TRP A C 1
ATOM 2886 O O . TRP A 1 380 ? 10.919 -5.876 -30.526 1.00 95.44 380 TRP A O 1
ATOM 2896 N N . LEU A 1 381 ? 9.400 -4.329 -29.929 1.00 96.56 381 LEU A N 1
ATOM 2897 C CA . LEU A 1 381 ? 8.819 -4.231 -31.263 1.00 96.56 381 LEU A CA 1
ATOM 2898 C C . LEU A 1 381 ? 9.828 -3.542 -32.190 1.00 96.56 381 LEU A C 1
ATOM 2900 O O . LEU A 1 381 ? 10.397 -2.522 -31.812 1.00 96.56 381 LEU A O 1
ATOM 2904 N N . LYS A 1 382 ? 10.070 -4.084 -33.387 1.00 95.81 382 LYS A N 1
ATOM 2905 C CA . LYS A 1 382 ? 11.091 -3.524 -34.283 1.00 95.81 382 LYS A CA 1
ATOM 2906 C C . LYS A 1 382 ? 10.735 -2.119 -34.775 1.00 95.81 382 LYS A C 1
ATOM 2908 O O . LYS A 1 382 ? 11.615 -1.273 -34.862 1.00 95.81 382 LYS A O 1
ATOM 2913 N N . ASP A 1 383 ? 9.462 -1.892 -35.083 1.00 95.94 383 ASP A N 1
ATOM 2914 C CA . ASP A 1 383 ? 8.907 -0.589 -35.454 1.00 95.94 383 ASP A CA 1
ATOM 2915 C C . ASP A 1 383 ? 8.450 0.165 -34.195 1.00 95.94 383 ASP A C 1
ATOM 2917 O O . ASP A 1 383 ? 7.459 -0.199 -33.551 1.00 95.94 383 ASP A O 1
ATOM 2921 N N . ALA A 1 384 ? 9.199 1.208 -33.839 1.00 94.19 384 ALA A N 1
ATOM 2922 C CA . ALA A 1 384 ? 9.005 2.011 -32.638 1.00 94.19 384 ALA A CA 1
ATOM 2923 C C . ALA A 1 384 ? 7.790 2.946 -32.708 1.00 94.19 384 ALA A C 1
ATOM 2925 O O . ALA A 1 384 ? 7.316 3.409 -31.665 1.00 94.19 384 ALA A O 1
ATOM 2926 N N . ASN A 1 385 ? 7.289 3.238 -33.910 1.00 93.50 385 ASN A N 1
ATOM 2927 C CA . ASN A 1 385 ? 6.209 4.194 -34.147 1.00 93.50 385 ASN A CA 1
ATOM 2928 C C . ASN A 1 385 ? 5.004 3.574 -34.870 1.00 93.50 385 ASN A C 1
ATOM 2930 O O . ASN A 1 385 ? 4.121 4.288 -35.347 1.00 93.50 385 ASN A O 1
ATOM 2934 N N . CYS A 1 386 ? 4.870 2.245 -34.850 1.00 93.31 386 CYS A N 1
ATOM 2935 C CA . CYS A 1 386 ? 3.723 1.552 -35.446 1.00 93.31 386 CYS A CA 1
ATOM 2936 C C . CYS A 1 386 ? 2.352 2.120 -35.007 1.00 93.31 386 CYS A C 1
ATOM 2938 O O . CYS A 1 386 ? 1.347 2.016 -35.718 1.00 93.31 386 CYS A O 1
ATOM 2940 N N . PHE A 1 387 ? 2.279 2.699 -33.805 1.00 90.62 387 PHE A N 1
ATOM 2941 C CA . PHE A 1 387 ? 1.033 3.153 -33.195 1.00 90.62 387 PHE A CA 1
ATOM 2942 C C . PHE A 1 387 ? 0.868 4.671 -33.074 1.00 90.62 387 PHE A C 1
ATOM 2944 O O . PHE A 1 387 ? -0.246 5.113 -32.779 1.00 90.62 387 PHE A O 1
ATOM 2951 N N . GLY A 1 388 ? 1.909 5.471 -33.314 1.00 91.81 388 GLY A N 1
ATOM 2952 C CA . GLY A 1 388 ? 1.837 6.921 -33.136 1.00 91.81 388 GLY A CA 1
ATOM 2953 C C . GLY A 1 388 ? 1.694 7.377 -31.679 1.00 91.81 388 GLY A C 1
ATOM 2954 O O . GLY A 1 388 ? 1.830 6.605 -30.725 1.00 91.81 388 GLY A O 1
ATOM 2955 N N . LYS A 1 389 ? 1.402 8.674 -31.512 1.00 93.50 389 LYS A N 1
ATOM 2956 C CA . LYS A 1 389 ? 1.139 9.285 -30.203 1.00 93.50 389 LYS A CA 1
ATOM 2957 C C . LYS A 1 389 ? -0.280 9.001 -29.732 1.00 93.50 389 LYS A C 1
ATOM 2959 O O . LYS A 1 389 ? -1.238 9.151 -30.488 1.00 93.50 389 LYS A O 1
ATOM 2964 N N . MET A 1 390 ? -0.428 8.697 -28.451 1.00 90.56 390 MET A N 1
ATOM 2965 C CA . MET A 1 390 ? -1.730 8.549 -27.809 1.00 90.56 390 MET A CA 1
ATOM 2966 C C . MET A 1 390 ? -1.649 8.807 -26.309 1.00 90.56 390 MET A C 1
ATOM 2968 O O . MET A 1 390 ? -0.567 8.986 -25.751 1.00 90.56 390 MET A O 1
ATOM 2972 N N . ASN A 1 391 ? -2.807 8.841 -25.653 1.00 89.38 391 ASN A N 1
ATOM 2973 C CA . ASN A 1 391 ? -2.857 8.961 -24.202 1.00 89.38 391 ASN A CA 1
ATOM 2974 C C . ASN A 1 391 ? -2.401 7.683 -23.493 1.00 89.38 391 ASN A C 1
ATOM 2976 O O . ASN A 1 391 ? -2.375 6.603 -24.084 1.00 89.38 391 ASN A O 1
ATOM 2980 N N . TRP A 1 392 ? -2.039 7.820 -22.220 1.00 81.38 392 TRP A N 1
ATOM 2981 C CA . TRP A 1 392 ? -1.387 6.758 -21.456 1.00 81.38 392 TRP A CA 1
ATOM 2982 C C . TRP A 1 392 ? -2.232 5.479 -21.350 1.00 81.38 392 TRP A C 1
ATOM 2984 O O . TRP A 1 392 ? -1.720 4.367 -21.470 1.00 81.38 392 TRP A O 1
ATOM 2994 N N . TYR A 1 393 ? -3.548 5.631 -21.184 1.00 68.00 393 TYR A N 1
ATOM 2995 C CA . TYR A 1 393 ? -4.474 4.502 -21.094 1.00 68.00 393 TYR A CA 1
ATOM 2996 C C . TYR A 1 393 ? -4.601 3.766 -22.428 1.00 68.00 393 TYR A C 1
ATOM 2998 O O . TYR A 1 393 ? -4.497 2.539 -22.470 1.00 68.00 393 TYR A O 1
ATOM 3006 N N . ALA A 1 394 ? -4.752 4.519 -23.521 1.00 71.44 394 ALA A N 1
ATOM 3007 C CA . ALA A 1 394 ? -4.792 3.964 -24.866 1.00 71.44 394 ALA A CA 1
ATOM 3008 C C . ALA A 1 394 ? -3.479 3.248 -25.211 1.00 71.44 394 ALA A C 1
ATOM 3010 O O . ALA A 1 394 ? -3.516 2.168 -25.791 1.00 71.44 394 ALA A O 1
ATOM 3011 N N . ALA A 1 395 ? -2.331 3.794 -24.796 1.00 77.00 395 ALA A N 1
ATOM 3012 C CA . ALA A 1 395 ? -1.024 3.180 -25.013 1.00 77.00 395 ALA A CA 1
ATOM 3013 C C . ALA A 1 395 ? -0.893 1.826 -24.297 1.00 77.00 395 ALA A C 1
ATOM 3015 O O . ALA A 1 395 ? -0.428 0.849 -24.888 1.00 77.00 395 ALA A O 1
ATOM 3016 N N . MET A 1 396 ? -1.357 1.739 -23.046 1.00 65.50 396 MET A N 1
ATOM 3017 C CA . MET A 1 396 ? -1.352 0.492 -22.276 1.00 65.50 396 MET A CA 1
ATOM 3018 C C . MET A 1 396 ? -2.248 -0.576 -22.915 1.00 65.50 396 MET A C 1
ATOM 3020 O O . MET A 1 396 ? -1.838 -1.726 -23.080 1.00 65.50 396 MET A O 1
ATOM 3024 N N . GLU A 1 397 ? -3.468 -0.194 -23.296 1.00 66.38 397 GLU A N 1
ATOM 3025 C CA . GLU A 1 397 ? -4.423 -1.088 -23.952 1.00 66.38 397 GLU A CA 1
ATOM 3026 C C . GLU A 1 397 ? -3.907 -1.546 -25.321 1.00 66.38 397 GLU A C 1
ATOM 3028 O O . GLU A 1 397 ? -4.012 -2.722 -25.678 1.00 66.38 397 GLU A O 1
ATOM 3033 N N . ARG A 1 398 ? -3.322 -0.630 -26.095 1.00 75.62 398 ARG A N 1
ATOM 3034 C CA . ARG A 1 398 ? -2.825 -0.916 -27.438 1.00 75.62 398 ARG A CA 1
ATOM 3035 C C . ARG A 1 398 ? -1.608 -1.834 -27.413 1.00 75.62 398 ARG A C 1
ATOM 3037 O O . ARG A 1 398 ? -1.546 -2.733 -28.248 1.00 75.62 398 ARG A O 1
ATOM 3044 N N . ALA A 1 399 ? -0.707 -1.666 -26.442 1.00 79.75 399 ALA A N 1
ATOM 3045 C CA . ALA A 1 399 ? 0.399 -2.596 -26.215 1.00 79.75 399 ALA A CA 1
ATOM 3046 C C . ALA A 1 399 ? -0.126 -3.990 -25.858 1.00 79.75 399 ALA A C 1
ATOM 3048 O O . ALA A 1 399 ? 0.235 -4.962 -26.512 1.00 79.75 399 ALA A O 1
ATOM 3049 N N . ALA A 1 400 ? -1.047 -4.077 -24.892 1.00 68.19 400 ALA A N 1
ATOM 3050 C CA . ALA A 1 400 ? -1.619 -5.346 -24.447 1.00 68.19 400 ALA A CA 1
ATOM 3051 C C . ALA A 1 400 ? -2.362 -6.104 -25.557 1.00 68.19 400 ALA A C 1
ATOM 3053 O O . ALA A 1 400 ? -2.434 -7.324 -25.517 1.00 68.19 400 ALA A O 1
ATOM 3054 N N . ASN A 1 401 ? -2.902 -5.415 -26.561 1.00 71.75 401 ASN A N 1
ATOM 3055 C CA . ASN A 1 401 ? -3.625 -6.043 -27.668 1.00 71.75 401 ASN A CA 1
ATOM 3056 C C . ASN A 1 401 ? -2.777 -6.253 -28.935 1.00 71.75 401 ASN A C 1
ATOM 3058 O O . ASN A 1 401 ? -3.328 -6.625 -29.975 1.00 71.75 401 ASN A O 1
ATOM 3062 N N . LEU A 1 402 ? -1.463 -6.009 -28.887 1.00 77.88 402 LEU A N 1
ATOM 3063 C CA . LEU A 1 402 ? -0.577 -6.275 -30.018 1.00 77.88 402 LEU A CA 1
ATOM 3064 C C . LEU A 1 402 ? -0.507 -7.787 -30.290 1.00 77.88 402 LEU A C 1
ATOM 3066 O O . LEU A 1 402 ? -0.270 -8.591 -29.391 1.00 77.88 402 LEU A O 1
ATOM 3070 N N . LEU A 1 403 ? -0.737 -8.161 -31.549 1.00 83.25 403 LEU A N 1
ATOM 3071 C CA . LEU A 1 403 ? -0.795 -9.544 -32.008 1.00 83.25 403 LEU A CA 1
ATOM 3072 C C . LEU A 1 403 ? -0.010 -9.735 -33.307 1.00 83.25 403 LEU A C 1
ATOM 3074 O O . LEU A 1 403 ? 0.240 -8.784 -34.053 1.00 83.25 403 LEU A O 1
ATOM 3078 N N . ASN A 1 404 ? 0.296 -10.993 -33.598 1.00 81.75 404 ASN A N 1
ATOM 3079 C CA . ASN A 1 404 ? 0.901 -11.454 -34.834 1.00 81.75 404 ASN A CA 1
ATOM 3080 C C . ASN A 1 404 ? 0.169 -10.909 -36.074 1.00 81.75 404 ASN A C 1
ATOM 3082 O O . ASN A 1 404 ? -1.063 -10.880 -36.127 1.00 81.75 404 ASN A O 1
ATOM 3086 N N . GLY A 1 405 ? 0.930 -10.498 -37.088 1.00 83.12 405 GLY A N 1
ATOM 3087 C CA . GLY A 1 405 ? 0.425 -9.900 -38.325 1.00 83.12 405 GLY A CA 1
ATOM 3088 C C . GLY A 1 405 ? 0.193 -8.386 -38.264 1.00 83.12 405 GLY A C 1
ATOM 3089 O O . GLY A 1 405 ? -0.197 -7.797 -39.272 1.00 83.12 405 GLY A O 1
ATOM 3090 N N . ARG A 1 406 ? 0.430 -7.729 -37.120 1.00 82.88 406 ARG A N 1
ATOM 3091 C CA . ARG A 1 406 ? 0.444 -6.259 -36.997 1.00 82.88 406 ARG A CA 1
ATOM 3092 C C . ARG A 1 406 ? 1.857 -5.746 -36.746 1.00 82.88 406 ARG A C 1
ATOM 3094 O O . ARG A 1 406 ? 2.659 -6.455 -36.158 1.00 82.88 406 ARG A O 1
ATOM 3101 N N . CYS A 1 407 ? 2.152 -4.517 -37.176 1.00 88.00 407 CYS A N 1
ATOM 3102 C CA . CYS A 1 407 ? 3.459 -3.877 -36.957 1.00 88.00 407 CYS A CA 1
ATOM 3103 C C . CYS A 1 407 ? 4.657 -4.707 -37.457 1.00 88.00 407 CYS A C 1
ATOM 3105 O O . CYS A 1 407 ? 5.702 -4.750 -36.820 1.00 88.00 407 CYS A O 1
ATOM 3107 N N . GLY A 1 408 ? 4.477 -5.456 -38.552 1.00 85.94 408 GLY A N 1
ATOM 3108 C CA . GLY A 1 408 ? 5.506 -6.359 -39.079 1.00 85.94 408 GLY A CA 1
ATOM 3109 C C . GLY A 1 408 ? 5.740 -7.639 -38.262 1.00 85.94 408 GLY A C 1
ATOM 3110 O O . GLY A 1 408 ? 6.611 -8.423 -38.634 1.00 85.94 408 GLY A O 1
ATOM 3111 N N . LEU A 1 409 ? 4.969 -7.890 -37.193 1.00 90.00 409 LEU A N 1
ATOM 3112 C CA . LEU A 1 409 ? 5.112 -9.096 -36.377 1.00 90.00 409 LEU A CA 1
ATOM 3113 C C . LEU A 1 409 ? 4.734 -10.361 -37.147 1.00 90.00 409 LEU A C 1
ATOM 3115 O O . LEU A 1 409 ? 3.653 -10.464 -37.729 1.00 90.00 409 LEU A O 1
ATOM 3119 N N . SER A 1 410 ? 5.607 -11.354 -37.065 1.00 89.62 410 SER A N 1
ATOM 3120 C CA . SER A 1 410 ? 5.399 -12.731 -37.526 1.00 89.62 410 SER A CA 1
ATOM 3121 C C . SER A 1 410 ? 5.885 -13.753 -36.484 1.00 89.62 410 SER A C 1
ATOM 3123 O O . SER A 1 410 ? 6.204 -14.892 -36.813 1.00 89.62 410 SER A O 1
ATOM 3125 N N . ASP A 1 411 ? 5.955 -13.342 -35.214 1.00 81.19 411 ASP A N 1
ATOM 3126 C CA . ASP A 1 411 ? 6.515 -14.114 -34.099 1.00 81.19 411 ASP A CA 1
ATOM 3127 C C . ASP A 1 411 ? 5.487 -14.986 -33.355 1.00 81.19 411 ASP A C 1
ATOM 3129 O O . ASP A 1 411 ? 5.824 -15.628 -32.363 1.00 81.19 411 ASP A O 1
ATOM 3133 N N . GLY A 1 412 ? 4.233 -15.013 -33.817 1.00 79.19 412 GLY A N 1
ATOM 3134 C CA . GLY A 1 412 ? 3.156 -15.757 -33.164 1.00 79.19 412 GLY A CA 1
ATOM 3135 C C . GLY A 1 412 ? 2.555 -15.058 -31.941 1.00 79.19 412 GLY A C 1
ATOM 3136 O O . GLY A 1 412 ? 1.751 -15.673 -31.245 1.00 79.19 412 GLY A O 1
ATOM 3137 N N . SER A 1 413 ? 2.887 -13.785 -31.697 1.00 81.75 413 SER A N 1
ATOM 3138 C CA . SER A 1 413 ? 2.350 -13.019 -30.569 1.00 81.75 413 SER A CA 1
ATOM 3139 C C . SER A 1 413 ? 0.824 -13.022 -30.491 1.00 81.75 413 SER A C 1
ATOM 3141 O O . SER A 1 413 ? 0.125 -12.786 -31.480 1.00 81.75 413 SER A O 1
ATOM 3143 N N . THR A 1 414 ? 0.301 -13.191 -29.282 1.00 70.38 414 THR A N 1
ATOM 3144 C CA . THR A 1 414 ? -1.120 -13.028 -28.959 1.00 70.38 414 THR A CA 1
ATOM 3145 C C . THR A 1 414 ? -1.323 -11.852 -28.001 1.00 70.38 414 THR A C 1
ATOM 3147 O O . THR A 1 414 ? -0.383 -11.477 -27.293 1.00 70.38 414 THR A O 1
ATOM 3150 N N . PRO A 1 415 ? -2.544 -11.288 -27.915 1.00 72.56 415 PRO A N 1
ATOM 3151 C CA . PRO A 1 415 ? -2.864 -10.291 -26.898 1.00 72.56 415 PRO A CA 1
ATOM 3152 C C . PRO A 1 415 ? -2.437 -10.751 -25.496 1.00 72.56 415 PRO A C 1
ATOM 3154 O O . PRO A 1 415 ? -2.630 -11.908 -25.125 1.00 72.56 415 PRO A O 1
ATOM 3157 N N . GLY A 1 416 ? -1.834 -9.843 -24.735 1.00 61.09 416 GLY A N 1
ATOM 3158 C CA . GLY A 1 416 ? -1.289 -10.055 -23.396 1.00 61.09 416 GLY A CA 1
ATOM 3159 C C . GLY A 1 416 ? 0.220 -10.292 -23.362 1.00 61.09 416 GLY A C 1
ATOM 3160 O O . GLY A 1 416 ? 0.821 -10.090 -22.311 1.00 61.09 416 GLY A O 1
ATOM 3161 N N . MET A 1 417 ? 0.844 -10.660 -24.488 1.00 77.19 417 MET A N 1
ATOM 3162 C CA . MET A 1 417 ? 2.295 -10.895 -24.540 1.00 77.19 417 MET A CA 1
ATOM 3163 C C . MET A 1 417 ? 3.117 -9.609 -24.535 1.00 77.19 417 MET A C 1
ATOM 3165 O O . MET A 1 417 ? 4.273 -9.635 -24.137 1.00 77.19 417 MET A O 1
ATOM 3169 N N . TRP A 1 418 ? 2.534 -8.501 -24.985 1.00 85.94 418 TRP A N 1
ATOM 3170 C CA . TRP A 1 418 ? 3.198 -7.208 -25.095 1.00 85.94 418 TRP A CA 1
ATOM 3171 C C . TRP A 1 418 ? 2.658 -6.230 -24.061 1.00 85.94 418 TRP A C 1
ATOM 3173 O O . TRP A 1 418 ? 1.474 -6.241 -23.722 1.00 85.94 418 TRP A O 1
ATOM 3183 N N . ARG A 1 419 ? 3.522 -5.345 -23.572 1.00 91.44 419 ARG A N 1
ATOM 3184 C CA . ARG A 1 419 ? 3.167 -4.289 -22.619 1.00 91.44 419 ARG A CA 1
ATOM 3185 C C . ARG A 1 419 ? 3.968 -3.027 -22.897 1.00 91.44 419 ARG A C 1
ATOM 3187 O O . ARG A 1 419 ? 4.914 -3.045 -23.677 1.00 91.44 419 ARG A O 1
ATOM 3194 N N . LEU A 1 420 ? 3.585 -1.925 -22.260 1.00 90.00 420 LEU A N 1
ATOM 3195 C CA . LEU A 1 420 ? 4.477 -0.774 -22.190 1.00 90.00 420 LEU A CA 1
ATOM 3196 C C . LEU A 1 420 ? 5.676 -1.093 -21.278 1.00 90.00 420 LEU A C 1
ATOM 3198 O O . LEU A 1 420 ? 5.505 -1.813 -20.286 1.00 90.00 420 LEU A O 1
ATOM 3202 N N . PRO A 1 421 ? 6.862 -0.550 -21.583 1.00 90.44 421 PRO A N 1
ATOM 3203 C CA . PRO A 1 421 ? 8.035 -0.649 -20.730 1.00 90.44 421 PRO A CA 1
ATOM 3204 C C . PRO A 1 421 ? 7.843 0.122 -19.428 1.00 90.44 421 PRO A C 1
ATOM 3206 O O . PRO A 1 421 ? 7.280 1.221 -19.395 1.00 90.44 421 PRO A O 1
ATOM 3209 N N . THR A 1 422 ? 8.348 -0.436 -18.340 1.00 82.44 422 THR A N 1
ATOM 3210 C CA . THR A 1 422 ? 8.466 0.265 -17.062 1.00 82.44 422 THR A CA 1
ATOM 3211 C C . THR A 1 422 ? 9.527 1.361 -17.155 1.00 82.44 422 THR A C 1
ATOM 3213 O O . THR A 1 422 ? 10.290 1.448 -18.119 1.00 82.44 422 THR A O 1
ATOM 3216 N N . LYS A 1 423 ? 9.554 2.238 -16.153 1.00 84.38 423 LYS A N 1
ATOM 3217 C CA . LYS A 1 423 ? 10.547 3.309 -16.057 1.00 84.38 423 LYS A CA 1
ATOM 3218 C C . LYS A 1 423 ? 11.974 2.739 -16.082 1.00 84.38 423 LYS A C 1
ATOM 3220 O O . LYS A 1 423 ? 12.782 3.165 -16.899 1.00 84.38 423 LYS A O 1
ATOM 3225 N N . ASP A 1 424 ? 12.224 1.704 -15.287 1.00 80.12 424 ASP A N 1
ATOM 3226 C CA . ASP A 1 424 ? 13.528 1.042 -15.183 1.00 80.12 424 ASP A CA 1
ATOM 3227 C C . ASP A 1 424 ? 13.950 0.367 -16.506 1.00 80.12 424 ASP A C 1
ATOM 3229 O O . ASP A 1 424 ? 15.132 0.294 -16.839 1.00 80.12 424 ASP A O 1
ATOM 3233 N N . GLU A 1 425 ? 12.993 -0.119 -17.300 1.00 86.06 425 GLU A N 1
ATOM 3234 C CA . GLU A 1 425 ? 13.272 -0.727 -18.610 1.00 86.06 425 GLU A CA 1
ATOM 3235 C C . GLU A 1 425 ? 13.611 0.314 -19.676 1.00 86.06 425 GLU A C 1
ATOM 3237 O O . GLU A 1 425 ? 14.474 0.062 -20.519 1.00 86.06 425 GLU A O 1
ATOM 3242 N N . TRP A 1 426 ? 12.996 1.499 -19.608 1.00 90.00 426 TRP A N 1
ATOM 3243 C CA . TRP A 1 426 ? 13.446 2.646 -20.391 1.00 90.00 426 TRP A CA 1
ATOM 3244 C C . TRP A 1 426 ? 14.877 3.024 -20.016 1.00 90.00 426 TRP A C 1
ATOM 3246 O O . TRP A 1 426 ? 15.722 3.122 -20.902 1.00 90.00 426 TRP A O 1
ATOM 3256 N N . GLU A 1 427 ? 15.185 3.166 -18.725 1.00 83.31 427 GLU A N 1
ATOM 3257 C CA . GLU A 1 427 ? 16.552 3.459 -18.269 1.00 83.31 427 GLU A CA 1
ATOM 3258 C C . GLU A 1 427 ? 17.566 2.409 -18.752 1.00 83.31 427 GLU A C 1
ATOM 3260 O O . GLU A 1 427 ? 18.695 2.749 -19.106 1.00 83.31 427 GLU A O 1
ATOM 3265 N N . ALA A 1 428 ? 17.167 1.137 -18.825 1.00 82.25 428 ALA A N 1
ATOM 3266 C CA . ALA A 1 428 ? 18.019 0.064 -19.327 1.00 82.25 428 ALA A CA 1
ATOM 3267 C C . ALA A 1 428 ? 18.260 0.118 -20.848 1.00 82.25 428 ALA A C 1
ATOM 3269 O O . ALA A 1 428 ? 19.289 -0.388 -21.311 1.00 82.25 428 ALA A O 1
ATOM 3270 N N . MET A 1 429 ? 17.331 0.682 -21.627 1.00 88.38 429 MET A N 1
ATOM 3271 C CA . MET A 1 429 ? 17.437 0.828 -23.085 1.00 88.38 429 MET A CA 1
ATOM 3272 C C . MET A 1 429 ? 18.260 2.060 -23.486 1.00 88.38 429 MET A C 1
ATOM 3274 O O . MET A 1 429 ? 19.041 1.992 -24.439 1.00 88.38 429 MET A O 1
ATOM 3278 N N . ILE A 1 430 ? 18.095 3.159 -22.749 1.00 89.56 430 ILE A N 1
ATOM 3279 C CA . ILE A 1 430 ? 18.684 4.465 -23.045 1.00 89.56 430 ILE A CA 1
ATOM 3280 C C . ILE A 1 430 ? 20.203 4.454 -22.852 1.00 89.56 430 ILE A C 1
ATOM 3282 O O . ILE A 1 430 ? 20.731 3.996 -21.839 1.00 89.56 430 ILE A O 1
ATOM 3286 N N . ASP A 1 431 ? 20.909 5.033 -23.820 1.00 86.62 431 ASP A N 1
ATOM 3287 C CA . ASP A 1 431 ? 22.338 5.313 -23.741 1.00 86.62 431 ASP A CA 1
ATOM 3288 C C . ASP A 1 431 ? 22.565 6.829 -23.767 1.00 86.62 431 ASP A C 1
ATOM 3290 O O . ASP A 1 431 ? 22.523 7.485 -24.812 1.00 86.62 431 ASP A O 1
ATOM 3294 N N . THR A 1 432 ? 22.794 7.393 -22.580 1.00 84.06 432 THR A N 1
ATOM 3295 C CA . THR A 1 432 ? 22.976 8.838 -22.372 1.00 84.06 432 THR A CA 1
ATOM 3296 C C . THR A 1 432 ? 24.329 9.363 -22.859 1.00 84.06 432 THR A C 1
ATOM 3298 O O . THR A 1 432 ? 24.565 10.574 -22.805 1.00 84.06 432 THR A O 1
ATOM 3301 N N . SER A 1 433 ? 25.219 8.491 -23.353 1.00 84.44 433 SER A N 1
ATOM 3302 C CA . SER A 1 433 ? 26.439 8.922 -24.046 1.00 84.44 433 SER A CA 1
ATOM 3303 C C . SER A 1 433 ? 26.143 9.528 -25.424 1.00 84.44 433 SER A C 1
ATOM 3305 O O . SER A 1 433 ? 26.919 10.351 -25.916 1.00 84.44 433 SER A O 1
ATOM 3307 N N . TYR A 1 434 ? 24.990 9.190 -26.007 1.00 85.62 434 TYR A N 1
ATOM 3308 C CA . TYR A 1 434 ? 24.483 9.750 -27.255 1.00 85.62 434 TYR A CA 1
ATOM 3309 C C . TYR A 1 434 ? 23.400 10.801 -26.998 1.00 85.62 434 TYR A C 1
ATOM 3311 O O . TYR A 1 434 ? 22.913 10.956 -25.880 1.00 85.62 434 TYR A O 1
ATOM 3319 N N . ARG A 1 435 ? 23.027 11.563 -28.032 1.00 85.06 435 ARG A N 1
ATOM 3320 C CA . ARG A 1 435 ? 21.930 12.545 -27.990 1.00 85.06 435 ARG A CA 1
ATOM 3321 C C . ARG A 1 435 ? 21.203 12.556 -29.327 1.00 85.06 435 ARG A C 1
ATOM 3323 O O . ARG A 1 435 ? 21.857 12.683 -30.355 1.00 85.06 435 ARG A O 1
ATOM 3330 N N . SER A 1 436 ? 19.871 12.480 -29.292 1.00 86.12 436 SER A N 1
ATOM 3331 C CA . SER A 1 436 ? 18.998 12.591 -30.477 1.00 86.12 436 SER A CA 1
ATOM 3332 C C . SER A 1 436 ? 19.313 11.579 -31.608 1.00 86.12 436 SER A C 1
ATOM 3334 O O . SER A 1 436 ? 19.831 11.976 -32.649 1.00 86.12 436 SER A O 1
ATOM 3336 N N . PRO A 1 437 ? 19.003 10.277 -31.430 1.00 89.38 437 PRO A N 1
ATOM 3337 C CA . PRO A 1 437 ? 18.398 9.674 -30.245 1.00 89.38 437 PRO A CA 1
ATOM 3338 C C . PRO A 1 437 ? 19.438 9.162 -29.244 1.00 89.38 437 PRO A C 1
ATOM 3340 O O . PRO A 1 437 ? 20.588 8.881 -29.576 1.00 89.38 437 PRO A O 1
ATOM 3343 N N . THR A 1 438 ? 19.002 9.014 -28.000 1.00 91.38 438 THR A N 1
ATOM 3344 C CA . THR A 1 438 ? 19.757 8.408 -26.891 1.00 91.38 438 THR A CA 1
ATOM 3345 C C . THR A 1 438 ? 19.712 6.875 -26.940 1.00 91.38 438 THR A C 1
ATOM 3347 O O . THR A 1 438 ? 19.378 6.206 -25.966 1.00 91.38 438 THR A O 1
ATOM 3350 N N . LEU A 1 439 ? 20.020 6.310 -28.110 1.00 91.81 439 LEU A N 1
ATOM 3351 C CA . LEU A 1 439 ? 20.047 4.872 -28.377 1.00 91.81 439 LEU A CA 1
ATOM 3352 C C . LEU A 1 439 ? 21.360 4.493 -29.059 1.00 91.81 439 LEU A C 1
ATOM 3354 O O . LEU A 1 439 ? 21.865 5.229 -29.910 1.00 91.81 439 LEU A O 1
ATOM 3358 N N . SER A 1 440 ? 21.887 3.325 -28.709 1.00 91.25 440 SER A N 1
ATOM 3359 C CA . SER A 1 440 ? 23.016 2.712 -29.402 1.00 91.25 440 SER A CA 1
ATOM 3360 C C . SER A 1 440 ? 22.559 1.876 -30.601 1.00 91.25 440 SER A C 1
ATOM 3362 O O . SER A 1 440 ? 21.406 1.455 -30.691 1.00 91.25 440 SER A O 1
ATOM 3364 N N . ASN A 1 441 ? 23.474 1.640 -31.535 1.00 89.50 441 ASN A N 1
ATOM 3365 C CA . ASN A 1 441 ? 23.271 0.786 -32.695 1.00 89.50 441 ASN A CA 1
ATOM 3366 C C . ASN A 1 441 ? 23.181 -0.706 -32.306 1.00 89.50 441 ASN A C 1
ATOM 3368 O O . ASN A 1 441 ? 23.412 -1.078 -31.153 1.00 89.50 441 ASN A O 1
ATOM 3372 N N . ALA A 1 442 ? 22.908 -1.592 -33.263 1.00 89.44 442 ALA A N 1
ATOM 3373 C CA . ALA A 1 442 ? 22.729 -3.023 -33.038 1.00 89.44 442 ALA A CA 1
ATOM 3374 C C . ALA A 1 442 ? 23.944 -3.671 -32.363 1.00 89.44 442 ALA A C 1
ATOM 3376 O O . ALA A 1 442 ? 23.795 -4.537 -31.503 1.00 89.44 442 ALA A O 1
ATOM 3377 N N . ALA A 1 443 ? 25.158 -3.225 -32.692 1.00 86.38 443 ALA A N 1
ATOM 3378 C CA . ALA A 1 443 ? 26.390 -3.700 -32.061 1.00 86.38 443 ALA A CA 1
ATOM 3379 C C . ALA A 1 443 ? 26.606 -3.151 -30.639 1.00 86.38 443 ALA A C 1
ATOM 3381 O O . ALA A 1 443 ? 27.392 -3.721 -29.887 1.00 86.38 443 ALA A O 1
ATOM 3382 N N . GLY A 1 444 ? 25.916 -2.075 -30.253 1.00 86.25 444 GLY A N 1
ATOM 3383 C CA . GLY A 1 444 ? 26.118 -1.380 -28.981 1.00 86.25 444 GLY A CA 1
ATOM 3384 C C . GLY A 1 444 ? 27.406 -0.552 -28.932 1.00 86.25 444 GLY A C 1
ATOM 3385 O O . GLY A 1 444 ? 27.896 -0.265 -27.845 1.00 86.25 444 GLY A O 1
ATOM 3386 N N . THR A 1 445 ? 27.987 -0.210 -30.086 1.00 86.69 445 THR A N 1
ATOM 3387 C CA . THR A 1 445 ? 29.309 0.438 -30.195 1.00 86.69 445 THR A CA 1
ATOM 3388 C C . THR A 1 445 ? 29.262 1.852 -30.773 1.00 86.69 445 THR A C 1
ATOM 3390 O O . THR A 1 445 ? 30.268 2.559 -30.741 1.00 86.69 445 THR A O 1
ATOM 3393 N N . ALA A 1 446 ? 28.138 2.257 -31.360 1.00 88.81 446 ALA A N 1
ATOM 3394 C CA . ALA A 1 446 ? 27.930 3.583 -31.937 1.00 88.81 446 ALA A CA 1
ATOM 3395 C C . ALA A 1 446 ? 26.489 4.050 -31.692 1.00 88.81 446 ALA A C 1
ATOM 3397 O O . ALA A 1 446 ? 25.661 3.272 -31.225 1.00 88.81 446 ALA A O 1
ATOM 3398 N N . GLN A 1 447 ? 26.184 5.305 -32.022 1.00 91.81 447 GLN A N 1
ATOM 3399 C CA . GLN A 1 447 ? 24.819 5.829 -31.965 1.00 91.81 447 GLN A CA 1
ATOM 3400 C C . GLN A 1 447 ? 23.926 5.129 -32.997 1.00 91.81 447 GLN A C 1
ATOM 3402 O O . GLN A 1 447 ? 24.383 4.813 -34.097 1.00 91.81 447 GLN A O 1
ATOM 3407 N N . TRP A 1 448 ? 22.662 4.901 -32.647 1.00 94.25 448 TRP A N 1
ATOM 3408 C CA . TRP A 1 448 ? 21.671 4.337 -33.558 1.00 94.25 448 TRP A CA 1
ATOM 3409 C C . TRP A 1 448 ? 21.425 5.247 -34.771 1.00 94.25 448 TRP A C 1
ATOM 3411 O O . TRP A 1 448 ? 21.432 6.476 -34.666 1.00 94.25 448 TRP A O 1
ATOM 3421 N N . THR A 1 449 ? 21.148 4.617 -35.912 1.00 90.38 449 THR A N 1
ATOM 3422 C CA . THR A 1 449 ? 20.689 5.255 -37.150 1.00 90.38 449 THR A CA 1
ATOM 3423 C C . THR A 1 449 ? 19.477 4.505 -37.693 1.00 90.38 449 THR A C 1
ATOM 3425 O O . THR A 1 449 ? 19.400 3.288 -37.534 1.00 90.38 449 THR A O 1
ATOM 3428 N N . GLU A 1 450 ? 18.569 5.210 -38.373 1.00 91.94 450 GLU A N 1
ATOM 3429 C CA . GLU A 1 450 ? 17.365 4.618 -38.976 1.00 91.94 450 GLU A CA 1
ATOM 3430 C C . GLU A 1 450 ? 17.684 3.352 -39.786 1.00 91.94 450 GLU A C 1
ATOM 3432 O O . GLU A 1 450 ? 18.609 3.346 -40.605 1.00 91.94 450 GLU A O 1
ATOM 3437 N N . GLY A 1 451 ? 16.926 2.278 -39.550 1.00 78.56 451 GLY A N 1
ATOM 3438 C CA . GLY A 1 451 ? 17.104 1.005 -40.252 1.00 78.56 451 GLY A CA 1
ATOM 3439 C C . GLY A 1 451 ? 18.124 0.032 -39.653 1.00 78.56 451 GLY A C 1
ATOM 3440 O O . GLY A 1 451 ? 18.260 -1.067 -40.188 1.00 78.56 451 GLY A O 1
ATOM 3441 N N . ASP A 1 452 ? 18.831 0.398 -38.579 1.00 88.62 452 ASP A N 1
ATOM 3442 C CA . ASP A 1 452 ? 19.818 -0.467 -37.917 1.00 88.62 452 ASP A CA 1
ATOM 3443 C C . ASP A 1 452 ? 19.147 -1.531 -37.017 1.00 88.62 452 ASP A C 1
ATOM 3445 O O . ASP A 1 452 ? 18.699 -2.565 -37.510 1.00 88.62 452 ASP A O 1
ATOM 3449 N N . ALA A 1 453 ? 19.038 -1.300 -35.703 1.00 87.06 453 ALA A N 1
ATOM 3450 C CA . ALA A 1 453 ? 18.339 -2.223 -34.803 1.00 87.06 453 ALA A CA 1
ATOM 3451 C C . ALA A 1 453 ? 16.809 -2.081 -34.889 1.00 87.06 453 ALA A C 1
ATOM 3453 O O . ALA A 1 453 ? 16.082 -3.069 -34.900 1.00 87.06 453 ALA A O 1
ATOM 3454 N N . PHE A 1 454 ? 16.333 -0.841 -34.970 1.00 95.44 454 PHE A N 1
ATOM 3455 C CA . PHE A 1 454 ? 14.926 -0.450 -34.897 1.00 95.44 454 PHE A CA 1
ATOM 3456 C C . PHE A 1 454 ? 14.525 0.405 -36.101 1.00 95.44 454 PHE A C 1
ATOM 3458 O O . PHE A 1 454 ? 15.395 0.963 -36.776 1.00 95.44 454 PHE A O 1
ATOM 3465 N N . LEU A 1 455 ? 13.219 0.493 -36.347 1.00 93.38 455 LEU A N 1
ATOM 3466 C CA . LEU A 1 455 ? 12.593 1.288 -37.402 1.00 93.38 455 LEU A CA 1
ATOM 3467 C C . LEU A 1 455 ? 11.726 2.395 -36.804 1.00 93.38 455 LEU A C 1
ATOM 3469 O O . LEU A 1 455 ? 11.136 2.199 -35.738 1.00 93.38 455 LEU A O 1
ATOM 3473 N N . ASP A 1 456 ? 11.632 3.513 -37.519 1.00 92.88 456 ASP A N 1
ATOM 3474 C CA . ASP A 1 456 ? 10.753 4.650 -37.226 1.00 92.88 456 ASP A CA 1
ATOM 3475 C C . ASP A 1 456 ? 10.879 5.148 -35.773 1.00 92.88 456 ASP A C 1
ATOM 3477 O O . ASP A 1 456 ? 9.893 5.388 -35.074 1.00 92.88 456 ASP A O 1
ATOM 3481 N N . VAL A 1 457 ? 12.113 5.287 -35.277 1.00 94.38 457 VAL A N 1
ATOM 3482 C CA . VAL A 1 457 ? 12.342 5.825 -33.927 1.00 94.38 457 VAL A CA 1
ATOM 3483 C C . VAL A 1 457 ? 12.193 7.343 -33.939 1.00 94.38 457 VAL A C 1
ATOM 3485 O O . VAL A 1 457 ? 12.961 8.066 -34.572 1.00 94.38 457 VAL A O 1
ATOM 3488 N N . GLU A 1 458 ? 11.239 7.841 -33.162 1.00 93.81 458 GLU A N 1
ATOM 3489 C CA . GLU A 1 458 ? 10.939 9.260 -33.038 1.00 93.81 458 GLU A CA 1
ATOM 3490 C C . GLU A 1 458 ? 11.750 9.898 -31.909 1.00 93.81 458 GLU A C 1
ATOM 3492 O O . GLU A 1 458 ? 11.893 9.372 -30.809 1.00 93.81 458 GLU A O 1
ATOM 3497 N N . MET A 1 459 ? 12.275 11.093 -32.146 1.00 90.31 459 MET A N 1
ATOM 3498 C CA . MET A 1 459 ? 13.052 11.835 -31.153 1.00 90.31 459 MET A CA 1
ATOM 3499 C C . MET A 1 459 ? 12.118 12.675 -30.270 1.00 90.31 459 MET A C 1
ATOM 3501 O O . MET A 1 459 ? 12.134 13.903 -30.304 1.00 90.31 459 MET A O 1
ATOM 3505 N N . ASP A 1 460 ? 11.247 12.018 -29.506 1.00 91.62 460 ASP A N 1
ATOM 3506 C CA . ASP A 1 460 ? 10.203 12.672 -28.703 1.00 91.62 460 ASP A CA 1
ATOM 3507 C C . ASP A 1 460 ? 9.914 11.879 -27.408 1.00 91.62 460 ASP A C 1
ATOM 3509 O O . ASP A 1 460 ? 10.724 11.051 -26.979 1.00 91.62 460 ASP A O 1
ATOM 3513 N N . TYR A 1 461 ? 8.808 12.182 -26.732 1.00 93.12 461 TYR A N 1
ATOM 3514 C CA . TYR A 1 461 ? 8.353 11.520 -25.516 1.00 93.12 461 TYR A CA 1
ATOM 3515 C C . TYR A 1 461 ? 7.684 10.178 -25.810 1.00 93.12 461 TYR A C 1
ATOM 3517 O O . TYR A 1 461 ? 6.797 10.088 -26.664 1.00 93.12 461 TYR A O 1
ATOM 3525 N N . TYR A 1 462 ? 8.048 9.172 -25.020 1.00 96.19 462 TYR A N 1
ATOM 3526 C CA . TYR A 1 462 ? 7.444 7.847 -25.000 1.00 96.19 462 TYR A CA 1
ATOM 3527 C C . TYR A 1 462 ? 6.859 7.532 -23.628 1.00 96.19 462 TYR A C 1
ATOM 3529 O O . TYR A 1 462 ? 7.439 7.876 -22.596 1.00 96.19 462 TYR A O 1
ATOM 3537 N N . TRP A 1 463 ? 5.720 6.846 -23.606 1.00 96.44 463 TRP A N 1
ATOM 3538 C CA . TRP A 1 463 ? 5.080 6.419 -22.366 1.00 96.44 463 TRP A CA 1
ATOM 3539 C C . TRP A 1 463 ? 5.826 5.278 -21.670 1.00 96.44 463 TRP A C 1
ATOM 3541 O O . TRP A 1 463 ? 6.308 4.341 -22.307 1.00 96.44 463 TRP A O 1
ATOM 3551 N N . SER A 1 464 ? 5.842 5.325 -20.337 1.00 92.56 464 SER A N 1
ATOM 3552 C CA . SER A 1 464 ? 6.141 4.180 -19.479 1.00 92.56 464 SER A CA 1
ATOM 3553 C C . SER A 1 464 ? 4.859 3.586 -18.896 1.00 92.56 464 SER A C 1
ATOM 3555 O O . SER A 1 464 ? 3.884 4.301 -18.691 1.00 92.56 464 SER A O 1
ATOM 3557 N N . SER A 1 465 ? 4.853 2.300 -18.544 1.00 83.44 465 SER A N 1
ATOM 3558 C CA . SER A 1 465 ? 3.787 1.678 -17.754 1.00 83.44 465 SER A CA 1
ATOM 3559 C C . SER A 1 465 ? 3.760 2.118 -16.284 1.00 83.44 465 SER A C 1
ATOM 3561 O O . SER A 1 465 ? 2.788 1.828 -15.586 1.00 83.44 465 SER A O 1
ATOM 3563 N N . THR A 1 466 ? 4.802 2.786 -15.782 1.00 79.75 466 THR A N 1
ATOM 3564 C CA . THR A 1 466 ? 4.903 3.176 -14.369 1.00 79.75 466 THR A CA 1
ATOM 3565 C C . THR A 1 466 ? 4.071 4.433 -14.087 1.00 79.75 466 THR A C 1
ATOM 3567 O O . THR A 1 466 ? 4.321 5.505 -14.640 1.00 79.75 466 THR A O 1
ATOM 3570 N N . ALA A 1 467 ? 3.089 4.332 -13.187 1.00 71.81 467 ALA A N 1
ATOM 3571 C CA . ALA A 1 467 ? 2.333 5.491 -12.716 1.00 71.81 467 ALA A CA 1
ATOM 3572 C C . ALA A 1 467 ? 3.181 6.336 -11.751 1.00 71.81 467 ALA A C 1
ATOM 3574 O O . ALA A 1 467 ? 3.838 5.795 -10.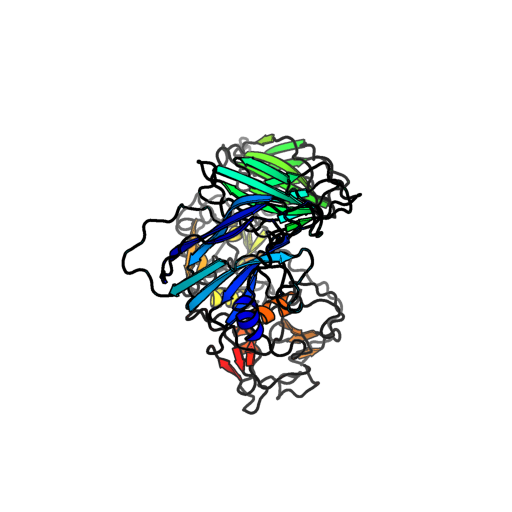866 1.00 71.81 467 ALA A O 1
ATOM 3575 N N . ALA A 1 468 ? 3.142 7.661 -11.901 1.00 58.44 468 ALA A N 1
ATOM 3576 C CA . ALA A 1 468 ? 3.783 8.581 -10.961 1.00 58.44 468 ALA A CA 1
ATOM 3577 C C . ALA A 1 468 ? 2.828 8.948 -9.816 1.00 58.44 468 ALA A C 1
ATOM 3579 O O . ALA A 1 468 ? 3.236 9.061 -8.665 1.00 58.44 468 ALA A O 1
ATOM 3580 N N . ASN A 1 469 ? 1.545 9.118 -10.140 1.00 59.06 469 ASN A N 1
ATOM 3581 C CA . ASN A 1 469 ? 0.448 9.295 -9.193 1.00 59.06 469 ASN A CA 1
ATOM 3582 C C . ASN A 1 469 ? -0.891 8.957 -9.888 1.00 59.06 469 ASN A C 1
ATOM 3584 O O . ASN A 1 469 ? -0.933 8.323 -10.951 1.00 59.06 469 ASN A O 1
ATOM 3588 N N . THR A 1 470 ? -2.014 9.357 -9.294 1.00 53.50 470 THR A N 1
ATOM 3589 C CA . THR A 1 470 ? -3.355 9.109 -9.841 1.00 53.50 470 THR A CA 1
ATOM 3590 C C . THR A 1 470 ? -3.588 9.809 -11.187 1.00 53.50 470 THR A C 1
ATOM 3592 O O . THR A 1 470 ? -4.160 9.182 -12.079 1.00 53.50 470 THR A O 1
ATOM 3595 N N . ALA A 1 471 ? -3.074 11.027 -11.385 1.00 55.66 471 ALA A N 1
ATOM 3596 C CA . ALA A 1 471 ? -3.278 11.851 -12.585 1.00 55.66 471 ALA A CA 1
ATOM 3597 C C . ALA A 1 471 ? -2.173 11.709 -13.651 1.00 55.66 471 ALA A C 1
ATOM 3599 O O . ALA A 1 471 ? -2.434 11.909 -14.840 1.00 55.66 471 ALA A O 1
ATOM 3600 N N . SER A 1 472 ? -0.964 11.310 -13.253 1.00 66.75 472 SER A N 1
ATOM 3601 C CA . SER A 1 472 ? 0.219 11.350 -14.117 1.00 66.75 472 SER A CA 1
ATOM 3602 C C . SER A 1 472 ? 0.986 10.029 -14.167 1.00 66.75 472 SER A C 1
ATOM 3604 O O . SER A 1 472 ? 0.915 9.192 -13.257 1.00 66.75 472 SER A O 1
ATOM 3606 N N . ALA A 1 473 ? 1.713 9.823 -15.259 1.00 77.50 473 ALA A N 1
ATOM 3607 C CA . ALA A 1 473 ? 2.554 8.661 -15.502 1.00 77.50 473 ALA A CA 1
ATOM 3608 C C . ALA A 1 473 ? 3.953 9.080 -15.952 1.00 77.50 473 ALA A C 1
ATOM 3610 O O . ALA A 1 473 ? 4.159 10.174 -16.484 1.00 77.50 473 ALA A O 1
ATOM 3611 N N . TRP A 1 474 ? 4.915 8.191 -15.729 1.00 89.50 474 TRP A N 1
ATOM 3612 C CA . TRP A 1 474 ? 6.273 8.400 -16.198 1.00 89.50 474 TRP A CA 1
ATOM 3613 C C . TRP A 1 474 ? 6.360 8.227 -17.718 1.00 89.50 474 TRP A C 1
ATOM 3615 O O . TRP A 1 474 ? 5.613 7.460 -18.332 1.00 89.50 474 TRP A O 1
ATOM 3625 N N . GLY A 1 475 ? 7.301 8.937 -18.320 1.00 88.38 475 GLY A N 1
ATOM 3626 C CA . GLY A 1 475 ? 7.696 8.791 -19.713 1.00 88.38 475 GLY A CA 1
ATOM 3627 C C . GLY A 1 475 ? 9.182 9.080 -19.883 1.00 88.38 475 GLY A C 1
ATOM 3628 O O . GLY A 1 475 ? 9.832 9.591 -18.971 1.00 88.38 475 GLY A O 1
ATOM 3629 N N . MET A 1 476 ? 9.718 8.755 -21.051 1.00 92.31 476 MET A N 1
ATOM 3630 C CA . MET A 1 476 ? 11.123 8.960 -21.400 1.00 92.31 476 MET A CA 1
ATOM 3631 C C . MET A 1 476 ? 11.215 9.811 -22.665 1.00 92.31 476 MET A C 1
ATOM 3633 O O . MET A 1 476 ? 10.449 9.590 -23.600 1.00 92.31 476 MET A O 1
ATOM 3637 N N . THR A 1 477 ? 12.138 10.776 -22.723 1.00 90.94 477 THR A N 1
ATOM 3638 C CA . THR A 1 477 ? 12.449 11.472 -23.984 1.00 90.94 477 THR A CA 1
ATOM 3639 C C . THR A 1 477 ? 13.700 10.910 -24.641 1.00 90.94 477 THR A C 1
ATOM 3641 O O . THR A 1 477 ? 14.773 10.899 -24.038 1.00 90.94 477 THR A O 1
ATOM 3644 N N . LEU A 1 478 ? 13.597 10.525 -25.916 1.00 90.88 478 LEU A N 1
ATOM 3645 C CA . LEU A 1 478 ? 14.757 10.043 -26.672 1.00 90.88 478 LEU A CA 1
ATOM 3646 C C . LEU A 1 478 ? 15.705 11.167 -27.119 1.00 90.88 478 LEU A C 1
ATOM 3648 O O . LEU A 1 478 ? 16.842 10.876 -27.489 1.00 90.88 478 LEU A O 1
ATOM 3652 N N . ASN A 1 479 ? 15.303 12.442 -27.024 1.00 84.69 479 ASN A N 1
ATOM 3653 C CA . ASN A 1 479 ? 16.170 13.586 -27.342 1.00 84.69 479 ASN A CA 1
ATOM 3654 C C . ASN A 1 479 ? 17.370 13.688 -26.402 1.00 84.69 479 ASN A C 1
ATOM 3656 O O . ASN A 1 479 ? 18.506 13.856 -26.853 1.00 84.69 479 ASN A O 1
ATOM 3660 N N . TYR A 1 480 ? 17.090 13.593 -25.101 1.00 78.94 480 TYR A N 1
ATOM 3661 C CA . TYR A 1 480 ? 18.046 13.868 -24.029 1.00 78.94 480 TYR A CA 1
ATOM 3662 C C . TYR A 1 480 ? 18.225 12.697 -23.058 1.00 78.94 480 TYR A C 1
ATOM 3664 O O . TYR A 1 480 ? 19.108 12.773 -22.209 1.00 78.94 480 TYR A O 1
ATOM 3672 N N . GLY A 1 481 ? 17.422 11.632 -23.180 1.00 80.25 481 GLY A N 1
ATOM 3673 C CA . GLY A 1 481 ? 17.501 10.459 -22.308 1.00 80.25 481 GLY A CA 1
ATOM 3674 C C . GLY A 1 481 ? 17.105 10.786 -20.871 1.00 80.25 481 GLY A C 1
ATOM 3675 O O . GLY A 1 481 ? 17.745 10.315 -19.936 1.00 80.25 481 GLY A O 1
ATOM 3676 N N . SER A 1 482 ? 16.112 11.663 -20.698 1.00 81.75 482 SER A N 1
ATOM 3677 C CA . SER A 1 482 ? 15.634 12.106 -19.390 1.00 81.75 482 SER A CA 1
ATOM 3678 C C . SER A 1 482 ? 14.206 11.653 -19.136 1.00 81.75 482 SER A C 1
ATOM 3680 O O . SER A 1 482 ? 13.343 11.703 -20.018 1.00 81.75 482 SER A O 1
ATOM 3682 N N . GLU A 1 483 ? 13.947 11.289 -17.892 1.00 87.88 483 GLU A N 1
ATOM 3683 C CA . GLU A 1 483 ? 12.613 10.948 -17.433 1.00 87.88 483 GLU A CA 1
ATOM 3684 C C . GLU A 1 483 ? 11.732 12.186 -17.333 1.00 87.88 483 GLU A C 1
ATOM 3686 O O . GLU A 1 483 ? 12.185 13.279 -16.982 1.00 87.88 483 GLU A O 1
ATOM 3691 N N . ILE A 1 484 ? 10.448 11.998 -17.600 1.00 86.50 484 ILE A N 1
ATOM 3692 C CA . ILE A 1 484 ? 9.436 13.031 -17.447 1.00 86.50 484 ILE A CA 1
ATOM 3693 C C . ILE A 1 484 ? 8.215 12.484 -16.721 1.00 86.50 484 ILE A C 1
ATOM 3695 O O . ILE A 1 484 ? 7.900 11.296 -16.788 1.00 86.50 484 ILE A O 1
ATOM 3699 N N . ASN A 1 485 ? 7.502 13.383 -16.055 1.00 85.38 485 ASN A N 1
ATOM 3700 C CA . ASN A 1 485 ? 6.205 13.109 -15.463 1.00 85.38 485 ASN A CA 1
ATOM 3701 C C . ASN A 1 485 ? 5.141 13.820 -16.308 1.00 85.38 485 ASN A C 1
ATOM 3703 O O . ASN A 1 485 ? 5.106 15.050 -16.347 1.00 85.38 485 ASN A O 1
ATOM 3707 N N . GLY A 1 486 ? 4.334 13.052 -17.040 1.00 78.00 486 GLY A N 1
ATOM 3708 C CA . GLY A 1 486 ? 3.304 13.570 -17.939 1.00 78.00 486 GLY A CA 1
ATOM 3709 C C . GLY A 1 486 ? 1.905 13.234 -17.442 1.00 78.00 486 GLY A C 1
ATOM 3710 O O . GLY A 1 486 ? 1.657 12.125 -16.964 1.00 78.00 486 GLY A O 1
ATOM 3711 N N . GLU A 1 487 ? 0.965 14.169 -17.577 1.00 81.38 487 GLU A N 1
ATOM 3712 C CA . GLU A 1 487 ? -0.446 13.878 -17.318 1.00 81.38 487 GLU A CA 1
ATOM 3713 C C . GLU A 1 487 ? -0.918 12.741 -18.224 1.00 81.38 487 GLU A C 1
ATOM 3715 O O . GLU A 1 487 ? -0.661 12.746 -19.428 1.00 81.38 487 GLU A O 1
ATOM 3720 N N . LYS A 1 488 ? -1.663 11.778 -17.675 1.00 76.19 488 LYS A N 1
ATOM 3721 C CA . LYS A 1 488 ? -2.122 10.596 -18.429 1.00 76.19 488 LYS A CA 1
ATOM 3722 C C . LYS A 1 488 ? -3.033 10.943 -19.616 1.00 76.19 488 LYS A C 1
ATOM 3724 O O . LYS A 1 488 ? -3.291 10.080 -20.453 1.00 76.19 488 LYS A O 1
ATOM 3729 N N . SER A 1 489 ? -3.520 12.185 -19.680 1.00 78.06 489 SER A N 1
ATOM 3730 C CA . SER A 1 489 ? -4.302 12.777 -20.770 1.00 78.06 489 SER A CA 1
ATOM 3731 C C . SER A 1 489 ? -3.451 13.229 -21.969 1.00 78.06 489 SER A C 1
ATOM 3733 O O . SER A 1 489 ? -3.989 13.361 -23.071 1.00 78.06 489 SER A O 1
ATOM 3735 N N . PHE A 1 490 ? -2.148 13.469 -21.783 1.00 84.81 490 PHE A N 1
ATOM 3736 C CA . PHE A 1 490 ? -1.244 13.940 -22.834 1.00 84.81 490 PHE A CA 1
ATOM 3737 C C . PHE A 1 490 ? -0.989 12.860 -23.879 1.00 84.81 490 PHE A C 1
ATOM 3739 O O . PHE A 1 490 ? -1.242 11.687 -23.647 1.00 84.81 490 PHE A O 1
ATOM 3746 N N . SER A 1 491 ? -0.516 13.251 -25.062 1.00 93.38 491 SER A N 1
ATOM 3747 C CA . SER A 1 491 ? -0.263 12.317 -26.162 1.00 93.38 491 SER A CA 1
ATOM 3748 C C . SER A 1 491 ? 1.235 12.122 -26.379 1.00 93.38 491 SER A C 1
ATOM 3750 O O . SER A 1 491 ? 1.881 13.003 -26.944 1.00 93.38 491 SER A O 1
ATOM 3752 N N . PHE A 1 492 ? 1.767 10.970 -25.963 1.00 94.88 492 PHE A N 1
ATOM 3753 C CA . PHE A 1 492 ? 3.154 10.539 -26.194 1.00 94.88 492 PHE A CA 1
ATOM 3754 C C . PHE A 1 492 ? 3.186 9.266 -27.043 1.00 94.88 492 PHE A C 1
ATOM 3756 O O . PHE A 1 492 ? 2.171 8.573 -27.164 1.00 94.88 492 PHE A O 1
ATOM 3763 N N . TYR A 1 493 ? 4.333 8.974 -27.654 1.00 96.69 493 TYR A N 1
ATOM 3764 C CA . TYR A 1 493 ? 4.534 7.741 -28.412 1.00 96.69 493 TYR A CA 1
ATOM 3765 C C . TYR A 1 493 ? 4.513 6.518 -27.494 1.00 96.69 493 TYR A C 1
ATOM 3767 O O . TYR A 1 493 ? 4.693 6.615 -26.276 1.00 96.69 493 TYR A O 1
ATOM 3775 N N . MET A 1 494 ? 4.281 5.346 -28.076 1.00 93.94 494 MET A N 1
ATOM 3776 C CA . MET A 1 494 ? 4.299 4.091 -27.340 1.00 93.94 494 MET A CA 1
ATOM 3777 C C . MET A 1 494 ? 5.153 3.048 -28.045 1.00 93.94 494 MET A C 1
ATOM 3779 O O . MET A 1 494 ? 5.009 2.828 -29.242 1.00 93.94 494 MET A O 1
ATOM 3783 N N . TRP A 1 495 ? 5.997 2.371 -27.272 1.00 96.25 495 TRP A N 1
ATOM 3784 C CA . TRP A 1 495 ? 6.892 1.349 -27.791 1.00 96.25 495 TRP A CA 1
ATOM 3785 C C . TRP A 1 495 ? 6.750 0.074 -26.959 1.00 96.25 495 TRP A C 1
ATOM 3787 O O . TRP A 1 495 ? 7.167 0.062 -25.805 1.00 96.25 495 TRP A O 1
ATOM 3797 N N . PRO A 1 496 ? 6.096 -0.975 -27.486 1.00 95.44 496 PRO A N 1
ATOM 3798 C CA . PRO A 1 496 ? 5.868 -2.208 -26.741 1.00 95.44 496 PRO A CA 1
ATOM 3799 C C . PRO A 1 496 ? 7.141 -3.017 -26.468 1.00 95.44 496 PRO A C 1
ATOM 3801 O O . PRO A 1 496 ? 8.010 -3.139 -27.335 1.00 95.44 496 PRO A O 1
ATOM 3804 N N . VAL A 1 497 ? 7.173 -3.652 -25.296 1.00 94.44 497 VAL A N 1
ATOM 3805 C CA . VAL A 1 497 ? 8.221 -4.574 -24.839 1.00 94.44 497 VAL A CA 1
ATOM 3806 C C . VAL A 1 497 ? 7.613 -5.842 -24.220 1.00 94.44 497 VAL A C 1
ATOM 3808 O O . VAL A 1 497 ? 6.453 -5.832 -23.786 1.00 94.44 497 VAL A O 1
ATOM 3811 N N . ARG A 1 498 ? 8.388 -6.932 -24.168 1.00 86.75 498 ARG A N 1
ATOM 3812 C CA . ARG A 1 498 ? 8.071 -8.185 -23.459 1.00 86.75 498 ARG A CA 1
ATOM 3813 C C . ARG A 1 498 ? 9.327 -8.922 -22.975 1.00 86.75 498 ARG A C 1
ATOM 3815 O O . ARG A 1 498 ? 10.420 -8.634 -23.447 1.00 86.75 498 ARG A O 1
ATOM 3822 N N . ASP A 1 499 ? 9.159 -9.915 -22.103 1.00 81.06 499 ASP A N 1
ATOM 3823 C CA . ASP A 1 499 ? 10.263 -10.713 -21.539 1.00 81.06 499 ASP A CA 1
ATOM 3824 C C . ASP A 1 499 ? 10.440 -12.054 -22.291 1.00 81.06 499 ASP A C 1
ATOM 3826 O O . ASP A 1 499 ? 9.497 -12.559 -22.909 1.00 81.06 499 ASP A O 1
ATOM 3830 N N . GLU A 1 500 ? 11.629 -12.671 -22.213 1.00 54.00 500 GLU A N 1
ATOM 3831 C CA . GLU A 1 500 ? 11.935 -13.984 -22.825 1.00 54.00 500 GLU A CA 1
ATOM 3832 C C . GLU A 1 500 ? 11.153 -15.172 -22.214 1.00 54.00 500 GLU A C 1
ATOM 3834 O O . GLU A 1 500 ? 11.055 -16.224 -22.838 1.00 54.00 500 GLU A O 1
ATOM 3839 N N . HIS A 1 501 ? 10.578 -15.022 -21.014 1.00 40.56 501 HIS A N 1
ATOM 3840 C CA . HIS A 1 501 ? 9.933 -16.104 -20.252 1.00 40.56 501 HIS A CA 1
ATOM 3841 C C . HIS A 1 501 ? 8.469 -15.799 -19.889 1.00 40.56 501 HIS A C 1
ATOM 3843 O O . HIS A 1 501 ? 8.075 -15.850 -18.725 1.00 40.56 501 HIS A O 1
ATOM 3849 N N . SER A 1 502 ? 7.622 -15.557 -20.890 1.00 30.28 502 SER A N 1
ATOM 3850 C CA . SER A 1 502 ? 6.243 -16.052 -20.757 1.00 30.28 502 SER A CA 1
ATOM 3851 C C . SER A 1 502 ? 6.306 -17.570 -20.933 1.00 30.28 502 SER A C 1
ATOM 3853 O O . SER A 1 502 ? 6.932 -18.007 -21.901 1.00 30.28 502 SER A O 1
ATOM 3855 N N . PRO A 1 503 ? 5.755 -18.392 -20.020 1.00 28.55 503 PRO A N 1
ATOM 3856 C CA . PRO A 1 503 ? 5.870 -19.834 -20.141 1.00 28.55 503 PRO A CA 1
ATOM 3857 C C . PRO A 1 503 ? 5.331 -20.247 -21.506 1.00 28.55 503 PRO A C 1
ATOM 3859 O O . PRO A 1 503 ? 4.174 -19.988 -21.843 1.00 28.55 503 PRO A O 1
ATOM 3862 N N . VAL A 1 504 ? 6.181 -20.919 -22.284 1.00 29.06 504 VAL A N 1
ATOM 3863 C CA . VAL A 1 504 ? 5.697 -21.892 -23.250 1.00 29.06 504 VAL A CA 1
ATOM 3864 C C . VAL A 1 504 ? 4.896 -22.868 -22.406 1.00 29.06 504 VAL A C 1
ATOM 3866 O O . VAL A 1 504 ? 5.458 -23.668 -21.660 1.00 29.06 504 VAL A O 1
ATOM 3869 N N . VAL A 1 505 ? 3.574 -22.730 -22.442 1.00 27.92 505 VAL A N 1
ATOM 3870 C CA . VAL A 1 505 ? 2.689 -23.768 -21.942 1.00 27.92 505 VAL A CA 1
ATOM 3871 C C . VAL A 1 505 ? 2.957 -24.958 -22.849 1.00 27.92 505 VAL A C 1
ATOM 3873 O O . VAL A 1 505 ? 2.422 -25.045 -23.955 1.00 27.92 505 VAL A O 1
ATOM 3876 N N . GLU A 1 506 ? 3.841 -25.851 -22.403 1.00 28.00 506 GLU A N 1
ATOM 3877 C CA . GLU A 1 506 ? 3.823 -27.222 -22.874 1.00 28.00 506 GLU A CA 1
ATOM 3878 C C . GLU A 1 506 ? 2.391 -27.712 -22.690 1.00 28.00 506 GLU A C 1
ATOM 3880 O O . GLU A 1 506 ? 1.818 -27.729 -21.598 1.00 28.00 506 GLU A O 1
ATOM 3885 N N . SER A 1 507 ? 1.794 -28.006 -23.833 1.00 38.38 507 SER A N 1
ATOM 3886 C CA . SER A 1 507 ? 0.436 -28.463 -24.003 1.00 38.38 507 SER A CA 1
ATOM 3887 C C . SER A 1 507 ? 0.152 -29.676 -23.119 1.00 38.38 507 SER A C 1
ATOM 3889 O O . SER A 1 507 ? 0.506 -30.803 -23.464 1.00 38.38 507 SER A O 1
ATOM 3891 N N . LEU A 1 508 ? -0.569 -29.459 -22.023 1.00 29.11 508 LEU A N 1
ATOM 3892 C CA . LEU A 1 508 ? -1.507 -30.448 -21.506 1.00 29.11 508 LEU A CA 1
ATOM 3893 C C . LEU A 1 508 ? -2.881 -30.151 -22.118 1.00 29.11 508 LEU A C 1
ATOM 3895 O O . LEU A 1 508 ? -3.195 -28.988 -22.381 1.00 29.11 508 LEU A O 1
ATOM 3899 N N . PRO A 1 509 ? -3.659 -31.191 -22.458 1.00 28.78 509 PRO A N 1
ATOM 3900 C CA . PRO A 1 509 ? -4.687 -31.111 -23.483 1.00 28.78 509 PRO A CA 1
ATOM 3901 C C . PRO A 1 509 ? -5.732 -30.063 -23.117 1.00 28.78 509 PRO A C 1
ATOM 3903 O O . PRO A 1 509 ? -6.465 -30.201 -22.140 1.00 28.78 509 PRO A O 1
ATOM 3906 N N . SER A 1 510 ? -5.799 -29.019 -23.941 1.00 31.69 510 SER A N 1
ATOM 3907 C CA . SER A 1 510 ? -6.916 -28.088 -23.945 1.00 31.69 510 SER A CA 1
ATOM 3908 C C . SER A 1 510 ? -8.193 -28.906 -24.179 1.00 31.69 510 SER A C 1
ATOM 3910 O O . SER A 1 510 ? -8.264 -29.625 -25.184 1.00 31.69 510 SER A O 1
ATOM 3912 N N . PRO A 1 511 ? -9.210 -28.838 -23.299 1.00 32.97 511 PRO A N 1
ATOM 3913 C CA . PRO A 1 511 ? -10.551 -29.167 -23.750 1.00 32.97 511 PRO A CA 1
ATOM 3914 C C . PRO A 1 511 ? -10.843 -28.209 -24.910 1.00 32.97 511 PRO A C 1
ATOM 3916 O O . PRO A 1 511 ? -10.527 -27.024 -24.810 1.00 32.97 511 PRO A O 1
ATOM 3919 N N . ALA A 1 512 ? -11.329 -28.757 -26.026 1.00 34.72 512 ALA A N 1
ATOM 3920 C CA . ALA A 1 512 ? -11.551 -28.071 -27.301 1.00 34.72 512 ALA A CA 1
ATOM 3921 C C . ALA A 1 512 ? -12.011 -26.605 -27.140 1.00 34.72 512 ALA A C 1
ATOM 3923 O O . ALA A 1 512 ? -12.768 -26.331 -26.205 1.00 34.72 512 ALA A O 1
ATOM 3924 N N . PRO A 1 513 ? -11.616 -25.678 -28.044 1.00 41.22 513 PRO A N 1
ATOM 3925 C CA . PRO A 1 513 ? -11.960 -24.261 -27.942 1.00 41.22 513 PRO A CA 1
ATOM 3926 C C . PRO A 1 513 ? -13.445 -24.112 -27.628 1.00 41.22 513 PRO A C 1
ATOM 3928 O O . PRO A 1 513 ? -14.302 -24.500 -28.426 1.00 41.22 513 PRO A O 1
ATOM 3931 N N . SER A 1 514 ? -13.750 -23.614 -26.430 1.00 51.59 514 SER A N 1
ATOM 3932 C CA . SER A 1 514 ? -15.130 -23.433 -26.021 1.00 51.59 514 SER A CA 1
ATOM 3933 C C . SER A 1 514 ? -15.739 -22.388 -26.947 1.00 51.59 514 SER A C 1
ATOM 3935 O O . SER A 1 514 ? -15.305 -21.240 -26.960 1.00 51.59 514 SER A O 1
ATOM 3937 N N . SER A 1 515 ? -16.780 -22.758 -27.689 1.00 63.09 515 SER A N 1
ATOM 3938 C CA . SER A 1 515 ? -17.610 -21.831 -28.472 1.00 63.09 515 SER A CA 1
ATOM 3939 C C . SER A 1 515 ? -18.381 -20.822 -27.603 1.00 63.09 515 SER A C 1
ATOM 3941 O O . SER A 1 515 ? -19.213 -20.079 -28.111 1.00 63.09 515 SER A O 1
ATOM 3943 N N . TYR A 1 516 ? -18.158 -20.846 -26.289 1.00 79.25 516 TYR A N 1
ATOM 3944 C CA . TYR A 1 516 ? -18.839 -20.054 -25.283 1.00 79.25 516 TYR A CA 1
ATOM 3945 C C . TYR A 1 516 ? -18.012 -18.809 -24.940 1.00 79.25 516 TYR A C 1
ATOM 3947 O O . TYR A 1 516 ? -16.793 -18.879 -24.795 1.00 79.25 516 TYR A O 1
ATOM 3955 N N . ARG A 1 517 ? -18.679 -17.661 -24.784 1.00 88.50 517 ARG A N 1
ATOM 3956 C CA . ARG A 1 517 ? -18.099 -16.431 -24.229 1.00 88.50 517 ARG A CA 1
ATOM 3957 C C . ARG A 1 517 ? -17.650 -16.631 -22.784 1.00 88.50 517 ARG A C 1
ATOM 3959 O O . ARG A 1 517 ? -16.558 -16.196 -22.448 1.00 88.50 517 ARG A O 1
ATOM 3966 N N . TYR A 1 518 ? -18.463 -17.279 -21.954 1.00 93.19 518 TYR A N 1
ATOM 3967 C CA . TYR A 1 518 ? -18.140 -17.546 -20.554 1.00 93.19 518 TYR A CA 1
ATOM 3968 C C . TYR A 1 518 ? -17.977 -19.047 -20.317 1.00 93.19 518 TYR A C 1
ATOM 3970 O O . TYR A 1 518 ? -18.875 -19.822 -20.647 1.00 93.19 518 TYR A O 1
ATOM 3978 N N . THR A 1 519 ? -16.850 -19.441 -19.728 1.00 92.00 519 THR A N 1
ATOM 3979 C CA . THR A 1 519 ? -16.558 -20.824 -19.333 1.00 92.00 519 THR A CA 1
ATOM 3980 C C . THR A 1 519 ? -16.520 -20.921 -17.815 1.00 92.00 519 THR A C 1
ATOM 3982 O O . THR A 1 519 ? -15.691 -20.284 -17.169 1.00 92.00 519 THR A O 1
ATOM 3985 N N . ASP A 1 520 ? -17.411 -21.728 -17.247 1.00 91.88 520 ASP A N 1
ATOM 3986 C CA . ASP A 1 520 ? -17.388 -22.098 -15.832 1.00 91.88 520 ASP A CA 1
ATOM 3987 C C . ASP A 1 520 ? -16.226 -23.059 -15.563 1.00 91.88 520 ASP A C 1
ATOM 3989 O O . ASP A 1 520 ? -16.142 -24.124 -16.178 1.00 91.88 520 ASP A O 1
ATOM 3993 N N . ASN A 1 521 ? -15.330 -22.681 -14.654 1.00 88.56 521 ASN A N 1
ATOM 3994 C CA . ASN A 1 521 ? -14.140 -23.471 -14.340 1.00 88.56 521 ASN A CA 1
ATOM 3995 C C . ASN A 1 521 ? -14.422 -24.564 -13.290 1.00 88.56 521 ASN A C 1
ATOM 3997 O O . ASN A 1 521 ? -13.554 -25.388 -13.012 1.00 88.56 521 ASN A O 1
ATOM 4001 N N . GLY A 1 522 ? -15.626 -24.596 -12.701 1.00 88.00 522 GLY A N 1
ATOM 4002 C CA . GLY A 1 522 ? -16.016 -25.599 -11.703 1.00 88.00 522 GLY A CA 1
ATOM 4003 C C . GLY A 1 522 ? -15.397 -25.401 -10.314 1.00 88.00 522 GLY A C 1
ATOM 4004 O O . GLY A 1 522 ? -15.629 -26.217 -9.428 1.00 88.00 522 GLY A O 1
ATOM 4005 N N . ASP A 1 523 ? -14.655 -24.313 -10.108 1.00 88.94 523 ASP A N 1
ATOM 4006 C CA . ASP A 1 523 ? -13.915 -23.992 -8.880 1.00 88.94 523 ASP A CA 1
ATOM 4007 C C . ASP A 1 523 ? -14.395 -22.699 -8.191 1.00 88.94 523 ASP A C 1
ATOM 4009 O O . ASP A 1 523 ? -13.702 -22.133 -7.343 1.00 88.94 523 ASP A O 1
ATOM 4013 N N . GLY A 1 524 ? -15.577 -22.213 -8.583 1.00 90.25 524 GLY A N 1
ATOM 4014 C CA . GLY A 1 524 ? -16.126 -20.929 -8.141 1.00 90.25 524 GLY A CA 1
ATOM 4015 C C . GLY A 1 524 ? -15.732 -19.738 -9.019 1.00 90.25 524 GLY A C 1
ATOM 4016 O O . GLY A 1 524 ? -16.152 -18.612 -8.733 1.00 90.25 524 GLY A O 1
ATOM 4017 N N . THR A 1 525 ? -14.988 -19.963 -10.105 1.00 94.12 525 THR A N 1
ATOM 4018 C CA . THR A 1 525 ? -14.588 -18.921 -11.058 1.00 94.12 525 THR A CA 1
ATOM 4019 C C . THR A 1 525 ? -15.167 -19.138 -12.458 1.00 94.12 525 THR A C 1
ATOM 4021 O O . THR A 1 525 ? -15.510 -20.253 -12.857 1.00 94.12 525 THR A O 1
ATOM 4024 N N . VAL A 1 526 ? -15.298 -18.045 -13.211 1.00 94.38 526 VAL A N 1
ATOM 4025 C CA . VAL A 1 526 ? -15.797 -18.040 -14.591 1.00 94.38 526 VAL A CA 1
ATOM 4026 C C . VAL A 1 526 ? -14.819 -17.272 -15.465 1.00 94.38 526 VAL A C 1
ATOM 4028 O O . VAL A 1 526 ? -14.533 -16.101 -15.214 1.00 94.38 526 VAL A O 1
ATOM 4031 N N . THR A 1 527 ? -14.320 -17.918 -16.510 1.00 92.50 527 THR A N 1
ATOM 4032 C CA . THR A 1 527 ? -13.439 -17.297 -17.499 1.00 92.50 527 THR A CA 1
ATOM 4033 C C . THR A 1 527 ? -14.275 -16.611 -18.575 1.00 92.50 527 THR A C 1
ATOM 4035 O O . THR A 1 527 ? -15.075 -17.262 -19.244 1.00 92.50 527 THR A O 1
ATOM 4038 N N . ASP A 1 528 ? -14.077 -15.311 -18.786 1.00 91.44 528 ASP A N 1
ATOM 4039 C CA . ASP A 1 528 ? -14.562 -14.620 -19.983 1.00 91.44 528 ASP A CA 1
ATOM 4040 C C . ASP A 1 528 ? -13.550 -14.818 -21.117 1.00 91.44 528 ASP A C 1
ATOM 4042 O O . ASP A 1 528 ? -12.513 -14.158 -21.167 1.00 91.44 528 ASP A O 1
ATOM 4046 N N . ASN A 1 529 ? -13.846 -15.722 -22.051 1.00 84.50 529 ASN A N 1
ATOM 4047 C CA . ASN A 1 529 ? -12.966 -16.063 -23.172 1.00 84.50 529 ASN A CA 1
ATOM 4048 C C . ASN A 1 529 ? -12.787 -14.911 -24.167 1.00 84.50 529 ASN A C 1
ATOM 4050 O O . ASN A 1 529 ? -11.892 -14.969 -25.010 1.00 84.50 529 ASN A O 1
ATOM 4054 N N . ARG A 1 530 ? -13.623 -13.866 -24.092 1.00 82.12 530 ARG A N 1
ATOM 4055 C CA . ARG A 1 530 ? -13.463 -12.667 -24.919 1.00 82.12 530 ARG A CA 1
ATOM 4056 C C . ARG A 1 530 ? -12.424 -11.711 -24.339 1.00 82.12 530 ARG A C 1
ATOM 4058 O O . ARG A 1 530 ? -11.674 -11.120 -25.108 1.00 82.12 530 ARG A O 1
ATOM 4065 N N . SER A 1 531 ? -12.411 -11.521 -23.018 1.00 78.44 531 SER A N 1
ATOM 4066 C CA . SER A 1 531 ? -11.507 -10.573 -22.344 1.00 78.44 531 SER A CA 1
ATOM 4067 C C . SER A 1 531 ? -10.280 -11.230 -21.703 1.00 78.44 531 SER A C 1
ATOM 4069 O O . SER A 1 531 ? -9.326 -10.535 -21.367 1.00 78.44 531 SER A O 1
ATOM 4071 N N . GLY A 1 532 ? -10.288 -12.552 -21.515 1.00 81.12 532 GLY A N 1
ATOM 4072 C CA . GLY A 1 532 ? -9.260 -13.291 -20.775 1.00 81.12 532 GLY A CA 1
ATOM 4073 C C . GLY A 1 532 ? -9.315 -13.082 -19.256 1.00 81.12 532 GLY A C 1
ATOM 4074 O O . GLY A 1 532 ? -8.440 -13.566 -18.536 1.00 81.12 532 GLY A O 1
ATOM 4075 N N . LEU A 1 533 ? -10.323 -12.360 -18.759 1.00 87.06 533 LEU A N 1
ATOM 4076 C CA . LEU A 1 533 ? -10.512 -12.090 -17.338 1.00 87.06 533 LEU A CA 1
ATOM 4077 C C . LEU A 1 533 ? -11.209 -13.259 -16.640 1.00 87.06 533 LEU A C 1
ATOM 4079 O O . LEU A 1 533 ? -12.090 -13.913 -17.202 1.00 87.06 533 LEU A O 1
ATOM 4083 N N . ILE A 1 534 ? -10.833 -13.478 -15.384 1.00 93.81 534 ILE A N 1
ATOM 4084 C CA . ILE A 1 534 ? -11.465 -14.442 -14.489 1.00 93.81 534 ILE A CA 1
ATOM 4085 C C . ILE A 1 534 ? -12.360 -13.669 -13.527 1.00 93.81 534 ILE A C 1
ATOM 4087 O O . ILE A 1 534 ? -11.898 -12.804 -12.780 1.00 93.81 534 ILE A O 1
ATOM 4091 N N . TRP A 1 535 ? -13.642 -13.998 -13.549 1.00 96.00 535 TRP A N 1
ATOM 4092 C CA . TRP A 1 535 ? -14.679 -13.388 -12.732 1.00 96.00 535 TRP A CA 1
ATOM 4093 C C . TRP A 1 535 ? -15.086 -14.322 -11.600 1.00 96.00 535 TRP A C 1
ATOM 4095 O O . TRP A 1 535 ? -15.123 -15.546 -11.763 1.00 96.00 535 TRP A O 1
ATOM 4105 N N . LEU A 1 536 ? -15.444 -13.742 -10.455 1.00 96.75 536 LEU A N 1
ATOM 4106 C CA . LEU A 1 536 ? -16.088 -14.499 -9.390 1.00 96.75 536 LEU A CA 1
ATOM 4107 C C . LEU A 1 536 ? -17.458 -14.985 -9.883 1.00 96.75 536 LEU A C 1
ATOM 4109 O O . LEU A 1 536 ? -18.252 -14.182 -10.377 1.00 96.75 536 LEU A O 1
ATOM 4113 N N . LYS A 1 537 ? -17.760 -16.281 -9.741 1.00 95.75 537 LYS A N 1
ATOM 4114 C CA . LYS A 1 537 ? -19.013 -16.854 -10.258 1.00 95.75 537 LYS A CA 1
ATOM 4115 C C . LYS A 1 537 ? -20.257 -16.271 -9.586 1.00 95.75 537 LYS A C 1
ATOM 4117 O O . LYS A 1 537 ? -21.270 -16.067 -10.251 1.00 95.75 537 LYS A O 1
ATOM 4122 N N . ASN A 1 538 ? -20.185 -16.001 -8.281 1.00 95.69 538 ASN A N 1
ATOM 4123 C CA . ASN A 1 538 ? -21.260 -15.372 -7.516 1.00 95.69 538 ASN A CA 1
ATOM 4124 C C . ASN A 1 538 ? -21.095 -13.843 -7.481 1.00 95.69 538 ASN A C 1
ATOM 4126 O O . ASN A 1 538 ? -20.370 -13.302 -6.644 1.00 95.69 538 ASN A O 1
ATOM 4130 N N . ALA A 1 539 ? -21.824 -13.157 -8.361 1.00 95.44 539 ALA A N 1
ATOM 4131 C CA . ALA A 1 539 ? -21.813 -11.705 -8.536 1.00 95.44 539 ALA A CA 1
ATOM 4132 C C . ALA A 1 539 ? -22.369 -10.917 -7.338 1.00 95.44 539 ALA A C 1
ATOM 4134 O O . ALA A 1 539 ? -22.213 -9.699 -7.280 1.00 95.44 539 ALA A O 1
ATOM 4135 N N . ASN A 1 540 ? -23.045 -11.589 -6.401 1.00 95.62 540 ASN A N 1
ATOM 4136 C CA . ASN A 1 540 ? -23.636 -10.980 -5.210 1.00 95.62 540 ASN A CA 1
ATOM 4137 C C . ASN A 1 540 ? -23.057 -11.565 -3.914 1.00 95.62 540 ASN A C 1
ATOM 4139 O O . ASN A 1 540 ? -23.718 -11.548 -2.879 1.00 95.62 540 ASN A O 1
ATOM 4143 N N . CYS A 1 541 ? -21.825 -12.088 -3.945 1.00 94.94 541 CYS A N 1
ATOM 4144 C CA . CYS A 1 541 ? -21.205 -12.625 -2.732 1.00 94.94 541 CYS A CA 1
ATOM 4145 C C . CYS A 1 541 ? -21.084 -11.570 -1.614 1.00 94.94 541 CYS A C 1
ATOM 4147 O O . CYS A 1 541 ? -21.356 -11.859 -0.453 1.00 94.94 541 CYS A O 1
ATOM 4149 N N . PHE A 1 542 ? -20.703 -10.344 -1.973 1.00 94.25 542 PHE A N 1
ATOM 4150 C CA . PHE A 1 542 ? -20.408 -9.266 -1.023 1.00 94.25 542 PHE A CA 1
ATOM 4151 C C . PHE A 1 542 ? -21.579 -8.303 -0.782 1.00 94.25 542 PHE A C 1
ATOM 4153 O O . PHE A 1 542 ? -21.517 -7.472 0.125 1.00 94.25 542 PHE A O 1
ATOM 4160 N N . GLY A 1 543 ? -22.650 -8.396 -1.576 1.00 94.94 543 GLY A N 1
ATOM 4161 C CA . GLY A 1 543 ? -23.768 -7.458 -1.507 1.00 94.94 543 GLY A CA 1
ATOM 4162 C C . GLY A 1 543 ? -23.397 -6.032 -1.925 1.00 94.94 543 GLY A C 1
ATOM 4163 O O . GLY A 1 543 ? -22.476 -5.810 -2.716 1.00 94.94 543 GLY A O 1
ATOM 4164 N N . ARG A 1 544 ? -24.158 -5.059 -1.406 1.00 96.81 544 ARG A N 1
ATOM 4165 C CA . ARG A 1 544 ? -23.911 -3.625 -1.608 1.00 96.81 544 ARG A CA 1
ATOM 4166 C C . ARG A 1 544 ? -22.981 -3.101 -0.521 1.00 96.81 544 ARG A C 1
ATOM 4168 O O . ARG A 1 544 ? -23.270 -3.274 0.660 1.00 96.81 544 ARG A O 1
ATOM 4175 N N . GLN A 1 545 ? -21.917 -2.416 -0.915 1.00 96.75 545 GLN A N 1
ATOM 4176 C CA . GLN A 1 545 ? -20.938 -1.823 -0.002 1.00 96.75 545 GLN A CA 1
ATOM 4177 C C . GLN A 1 545 ? -20.568 -0.415 -0.464 1.00 96.75 545 GLN A C 1
ATOM 4179 O O . GLN A 1 545 ? -20.768 -0.074 -1.634 1.00 96.75 545 GLN A O 1
ATOM 4184 N N . ASN A 1 546 ? -20.038 0.404 0.447 1.00 94.50 546 ASN A N 1
ATOM 4185 C CA . ASN A 1 546 ? -19.398 1.658 0.055 1.00 94.50 546 ASN A CA 1
ATOM 4186 C C . ASN A 1 546 ? -18.115 1.374 -0.745 1.00 94.50 546 ASN A C 1
ATOM 4188 O O . ASN A 1 546 ? -17.643 0.235 -0.784 1.00 94.50 546 ASN A O 1
ATOM 4192 N N . TRP A 1 547 ? -17.579 2.382 -1.430 1.00 89.75 547 TRP A N 1
ATOM 4193 C CA . TRP A 1 547 ? -16.497 2.154 -2.387 1.00 89.75 547 TRP A CA 1
ATOM 4194 C C . TRP A 1 547 ? -15.185 1.679 -1.737 1.00 89.75 547 TRP A C 1
ATOM 4196 O O . TRP A 1 547 ? -14.509 0.809 -2.282 1.00 89.75 547 TRP A O 1
ATOM 4206 N N . GLU A 1 548 ? -14.842 2.203 -0.562 1.00 82.62 548 GLU A N 1
ATOM 4207 C CA . GLU A 1 548 ? -13.612 1.844 0.156 1.00 82.62 548 GLU A CA 1
ATOM 4208 C C . GLU A 1 548 ? -13.671 0.405 0.683 1.00 82.62 548 GLU A C 1
ATOM 4210 O O . GLU A 1 548 ? -12.814 -0.417 0.356 1.00 82.62 548 GLU A O 1
ATOM 4215 N N . THR A 1 549 ? -14.764 0.048 1.363 1.00 91.19 549 THR A N 1
ATOM 4216 C CA . THR A 1 549 ? -15.020 -1.325 1.817 1.00 91.19 549 THR A CA 1
ATOM 4217 C C . THR A 1 549 ? -15.108 -2.305 0.642 1.00 91.19 549 THR A C 1
ATOM 4219 O O . THR A 1 549 ? -14.676 -3.451 0.771 1.00 91.19 549 THR A O 1
ATOM 4222 N N . ALA A 1 550 ? -15.613 -1.871 -0.518 1.00 87.75 550 ALA A N 1
ATOM 4223 C CA . ALA A 1 550 ? -15.648 -2.681 -1.735 1.00 87.75 550 ALA A CA 1
ATOM 4224 C C . ALA A 1 550 ? -14.248 -2.982 -2.292 1.00 87.75 550 ALA A C 1
ATOM 4226 O O . ALA A 1 550 ? -14.005 -4.105 -2.743 1.00 87.75 550 ALA A O 1
ATOM 4227 N N . MET A 1 551 ? -13.325 -2.011 -2.257 1.00 79.88 551 MET A N 1
ATOM 4228 C CA . MET A 1 551 ? -11.932 -2.234 -2.661 1.00 79.88 551 MET A CA 1
ATOM 4229 C C . MET A 1 551 ? -11.230 -3.221 -1.729 1.00 79.88 551 MET A C 1
ATOM 4231 O O . MET A 1 551 ? -10.592 -4.157 -2.211 1.00 79.88 551 MET A O 1
ATOM 4235 N N . GLU A 1 552 ? -11.392 -3.058 -0.417 1.00 80.12 552 GLU A N 1
ATOM 4236 C CA . GLU A 1 552 ? -10.807 -3.960 0.580 1.00 80.12 552 GLU A CA 1
ATOM 4237 C C . GLU A 1 552 ? -11.402 -5.368 0.505 1.00 80.12 552 GLU A C 1
ATOM 4239 O O . GLU A 1 552 ? -10.668 -6.355 0.521 1.00 80.12 552 GLU A O 1
ATOM 4244 N N . SER A 1 553 ? -12.726 -5.483 0.371 1.00 87.31 553 SER A N 1
ATOM 4245 C CA . SER A 1 553 ? -13.411 -6.777 0.262 1.00 87.31 553 SER A CA 1
ATOM 4246 C C . SER A 1 553 ? -12.971 -7.543 -0.983 1.00 87.31 553 SER A C 1
ATOM 4248 O O . SER A 1 553 ? -12.755 -8.752 -0.919 1.00 87.31 553 SER A O 1
ATOM 4250 N N . ALA A 1 554 ? -12.790 -6.844 -2.110 1.00 86.75 554 ALA A N 1
ATOM 4251 C CA . ALA A 1 554 ? -12.242 -7.451 -3.314 1.00 86.75 554 ALA A CA 1
ATOM 4252 C C . ALA A 1 554 ? -10.773 -7.866 -3.122 1.00 86.75 554 ALA A C 1
ATOM 4254 O O . ALA A 1 554 ? -10.426 -8.980 -3.498 1.00 86.75 554 ALA A O 1
ATOM 4255 N N . ALA A 1 555 ? -9.932 -7.025 -2.507 1.00 77.75 555 ALA A N 1
ATOM 4256 C CA . ALA A 1 555 ? -8.517 -7.327 -2.275 1.00 77.75 555 ALA A CA 1
ATOM 4257 C C . ALA A 1 555 ? -8.299 -8.495 -1.299 1.00 77.75 555 ALA A C 1
ATOM 4259 O O . ALA A 1 555 ? -7.355 -9.265 -1.463 1.00 77.75 555 ALA A O 1
ATOM 4260 N N . ASN A 1 556 ? -9.177 -8.663 -0.311 1.00 84.75 556 ASN A N 1
ATOM 4261 C CA . ASN A 1 556 ? -9.065 -9.703 0.713 1.00 84.75 556 ASN A CA 1
ATOM 4262 C C . ASN A 1 556 ? -9.735 -11.037 0.335 1.00 84.75 556 ASN A C 1
ATOM 4264 O O . ASN A 1 556 ? -9.653 -11.986 1.115 1.00 84.75 556 ASN A O 1
ATOM 4268 N N . LEU A 1 557 ? -10.382 -11.134 -0.834 1.00 87.69 557 LEU A N 1
ATOM 4269 C CA . LEU A 1 557 ? -11.006 -12.373 -1.304 1.00 87.69 557 LEU A CA 1
ATOM 4270 C C . LEU A 1 557 ? -9.956 -13.482 -1.492 1.00 87.69 557 LEU A C 1
ATOM 4272 O O . LEU A 1 557 ? -9.000 -13.323 -2.254 1.00 87.69 557 LEU A O 1
ATOM 4276 N N . ALA A 1 558 ? -10.162 -14.620 -0.827 1.00 88.75 558 ALA A N 1
ATOM 4277 C CA . ALA A 1 558 ? -9.254 -15.767 -0.857 1.00 88.75 558 ALA A CA 1
ATOM 4278 C C . ALA A 1 558 ? -9.995 -17.120 -0.916 1.00 88.75 558 ALA A C 1
ATOM 4280 O O . ALA A 1 558 ? -11.226 -17.189 -0.853 1.00 88.75 558 ALA A O 1
ATOM 4281 N N . HIS A 1 559 ? -9.228 -18.208 -1.035 1.00 85.94 559 HIS A N 1
ATOM 4282 C CA . HIS A 1 559 ? -9.707 -19.592 -1.004 1.00 85.94 559 HIS A CA 1
ATOM 4283 C C . HIS A 1 559 ? -10.700 -19.856 0.144 1.00 85.94 559 HIS A C 1
ATOM 4285 O O . HIS A 1 559 ? -10.487 -19.427 1.279 1.00 85.94 559 HIS A O 1
ATOM 4291 N N . GLY A 1 560 ? -11.773 -20.605 -0.137 1.00 86.56 560 GLY A N 1
ATOM 4292 C CA . GLY A 1 560 ? -12.797 -20.980 0.844 1.00 86.56 560 GLY A CA 1
ATOM 4293 C C . GLY A 1 560 ? -13.909 -19.943 1.044 1.00 86.56 560 GLY A C 1
ATOM 4294 O O . GLY A 1 560 ? -14.881 -20.220 1.748 1.00 86.56 560 GLY A O 1
ATOM 4295 N N . GLN A 1 561 ? -13.817 -18.772 0.408 1.00 86.44 561 GLN A N 1
ATOM 4296 C CA . GLN A 1 561 ? -14.853 -17.736 0.422 1.00 86.44 561 GLN A CA 1
ATOM 4297 C C . GLN A 1 561 ? -15.624 -17.706 -0.901 1.00 86.44 561 GLN A C 1
ATOM 4299 O O . GLN A 1 561 ? -15.100 -18.071 -1.948 1.00 86.44 561 GLN A O 1
ATOM 4304 N N . CYS A 1 562 ? -16.882 -17.255 -0.875 1.00 88.75 562 CYS A N 1
ATOM 4305 C CA . CYS A 1 562 ? -17.689 -17.023 -2.083 1.00 88.75 562 CYS A CA 1
ATOM 4306 C C . CYS A 1 562 ? -17.833 -18.219 -3.050 1.00 88.75 562 CYS A C 1
ATOM 4308 O O . CYS A 1 562 ? -18.143 -18.024 -4.224 1.00 88.75 562 CYS A O 1
ATOM 4310 N N . GLY A 1 563 ? -17.637 -19.450 -2.565 1.00 85.12 563 GLY A N 1
ATOM 4311 C CA . GLY A 1 563 ? -17.663 -20.664 -3.385 1.00 85.12 563 GLY A CA 1
ATOM 4312 C C . GLY A 1 563 ? -16.349 -20.982 -4.107 1.00 85.12 563 GLY A C 1
ATOM 4313 O O . GLY A 1 563 ? -16.345 -21.894 -4.927 1.00 85.12 563 GLY A O 1
ATOM 4314 N N . LEU A 1 564 ? -15.255 -20.267 -3.809 1.00 89.44 564 LEU A N 1
ATOM 4315 C CA . LEU A 1 564 ? -13.923 -20.555 -4.339 1.00 89.44 564 LEU A CA 1
ATOM 4316 C C . LEU A 1 564 ? -13.345 -21.827 -3.714 1.00 89.44 564 LEU A C 1
ATOM 4318 O O . LEU A 1 564 ? -13.191 -21.914 -2.493 1.00 89.44 564 LEU A O 1
ATOM 4322 N N . SER A 1 565 ? -12.957 -22.778 -4.558 1.00 84.31 565 SER A N 1
ATOM 4323 C CA . SER A 1 565 ? -12.251 -24.004 -4.157 1.00 84.31 565 SER A CA 1
ATOM 4324 C C . SER A 1 565 ? -10.822 -24.090 -4.706 1.00 84.31 565 SER A C 1
ATOM 4326 O O . SER A 1 565 ? -10.149 -25.099 -4.516 1.00 84.31 565 SER A O 1
ATOM 4328 N N . GLU A 1 566 ? -10.348 -23.033 -5.363 1.00 77.25 566 GLU A N 1
ATOM 4329 C CA . GLU A 1 566 ? -8.996 -22.889 -5.923 1.00 77.25 566 GLU A CA 1
ATOM 4330 C C . GLU A 1 566 ? -8.068 -22.067 -5.003 1.00 77.25 566 GLU A C 1
ATOM 4332 O O . GLU A 1 566 ? -8.544 -21.424 -4.071 1.00 77.25 566 GLU A O 1
ATOM 4337 N N . GLY A 1 567 ? -6.748 -22.122 -5.211 1.00 72.81 567 GLY A N 1
ATOM 4338 C CA . GLY A 1 567 ? -5.705 -21.617 -4.297 1.00 72.81 567 GLY A CA 1
ATOM 4339 C C . GLY A 1 567 ? -5.510 -20.094 -4.195 1.00 72.81 567 GLY A C 1
ATOM 4340 O O . GLY A 1 567 ? -4.416 -19.666 -3.831 1.00 72.81 567 GLY A O 1
ATOM 4341 N N . SER A 1 568 ? -6.516 -19.279 -4.516 1.00 77.75 568 SER A N 1
ATOM 4342 C CA . SER A 1 568 ? -6.462 -17.813 -4.414 1.00 77.75 568 SER A CA 1
ATOM 4343 C C . SER A 1 568 ? -6.049 -17.310 -3.025 1.00 77.75 568 SER A C 1
ATOM 4345 O O . SER A 1 568 ? -6.605 -17.729 -2.007 1.00 77.75 568 SER A O 1
ATOM 4347 N N . THR A 1 569 ? -5.138 -16.334 -2.987 1.00 72.69 569 THR A N 1
ATOM 4348 C CA . THR A 1 569 ? -4.730 -15.600 -1.776 1.00 72.69 569 THR A CA 1
ATOM 4349 C C . THR A 1 569 ? -5.141 -14.129 -1.850 1.00 72.69 569 THR A C 1
ATOM 4351 O O . THR A 1 569 ? -5.376 -13.595 -2.936 1.00 72.69 569 THR A O 1
ATOM 4354 N N . ALA A 1 570 ? -5.169 -13.447 -0.700 1.00 70.56 570 ALA A N 1
ATOM 4355 C CA . ALA A 1 570 ? -5.380 -12.001 -0.647 1.00 70.56 570 ALA A CA 1
ATOM 4356 C C . ALA A 1 570 ? -4.394 -11.255 -1.574 1.00 70.56 570 ALA A C 1
ATOM 4358 O O . ALA A 1 570 ? -3.225 -11.629 -1.692 1.00 70.56 570 ALA A O 1
ATOM 4359 N N . GLY A 1 571 ? -4.893 -10.227 -2.258 1.00 66.25 571 GLY A N 1
ATOM 4360 C CA . GLY A 1 571 ? -4.189 -9.429 -3.265 1.00 66.25 571 GLY A CA 1
ATOM 4361 C C . GLY A 1 571 ? -4.373 -9.904 -4.712 1.00 66.25 571 GLY A C 1
ATOM 4362 O O . GLY A 1 571 ? -4.013 -9.174 -5.633 1.00 66.25 571 GLY A O 1
ATOM 4363 N N . MET A 1 572 ? -4.954 -11.088 -4.944 1.00 79.94 572 MET A N 1
ATOM 4364 C CA . MET A 1 572 ? -5.178 -11.609 -6.304 1.00 79.94 572 MET A CA 1
ATOM 4365 C C . MET A 1 572 ? -6.424 -11.047 -6.997 1.00 79.94 572 MET A C 1
ATOM 4367 O O . MET A 1 572 ? -6.505 -11.070 -8.226 1.00 79.94 572 MET A O 1
ATOM 4371 N N . TRP A 1 573 ? -7.396 -10.560 -6.230 1.00 88.62 573 TRP A N 1
ATOM 4372 C CA . TRP A 1 573 ? -8.688 -10.083 -6.720 1.00 88.62 573 TRP A CA 1
ATOM 4373 C C . TRP A 1 573 ? -8.807 -8.565 -6.564 1.00 88.62 573 TRP A C 1
ATOM 4375 O O . TRP A 1 573 ? -8.230 -7.970 -5.656 1.00 88.62 573 TRP A O 1
ATOM 4385 N N . ARG A 1 574 ? -9.553 -7.916 -7.464 1.00 93.19 574 ARG A N 1
ATOM 4386 C CA . ARG A 1 574 ? -9.807 -6.467 -7.414 1.00 93.19 574 ARG A CA 1
ATOM 4387 C C . ARG A 1 574 ? -11.163 -6.099 -8.005 1.00 93.19 574 ARG A C 1
ATOM 4389 O O . ARG A 1 574 ? -11.784 -6.901 -8.701 1.00 93.19 574 ARG A O 1
ATOM 4396 N N . LEU A 1 575 ? -11.597 -4.859 -7.782 1.00 90.25 575 LEU A N 1
ATOM 4397 C CA . LEU A 1 575 ? -12.726 -4.294 -8.523 1.00 90.25 575 LEU A CA 1
ATOM 4398 C C . LEU A 1 575 ? -12.368 -4.105 -10.016 1.00 90.25 575 LEU A C 1
ATOM 4400 O O . LEU A 1 575 ? -11.237 -3.700 -10.332 1.00 90.25 575 LEU A O 1
ATOM 4404 N N . PRO A 1 576 ? -13.313 -4.339 -10.946 1.00 91.69 576 PRO A N 1
ATOM 4405 C CA . PRO A 1 576 ? -13.098 -4.100 -12.370 1.00 91.69 576 PRO A CA 1
ATOM 4406 C C . PRO A 1 576 ? -12.917 -2.615 -12.667 1.00 91.69 576 PRO A C 1
ATOM 4408 O O . PRO A 1 576 ? -13.461 -1.761 -11.965 1.00 91.69 576 PRO A O 1
ATOM 4411 N N . THR A 1 577 ? -12.159 -2.285 -13.706 1.00 86.56 577 THR A N 1
ATOM 4412 C CA . THR A 1 577 ? -12.093 -0.912 -14.216 1.00 86.56 577 THR A CA 1
ATOM 4413 C C . THR A 1 577 ? -13.350 -0.578 -15.015 1.00 86.56 577 THR A C 1
ATOM 4415 O O . THR A 1 577 ? -14.127 -1.454 -15.402 1.00 86.56 577 THR A O 1
ATOM 4418 N N . ILE A 1 578 ? -13.564 0.706 -15.312 1.00 87.38 578 ILE A N 1
ATOM 4419 C CA . ILE A 1 578 ? -14.747 1.106 -16.074 1.00 87.38 578 ILE A CA 1
ATOM 4420 C C . ILE A 1 578 ? -14.713 0.579 -17.515 1.00 87.38 578 ILE A C 1
ATOM 4422 O O . ILE A 1 578 ? -15.763 0.347 -18.107 1.00 87.38 578 ILE A O 1
ATOM 4426 N N . ASP A 1 579 ? -13.527 0.346 -18.074 1.00 81.38 579 ASP A N 1
ATOM 4427 C CA . ASP A 1 579 ? -13.382 -0.210 -19.419 1.00 81.38 579 ASP A CA 1
ATOM 4428 C C . ASP A 1 579 ? -13.599 -1.726 -19.434 1.00 81.38 579 ASP A C 1
ATOM 4430 O O . ASP A 1 579 ? -14.254 -2.238 -20.342 1.00 81.38 579 ASP A O 1
ATOM 4434 N N . GLU A 1 580 ? -13.188 -2.433 -18.377 1.00 86.50 580 GLU A N 1
ATOM 4435 C CA . GLU A 1 580 ? -13.548 -3.842 -18.171 1.00 86.50 580 GLU A CA 1
ATOM 4436 C C . GLU A 1 580 ? -15.070 -3.998 -18.023 1.00 86.50 580 GLU A C 1
ATOM 4438 O O . GLU A 1 580 ? -15.671 -4.886 -18.633 1.00 86.50 580 GLU A O 1
ATOM 4443 N N . TRP A 1 581 ? -15.727 -3.069 -17.321 1.00 92.12 581 TRP A N 1
ATOM 4444 C CA . TRP A 1 581 ? -17.187 -3.020 -17.256 1.00 92.12 581 TRP A CA 1
ATOM 4445 C C . TRP A 1 581 ? -17.839 -2.766 -18.616 1.00 92.12 581 TRP A C 1
ATOM 4447 O O . TRP A 1 581 ? -18.774 -3.476 -18.993 1.00 92.12 581 TRP A O 1
ATOM 4457 N N . LYS A 1 582 ? -17.341 -1.796 -19.391 1.00 85.69 582 LYS A N 1
ATOM 4458 C CA . LYS A 1 582 ? -17.834 -1.534 -20.755 1.00 85.69 582 LYS A CA 1
ATOM 4459 C C . LYS A 1 582 ? -17.661 -2.744 -21.673 1.00 85.69 582 LYS A C 1
ATOM 4461 O O . LYS A 1 582 ? -18.504 -2.947 -22.543 1.00 85.69 582 LYS A O 1
ATOM 4466 N N . ALA A 1 583 ? -16.596 -3.526 -21.495 1.00 85.06 583 ALA A N 1
ATOM 4467 C CA . ALA A 1 583 ? -16.354 -4.746 -22.259 1.00 85.06 583 ALA A CA 1
ATOM 4468 C C . ALA A 1 583 ? -17.320 -5.880 -21.873 1.00 85.06 583 ALA A C 1
ATOM 4470 O O . ALA A 1 583 ? -17.731 -6.666 -22.732 1.00 85.06 583 ALA A O 1
ATOM 4471 N N . MET A 1 584 ? -17.718 -5.953 -20.599 1.00 90.69 584 MET A N 1
ATOM 4472 C CA . MET A 1 584 ? -18.700 -6.926 -20.120 1.00 90.69 584 MET A CA 1
ATOM 4473 C C . MET A 1 584 ? -20.117 -6.597 -20.607 1.00 90.69 584 MET A C 1
ATOM 4475 O O . MET A 1 584 ? -20.821 -7.499 -21.073 1.00 90.69 584 MET A O 1
ATOM 4479 N N . VAL A 1 585 ? -20.509 -5.319 -20.556 1.00 92.38 585 VAL A N 1
ATOM 4480 C CA . VAL A 1 585 ? -21.847 -4.853 -20.944 1.00 92.38 585 VAL A CA 1
ATOM 4481 C C . VAL A 1 585 ? -22.149 -5.145 -22.413 1.00 92.38 585 VAL A C 1
ATOM 4483 O O . VAL A 1 585 ? -21.480 -4.665 -23.328 1.00 92.38 585 VAL A O 1
ATOM 4486 N N . ASP A 1 586 ? -23.239 -5.870 -22.648 1.00 89.44 586 ASP A N 1
ATOM 4487 C CA . ASP A 1 586 ? -23.777 -6.110 -23.981 1.00 89.44 586 ASP A CA 1
ATOM 4488 C C . ASP A 1 586 ? -24.927 -5.139 -24.283 1.00 89.44 586 ASP A C 1
ATOM 4490 O O . ASP A 1 586 ? -26.071 -5.327 -23.866 1.00 89.44 586 ASP A O 1
ATOM 4494 N N . LYS A 1 587 ? -24.617 -4.086 -25.048 1.00 84.94 587 LYS A N 1
ATOM 4495 C CA . LYS A 1 587 ? -25.573 -3.033 -25.445 1.00 84.94 587 LYS A CA 1
ATOM 4496 C C . LYS A 1 587 ? -26.639 -3.500 -26.448 1.00 84.94 587 LYS A C 1
ATOM 4498 O O . LYS A 1 587 ? -27.575 -2.739 -26.748 1.00 84.94 587 LYS A O 1
ATOM 4503 N N . SER A 1 588 ? -26.497 -4.703 -27.010 1.00 85.38 588 SER A N 1
ATOM 4504 C CA . SER A 1 588 ? -27.547 -5.303 -27.838 1.00 85.38 588 SER A CA 1
ATOM 4505 C C . SER A 1 588 ? -28.759 -5.694 -26.986 1.00 85.38 588 SER A C 1
ATOM 4507 O O . SER A 1 588 ? -29.895 -5.571 -27.448 1.00 85.38 588 SER A O 1
ATOM 4509 N N . ILE A 1 589 ? -28.535 -6.036 -25.714 1.00 86.75 589 ILE A N 1
ATOM 4510 C CA . ILE A 1 589 ? -29.580 -6.359 -24.745 1.00 86.75 589 ILE A CA 1
ATOM 4511 C C . ILE A 1 589 ? -30.259 -5.062 -24.308 1.00 86.75 589 ILE A C 1
ATOM 4513 O O . ILE A 1 589 ? -29.634 -4.156 -23.758 1.00 86.75 589 ILE A O 1
ATOM 4517 N N . LYS A 1 590 ? -31.559 -4.958 -24.585 1.00 83.94 590 LYS A N 1
ATOM 4518 C CA . LYS A 1 590 ? -32.368 -3.788 -24.227 1.00 83.94 590 LYS A CA 1
ATOM 4519 C C . LYS A 1 590 ? -32.986 -3.946 -22.845 1.00 83.94 590 LYS A C 1
ATOM 4521 O O . LYS A 1 590 ? -33.145 -5.055 -22.343 1.00 83.94 590 LYS A O 1
ATOM 4526 N N . TYR A 1 591 ? -33.336 -2.806 -22.253 1.00 84.00 591 TYR A N 1
ATOM 4527 C CA . TYR A 1 591 ? -34.049 -2.748 -20.985 1.00 84.00 591 TYR A CA 1
ATOM 4528 C C . TYR A 1 591 ? -35.335 -3.602 -21.034 1.00 84.00 591 TYR A C 1
ATOM 4530 O O . TYR A 1 591 ? -36.049 -3.548 -22.040 1.00 84.00 591 TYR A O 1
ATOM 4538 N N . PRO A 1 592 ? -35.665 -4.331 -19.952 1.00 83.81 592 PRO A N 1
ATOM 4539 C CA . PRO A 1 592 ? -34.919 -4.428 -18.693 1.00 83.81 592 PRO A CA 1
ATOM 4540 C C . PRO A 1 592 ? -33.730 -5.396 -18.779 1.00 83.81 592 PRO A C 1
ATOM 4542 O O . PRO A 1 592 ? -33.819 -6.443 -19.420 1.00 83.81 592 PRO A O 1
ATOM 4545 N N . GLY A 1 593 ? -32.621 -5.048 -18.118 1.00 83.88 593 GLY A N 1
ATOM 4546 C CA . GLY A 1 593 ? -31.409 -5.867 -18.003 1.00 83.88 593 GLY A CA 1
ATOM 4547 C C . GLY A 1 593 ? -31.581 -7.200 -17.237 1.00 83.88 593 GLY A C 1
ATOM 4548 O O . GLY A 1 593 ? -32.708 -7.671 -17.063 1.00 83.88 593 GLY A O 1
ATOM 4549 N N . PRO A 1 594 ? -30.484 -7.853 -16.808 1.00 92.12 594 PRO A N 1
ATOM 4550 C CA . PRO A 1 594 ? -29.116 -7.345 -16.840 1.00 92.12 594 PRO A CA 1
ATOM 4551 C C . PRO A 1 594 ? -28.558 -7.325 -18.267 1.00 92.12 594 PRO A C 1
ATOM 4553 O O . PRO A 1 594 ? -28.787 -8.247 -19.048 1.00 92.12 594 PRO A O 1
ATOM 4556 N N . THR A 1 595 ? -27.846 -6.259 -18.626 1.00 93.56 595 THR A N 1
ATOM 4557 C CA . THR A 1 595 ? -27.201 -6.083 -19.937 1.00 93.56 595 THR A CA 1
ATOM 4558 C C . THR A 1 595 ? -25.901 -6.886 -20.037 1.00 93.56 595 THR A C 1
ATOM 4560 O O . THR A 1 595 ? -24.831 -6.330 -20.276 1.00 93.56 595 THR A O 1
ATOM 4563 N N . ILE A 1 596 ? -25.991 -8.196 -19.809 1.00 93.44 596 ILE A N 1
ATOM 4564 C CA . ILE A 1 596 ? -24.905 -9.172 -19.931 1.00 93.44 596 ILE A CA 1
ATOM 4565 C C . ILE A 1 596 ? -25.392 -10.373 -20.744 1.00 93.44 596 ILE A C 1
ATOM 4567 O O . ILE A 1 596 ? -26.546 -10.795 -20.621 1.00 93.44 596 ILE A O 1
ATOM 4571 N N . SER A 1 597 ? -24.530 -10.902 -21.611 1.00 92.06 597 SER A N 1
ATOM 4572 C CA . SER A 1 597 ? -24.890 -12.037 -22.456 1.00 92.06 597 SER A CA 1
ATOM 4573 C C . SER A 1 597 ? -24.865 -13.359 -21.687 1.00 92.06 597 SER A C 1
ATOM 4575 O O . SER A 1 597 ? -24.188 -13.486 -20.671 1.00 92.06 597 SER A O 1
ATOM 4577 N N . ASN A 1 598 ? -25.545 -14.366 -22.220 1.00 90.25 598 ASN A N 1
ATOM 4578 C CA . ASN A 1 598 ? -25.448 -15.748 -21.772 1.00 90.25 598 ASN A CA 1
ATOM 4579 C C . ASN A 1 598 ? -24.036 -16.329 -21.980 1.00 90.25 598 ASN A C 1
ATOM 4581 O O . ASN A 1 598 ? -23.182 -15.703 -22.623 1.00 90.25 598 ASN A O 1
ATOM 4585 N N . ALA A 1 599 ? -23.799 -17.546 -21.484 1.00 91.31 599 ALA A N 1
ATOM 4586 C CA . ALA A 1 599 ? -22.533 -18.258 -21.610 1.00 91.31 599 ALA A CA 1
ATOM 4587 C C . ALA A 1 599 ? -22.074 -18.346 -23.066 1.00 91.31 599 ALA A C 1
ATOM 4589 O O . ALA A 1 599 ? -20.893 -18.192 -23.342 1.00 91.31 599 ALA A O 1
ATOM 4590 N N . ALA A 1 600 ? -22.994 -18.532 -24.019 1.00 86.62 600 ALA A N 1
ATOM 4591 C CA . ALA A 1 600 ? -22.670 -18.625 -25.444 1.00 86.62 600 ALA A CA 1
ATOM 4592 C C . ALA A 1 600 ? -22.306 -17.273 -26.086 1.00 86.62 600 ALA A C 1
ATOM 4594 O O . ALA A 1 600 ? -21.729 -17.246 -27.167 1.00 86.62 600 ALA A O 1
ATOM 4595 N N . GLY A 1 601 ? -22.640 -16.149 -25.448 1.00 87.00 601 GLY A N 1
ATOM 4596 C CA . GLY A 1 601 ? -22.471 -14.814 -26.024 1.00 87.00 601 GLY A CA 1
ATOM 4597 C C . GLY A 1 601 ? -23.484 -14.465 -27.119 1.00 87.00 601 GLY A C 1
ATOM 4598 O O . GLY A 1 601 ? -23.290 -13.482 -27.827 1.00 87.00 601 GLY A O 1
ATOM 4599 N N . THR A 1 602 ? -24.543 -15.260 -27.287 1.00 85.81 602 THR A N 1
ATOM 4600 C CA . THR A 1 602 ? -25.516 -15.125 -28.388 1.00 85.81 602 THR A CA 1
ATOM 4601 C C . THR A 1 602 ? -26.869 -14.571 -27.952 1.00 85.81 602 THR A C 1
ATOM 4603 O O . THR A 1 602 ? -27.703 -14.249 -28.797 1.00 85.81 602 THR A O 1
ATOM 4606 N N . GLY A 1 603 ? -27.115 -14.469 -26.648 1.00 86.75 603 GLY A N 1
ATOM 4607 C CA . GLY A 1 603 ? -28.394 -14.029 -26.101 1.00 86.75 603 GLY A CA 1
ATOM 4608 C C . GLY A 1 603 ? -28.254 -13.429 -24.711 1.00 86.75 603 GLY A C 1
ATOM 4609 O O . GLY A 1 603 ? -27.151 -13.306 -24.190 1.00 86.75 603 GLY A O 1
ATOM 4610 N N . LYS A 1 604 ? -29.378 -13.049 -24.104 1.00 90.56 604 LYS A N 1
ATOM 4611 C CA . LYS A 1 604 ? -29.423 -12.483 -22.750 1.00 90.56 604 LYS A CA 1
ATOM 4612 C C . LYS A 1 604 ? -29.146 -13.557 -21.693 1.00 90.56 604 LYS A C 1
ATOM 4614 O O . LYS A 1 604 ? -29.660 -14.666 -21.808 1.00 90.56 604 LYS A O 1
ATOM 4619 N N . TRP A 1 605 ? -28.371 -13.212 -20.668 1.00 94.12 605 TRP A N 1
ATOM 4620 C CA . TRP A 1 605 ? -28.105 -14.083 -19.520 1.00 94.12 605 TRP A CA 1
ATOM 4621 C C . TRP A 1 605 ? -29.371 -14.424 -18.715 1.00 94.12 605 TRP A C 1
ATOM 4623 O O . TRP A 1 605 ? -30.288 -13.605 -18.589 1.00 94.12 605 TRP A O 1
ATOM 4633 N N . THR A 1 606 ? -29.374 -15.619 -18.121 1.00 89.88 606 THR A N 1
ATOM 4634 C CA . THR A 1 606 ? -30.366 -16.104 -17.150 1.00 89.88 606 THR A CA 1
ATOM 4635 C C . THR A 1 606 ? -29.672 -16.662 -15.907 1.00 89.88 606 THR A C 1
ATOM 4637 O O . THR A 1 606 ? -28.567 -17.189 -16.011 1.00 89.88 606 THR A O 1
ATOM 4640 N N . GLU A 1 607 ? -30.323 -16.590 -14.742 1.00 93.25 607 GLU A N 1
ATOM 4641 C CA . GLU A 1 607 ? -29.770 -17.099 -13.476 1.00 93.25 607 GLU A CA 1
ATOM 4642 C C . GLU A 1 607 ? -29.303 -18.558 -13.602 1.00 93.25 607 GLU A C 1
ATOM 4644 O O . GLU A 1 607 ? -30.048 -19.412 -14.085 1.00 93.25 607 GLU A O 1
ATOM 4649 N N . GLY A 1 608 ? -28.070 -18.835 -13.168 1.00 81.25 608 GLY A N 1
ATOM 4650 C CA . GLY A 1 608 ? -27.487 -20.179 -13.213 1.00 81.25 608 GLY A CA 1
ATOM 4651 C C . GLY A 1 608 ? -26.849 -20.584 -14.544 1.00 81.25 608 GLY A C 1
ATOM 4652 O O . GLY A 1 608 ? -26.378 -21.711 -14.640 1.00 81.25 608 GLY A O 1
ATOM 4653 N N . ASP A 1 609 ? -26.815 -19.697 -15.545 1.00 87.00 609 ASP A N 1
ATOM 4654 C CA . ASP A 1 609 ? -26.125 -19.925 -16.822 1.00 87.00 609 ASP A CA 1
ATOM 4655 C C . ASP A 1 609 ? -24.594 -19.807 -16.665 1.00 87.00 609 ASP A C 1
ATOM 4657 O O . ASP A 1 609 ? -23.932 -20.766 -16.280 1.00 87.00 609 ASP A O 1
ATOM 4661 N N . ALA A 1 610 ? -24.014 -18.623 -16.897 1.00 88.44 610 ALA A N 1
ATOM 4662 C CA . ALA A 1 610 ? -22.586 -18.381 -16.659 1.00 88.44 610 ALA A CA 1
ATOM 4663 C C . ALA A 1 610 ? -22.283 -17.946 -15.215 1.00 88.44 610 ALA A C 1
ATOM 4665 O O . ALA A 1 610 ? -21.254 -18.294 -14.650 1.00 88.44 610 ALA A O 1
ATOM 4666 N N . PHE A 1 611 ? -23.188 -17.173 -14.618 1.00 96.44 611 PHE A N 1
ATOM 4667 C CA . PHE A 1 611 ? -23.002 -16.488 -13.339 1.00 96.44 611 PHE A CA 1
ATOM 4668 C C . PHE A 1 611 ? -24.187 -16.720 -12.405 1.00 96.44 611 PHE A C 1
ATOM 4670 O O . PHE A 1 611 ? -25.287 -17.049 -12.859 1.00 96.44 611 PHE A O 1
ATOM 4677 N N . LEU A 1 612 ? -23.954 -16.497 -11.113 1.00 94.38 612 LEU A N 1
ATOM 4678 C CA . LEU A 1 612 ? -24.957 -16.542 -10.052 1.00 94.38 612 LEU A CA 1
ATOM 4679 C C . LEU A 1 612 ? -25.170 -15.150 -9.455 1.00 94.38 612 LEU A C 1
ATOM 4681 O O . LEU A 1 612 ? -24.211 -14.402 -9.254 1.00 94.38 612 LEU A O 1
ATOM 4685 N N . GLY A 1 613 ? -26.416 -14.820 -9.130 1.00 93.88 613 GLY A N 1
ATOM 4686 C CA . GLY A 1 613 ? -26.767 -13.639 -8.344 1.00 93.88 613 GLY A CA 1
ATOM 4687 C C . GLY A 1 613 ? -26.566 -12.294 -9.047 1.00 93.88 613 GLY A C 1
ATOM 4688 O O . GLY A 1 613 ? -26.421 -11.283 -8.360 1.00 93.88 613 GLY A O 1
ATOM 4689 N N . VAL A 1 614 ? -26.554 -12.234 -10.382 1.00 95.56 614 VAL A N 1
ATOM 4690 C CA . VAL A 1 614 ? -26.377 -10.962 -11.109 1.00 95.56 614 VAL A CA 1
ATOM 4691 C C . VAL A 1 614 ? -27.575 -10.038 -10.868 1.00 95.56 614 VAL A C 1
ATOM 4693 O O . VAL A 1 614 ? -28.726 -10.411 -11.085 1.00 95.56 614 VAL A O 1
ATOM 4696 N N . GLN A 1 615 ? -27.304 -8.808 -10.434 1.00 95.38 615 GLN A N 1
ATOM 4697 C CA . GLN A 1 615 ? -28.315 -7.816 -10.074 1.00 95.38 615 GLN A CA 1
ATOM 4698 C C . GLN A 1 615 ? -28.544 -6.820 -11.211 1.00 95.38 615 GLN A C 1
ATOM 4700 O O . GLN A 1 615 ? -27.614 -6.369 -11.876 1.00 95.38 615 GLN A O 1
ATOM 4705 N N . THR A 1 616 ? -29.788 -6.383 -11.401 1.00 92.94 616 THR A N 1
ATOM 4706 C CA . THR A 1 616 ? -30.134 -5.299 -12.337 1.00 92.94 616 THR A CA 1
ATOM 4707 C C . THR A 1 616 ? -29.936 -3.925 -11.693 1.00 92.94 616 THR A C 1
ATOM 4709 O O . THR A 1 616 ? -30.857 -3.112 -11.666 1.00 92.94 616 THR A O 1
ATOM 4712 N N . SER A 1 617 ? -28.757 -3.683 -11.122 1.00 93.38 617 SER A N 1
ATOM 4713 C CA . SER A 1 617 ? -28.419 -2.465 -10.374 1.00 93.38 617 SER A CA 1
ATOM 4714 C C . SER A 1 617 ? -26.999 -1.989 -10.707 1.00 93.38 617 SER A C 1
ATOM 4716 O O . SER A 1 617 ? -26.375 -2.501 -11.643 1.00 93.38 617 SER A O 1
ATOM 4718 N N . SER A 1 618 ? -26.519 -0.989 -9.974 1.00 94.62 618 SER A N 1
ATOM 4719 C CA . SER A 1 618 ? -25.189 -0.404 -10.107 1.00 94.62 618 SER A CA 1
ATOM 4720 C C . SER A 1 618 ? -24.112 -1.256 -9.432 1.00 94.62 618 SER A C 1
ATOM 4722 O O . SER A 1 618 ? -24.281 -1.723 -8.302 1.00 94.62 618 SER A O 1
ATOM 4724 N N . TYR A 1 619 ? -22.992 -1.431 -10.130 1.00 97.00 619 TYR A N 1
ATOM 4725 C CA . TYR A 1 619 ? -21.783 -2.101 -9.653 1.00 97.00 619 TYR A CA 1
ATOM 4726 C C . TYR A 1 619 ? -20.603 -1.137 -9.645 1.00 97.00 619 TYR A C 1
ATOM 4728 O O . TYR A 1 619 ? -20.439 -0.342 -10.577 1.00 97.00 619 TYR A O 1
ATOM 4736 N N . TRP A 1 620 ? -19.768 -1.227 -8.610 1.00 96.88 620 TRP A N 1
ATOM 4737 C CA . TRP A 1 620 ? -18.607 -0.355 -8.472 1.00 96.88 620 TRP A CA 1
ATOM 4738 C C . TRP A 1 620 ? -17.520 -0.631 -9.508 1.00 96.88 620 TRP A C 1
ATOM 4740 O O . TRP A 1 620 ? -17.204 -1.779 -9.822 1.00 96.88 620 TRP A O 1
ATOM 4750 N N . SER A 1 621 ? -16.890 0.442 -9.982 1.00 92.38 621 SER A N 1
ATOM 4751 C CA . SER A 1 621 ? -15.603 0.392 -10.671 1.00 92.38 621 SER A CA 1
ATOM 4752 C C . SER A 1 621 ? -14.461 0.726 -9.709 1.00 92.38 621 SER A C 1
ATOM 4754 O O . SER A 1 621 ? -14.633 1.514 -8.782 1.00 92.38 621 SER A O 1
ATOM 4756 N N . SER A 1 622 ? -13.259 0.210 -9.966 1.00 86.69 622 SER A N 1
ATOM 4757 C CA . SER A 1 622 ? -12.014 0.721 -9.367 1.00 86.69 622 SER A CA 1
ATOM 4758 C C . SER A 1 622 ? -11.590 2.076 -9.944 1.00 86.69 622 SER A C 1
ATOM 4760 O O . SER A 1 622 ? -10.660 2.700 -9.441 1.00 86.69 622 SER A O 1
ATOM 4762 N N . THR A 1 623 ? -12.233 2.542 -11.020 1.00 84.69 623 THR A N 1
ATOM 4763 C CA . THR A 1 623 ? -11.871 3.796 -11.690 1.00 84.69 623 THR A CA 1
ATOM 4764 C C . THR A 1 623 ? -12.467 5.003 -10.949 1.00 84.69 623 THR A C 1
ATOM 4766 O O . THR A 1 623 ? -13.692 5.149 -10.942 1.00 84.69 623 THR A O 1
ATOM 4769 N N . PRO A 1 624 ? -11.646 5.903 -10.371 1.00 74.81 624 PRO A N 1
ATOM 4770 C CA . PRO A 1 624 ? -12.143 7.125 -9.740 1.00 74.81 624 PRO A CA 1
ATOM 4771 C C . PRO A 1 624 ? -12.648 8.130 -10.786 1.00 74.81 624 PRO A C 1
ATOM 4773 O O . PRO A 1 624 ? -12.198 8.126 -11.939 1.00 74.81 624 PRO A O 1
ATOM 4776 N N . TRP A 1 625 ? -13.561 9.023 -10.395 1.00 69.75 625 TRP A N 1
ATOM 4777 C CA . TRP A 1 625 ? -13.954 10.140 -11.249 1.00 69.75 625 TRP A CA 1
ATOM 4778 C C . TRP A 1 625 ? -12.959 11.294 -11.101 1.00 69.75 625 TRP A C 1
ATOM 4780 O O . TRP A 1 625 ? -12.863 11.936 -10.065 1.00 69.75 625 TRP A O 1
ATOM 4790 N N . VAL A 1 626 ? -12.187 11.564 -12.155 1.00 51.44 626 VAL A N 1
ATOM 4791 C CA . VAL A 1 626 ? -11.048 12.502 -12.093 1.00 51.44 626 VAL A CA 1
ATOM 4792 C C . VAL A 1 626 ? -11.474 13.951 -11.830 1.00 51.44 626 VAL A C 1
ATOM 4794 O O . VAL A 1 626 ? -10.697 14.722 -11.280 1.00 51.44 626 VAL A O 1
ATOM 4797 N N . ARG A 1 627 ? -12.695 14.340 -12.220 1.00 51.19 627 ARG A N 1
ATOM 4798 C CA . ARG A 1 627 ? -13.166 15.726 -12.058 1.00 51.19 627 ARG A CA 1
ATOM 4799 C C . ARG A 1 627 ? -13.615 16.056 -10.643 1.00 51.19 627 ARG A C 1
ATOM 4801 O O . ARG A 1 627 ? -13.687 17.233 -10.315 1.00 51.19 627 ARG A O 1
ATOM 4808 N N . ASP A 1 628 ? -13.937 15.043 -9.850 1.00 62.31 628 ASP A N 1
ATOM 4809 C CA . ASP A 1 628 ? -14.366 15.228 -8.476 1.00 62.31 628 ASP A CA 1
ATOM 4810 C C . ASP A 1 628 ? -14.037 13.959 -7.669 1.00 62.31 628 ASP A C 1
ATOM 4812 O O . ASP A 1 628 ? -14.638 12.905 -7.914 1.00 62.31 628 ASP A O 1
ATOM 4816 N N . PRO A 1 629 ? -13.091 14.042 -6.712 1.00 67.62 629 PRO A N 1
ATOM 4817 C CA . PRO A 1 629 ? -12.623 12.895 -5.943 1.00 67.62 629 PRO A CA 1
ATOM 4818 C C . PRO A 1 629 ? -13.700 12.293 -5.030 1.00 67.62 629 PRO A C 1
ATOM 4820 O O . PRO A 1 629 ? -13.466 11.210 -4.479 1.00 67.62 629 PRO A O 1
ATOM 4823 N N . TYR A 1 630 ? -14.848 12.959 -4.867 1.00 66.50 630 TYR A N 1
ATOM 4824 C CA . TYR A 1 630 ? -16.011 12.448 -4.151 1.00 66.50 630 TYR A CA 1
ATOM 4825 C C . TYR A 1 630 ? -16.709 11.308 -4.903 1.00 66.50 630 TYR A C 1
ATOM 4827 O O . TYR A 1 630 ? -17.243 10.397 -4.266 1.00 66.50 630 TYR A O 1
ATOM 4835 N N . TYR A 1 631 ? -16.675 11.319 -6.238 1.00 76.50 631 TYR A N 1
ATOM 4836 C CA . TYR A 1 631 ? -17.421 10.378 -7.071 1.00 76.50 631 TYR A CA 1
ATOM 4837 C C . TYR A 1 631 ? -16.546 9.277 -7.679 1.00 76.50 631 TYR A C 1
ATOM 4839 O O . TYR A 1 631 ? -15.330 9.407 -7.867 1.00 76.50 631 TYR A O 1
ATOM 4847 N N . VAL A 1 632 ? -17.187 8.164 -8.023 1.00 79.75 632 VAL A N 1
ATOM 4848 C CA . VAL A 1 632 ? -16.548 7.013 -8.669 1.00 79.75 632 VAL A CA 1
ATOM 4849 C C . VAL A 1 632 ? -17.415 6.543 -9.824 1.00 79.75 632 VAL A C 1
ATOM 4851 O O . VAL A 1 632 ? -18.645 6.592 -9.773 1.00 79.75 632 VAL A O 1
ATOM 4854 N N . TRP A 1 633 ? -16.765 6.057 -10.879 1.00 88.81 633 TRP A N 1
ATOM 4855 C CA . TRP A 1 633 ? -17.477 5.377 -11.943 1.00 88.81 633 TRP A CA 1
ATOM 4856 C C . TRP A 1 633 ? -18.190 4.119 -11.440 1.00 88.81 633 TRP A C 1
ATOM 4858 O O . TRP A 1 633 ? -17.666 3.336 -10.646 1.00 88.81 633 TRP A O 1
ATOM 4868 N N . HIS A 1 634 ? -19.371 3.877 -11.980 1.00 92.62 634 HIS A N 1
ATOM 4869 C CA . HIS A 1 634 ? -20.127 2.653 -11.774 1.00 92.62 634 HIS A CA 1
ATOM 4870 C C . HIS A 1 634 ? -20.836 2.262 -13.072 1.00 92.62 634 HIS A C 1
ATOM 4872 O O . HIS A 1 634 ? -20.977 3.067 -14.000 1.00 92.62 634 HIS A O 1
ATOM 4878 N N . VAL A 1 635 ? -21.276 1.008 -13.155 1.00 94.88 635 VAL A N 1
ATOM 4879 C CA . VAL A 1 635 ? -22.069 0.517 -14.285 1.00 94.88 635 VAL A CA 1
ATOM 4880 C C . VAL A 1 635 ? -23.407 -0.023 -13.802 1.00 94.88 635 VAL A C 1
ATOM 4882 O O . VAL A 1 635 ? -23.462 -0.853 -12.898 1.00 94.88 635 VAL A O 1
ATOM 4885 N N . GLY A 1 636 ? -24.495 0.456 -14.398 1.00 93.50 636 GLY A N 1
ATOM 4886 C CA . GLY A 1 636 ? -25.853 0.009 -14.109 1.00 93.50 636 GLY A CA 1
ATOM 4887 C C . GLY A 1 636 ? -26.300 -1.067 -15.092 1.00 93.50 636 GLY A C 1
ATOM 4888 O O . GLY A 1 636 ? -26.607 -0.766 -16.247 1.00 93.50 636 GLY A O 1
ATOM 4889 N N . PHE A 1 637 ? -26.423 -2.319 -14.645 1.00 93.69 637 PHE A N 1
ATOM 4890 C CA . PHE A 1 637 ? -26.811 -3.431 -15.526 1.00 93.69 637 PHE A CA 1
ATOM 4891 C C . PHE A 1 637 ? -28.277 -3.396 -15.970 1.00 93.69 637 PHE A C 1
ATOM 4893 O O . PHE A 1 637 ? -28.645 -4.127 -16.885 1.00 93.69 637 PHE A O 1
ATOM 4900 N N . ALA A 1 638 ? -29.130 -2.550 -15.385 1.00 89.81 638 ALA A N 1
ATOM 4901 C CA . ALA A 1 638 ? -30.509 -2.387 -15.851 1.00 89.81 638 ALA A CA 1
ATOM 4902 C C . ALA A 1 638 ? -30.583 -1.870 -17.302 1.00 89.81 638 ALA A C 1
ATOM 4904 O O . ALA A 1 638 ? -31.455 -2.293 -18.063 1.00 89.81 638 ALA A O 1
ATOM 4905 N N . THR A 1 639 ? -29.669 -0.970 -17.674 1.00 86.25 639 THR A N 1
ATOM 4906 C CA . THR A 1 639 ? -29.640 -0.275 -18.973 1.00 86.25 639 THR A CA 1
ATOM 4907 C C . THR A 1 639 ? -28.282 -0.361 -19.676 1.00 86.25 639 THR A C 1
ATOM 4909 O O . THR A 1 639 ? -28.177 0.041 -20.834 1.00 86.25 639 THR A O 1
ATOM 4912 N N . GLY A 1 640 ? -27.245 -0.870 -19.003 1.00 84.81 640 GLY A N 1
ATOM 4913 C CA . GLY A 1 640 ? -25.861 -0.849 -19.480 1.00 84.81 640 GLY A CA 1
ATOM 4914 C C . GLY A 1 640 ? -25.229 0.546 -19.423 1.00 84.81 640 GLY A C 1
ATOM 4915 O O . GLY A 1 640 ? -24.261 0.815 -20.137 1.00 84.81 640 GLY A O 1
ATOM 4916 N N . GLY A 1 641 ? -25.821 1.449 -18.634 1.00 87.44 641 GLY A N 1
ATOM 4917 C CA . GLY A 1 641 ? -25.366 2.824 -18.459 1.00 87.44 641 GLY A CA 1
ATOM 4918 C C . GLY A 1 641 ? -24.115 2.899 -17.589 1.00 87.44 641 GLY A C 1
ATOM 4919 O O . GLY A 1 641 ? -23.984 2.165 -16.614 1.00 87.44 641 GLY A O 1
ATOM 4920 N N . VAL A 1 642 ? -23.208 3.801 -17.951 1.00 90.50 642 VAL A N 1
ATOM 4921 C CA . VAL A 1 642 ? -22.030 4.149 -17.152 1.00 90.50 642 VAL A CA 1
ATOM 4922 C C . VAL A 1 642 ? -22.316 5.480 -16.465 1.00 90.50 642 VAL A C 1
ATOM 4924 O O . VAL A 1 642 ? -22.601 6.457 -17.158 1.00 90.50 642 VAL A O 1
ATOM 4927 N N . GLY A 1 643 ? -22.259 5.496 -15.136 1.00 86.19 643 GLY A N 1
ATOM 4928 C CA . GLY A 1 643 ? -22.507 6.670 -14.300 1.00 86.19 643 GLY A CA 1
ATOM 4929 C C . GLY A 1 643 ? -21.272 7.057 -13.492 1.00 86.19 643 GLY A C 1
ATOM 4930 O O . GLY A 1 643 ? -20.374 6.243 -13.278 1.00 86.19 643 GLY A O 1
ATOM 4931 N N . ASN A 1 644 ? -21.210 8.315 -13.080 1.00 82.56 644 ASN A N 1
ATOM 4932 C CA . ASN A 1 644 ? -20.131 8.930 -12.294 1.00 82.56 644 ASN A CA 1
ATOM 4933 C C . ASN A 1 644 ? -20.682 9.894 -11.234 1.00 82.56 644 ASN A C 1
ATOM 4935 O O . ASN A 1 644 ? -19.981 10.793 -10.785 1.00 82.56 644 ASN A O 1
ATOM 4939 N N . ASP A 1 645 ? -21.950 9.727 -10.890 1.00 79.56 645 ASP A N 1
ATOM 4940 C CA . ASP A 1 645 ? -22.755 10.549 -9.993 1.00 79.56 645 ASP A CA 1
ATOM 4941 C C . ASP A 1 645 ? -22.970 9.889 -8.623 1.00 79.56 645 ASP A C 1
ATOM 4943 O O . ASP A 1 645 ? -23.594 10.476 -7.744 1.00 79.56 645 ASP A O 1
ATOM 4947 N N . ASP A 1 646 ? -22.399 8.699 -8.400 1.00 80.81 646 ASP A N 1
ATOM 4948 C CA . ASP A 1 646 ? -22.412 8.041 -7.094 1.00 80.81 646 ASP A CA 1
ATOM 4949 C C . ASP A 1 646 ? -21.173 8.391 -6.267 1.00 80.81 646 ASP A C 1
ATOM 4951 O O . ASP A 1 646 ? -20.029 8.137 -6.666 1.00 80.81 646 ASP A O 1
ATOM 4955 N N . GLY A 1 647 ? -21.420 8.985 -5.098 1.00 78.81 647 GLY A N 1
ATOM 4956 C CA . GLY A 1 647 ? -20.384 9.319 -4.131 1.00 78.81 647 GLY A CA 1
ATOM 4957 C C . GLY A 1 647 ? -19.798 8.069 -3.478 1.00 78.81 647 GLY A C 1
ATOM 4958 O O . GLY A 1 647 ? -20.494 7.068 -3.308 1.00 78.81 647 GLY A O 1
ATOM 4959 N N . LYS A 1 648 ? -18.539 8.127 -3.037 1.00 80.00 648 LYS A N 1
ATOM 4960 C CA . LYS A 1 648 ? -17.840 6.999 -2.379 1.00 80.00 648 LYS A CA 1
ATOM 4961 C C . LYS A 1 648 ? -18.568 6.425 -1.156 1.00 80.00 648 LYS A C 1
ATOM 4963 O O . LYS A 1 648 ? -18.367 5.257 -0.831 1.00 80.00 648 LYS A O 1
ATOM 4968 N N . TYR A 1 649 ? -19.419 7.229 -0.514 1.00 78.50 649 TYR A N 1
ATOM 4969 C CA . TYR A 1 649 ? -20.241 6.855 0.642 1.00 78.50 649 TYR A CA 1
ATOM 4970 C C . TYR A 1 649 ? -21.554 6.139 0.273 1.00 78.50 649 TYR A C 1
ATOM 4972 O O . TYR A 1 649 ? -22.165 5.510 1.138 1.00 78.50 649 TYR A O 1
ATOM 4980 N N . ASN A 1 650 ? -21.992 6.208 -0.992 1.00 89.69 650 ASN A N 1
ATOM 4981 C CA . ASN A 1 650 ? -23.138 5.436 -1.482 1.00 89.69 650 ASN A CA 1
ATOM 4982 C C . ASN A 1 650 ? -22.792 3.946 -1.521 1.00 89.69 650 ASN A C 1
ATOM 4984 O O . ASN A 1 650 ? -21.631 3.566 -1.421 1.00 89.69 650 ASN A O 1
ATOM 4988 N N . THR A 1 651 ? -23.794 3.078 -1.672 1.00 94.75 651 THR A N 1
ATOM 4989 C CA . THR A 1 651 ? -23.566 1.628 -1.725 1.00 94.75 651 THR A CA 1
ATOM 4990 C C . THR A 1 651 ? -23.955 1.035 -3.075 1.00 94.75 651 THR A C 1
ATOM 4992 O O . THR A 1 651 ? -25.115 1.114 -3.482 1.00 94.75 651 THR A O 1
ATOM 4995 N N . ASN A 1 652 ? -23.009 0.369 -3.736 1.00 95.94 652 ASN A N 1
ATOM 4996 C CA . ASN A 1 652 ? -23.213 -0.369 -4.987 1.00 95.94 652 ASN A CA 1
ATOM 4997 C C . ASN A 1 652 ? -22.700 -1.805 -4.851 1.00 95.94 652 ASN A C 1
ATOM 4999 O O . ASN A 1 652 ? -22.006 -2.139 -3.888 1.00 95.94 652 ASN A O 1
ATOM 5003 N N . TYR A 1 653 ? -23.096 -2.673 -5.780 1.00 97.81 653 TYR A N 1
ATOM 5004 C CA . TYR A 1 653 ? -22.717 -4.082 -5.742 1.00 97.81 653 TYR A CA 1
ATOM 5005 C C . TYR A 1 653 ? -21.234 -4.290 -6.067 1.00 97.81 653 TYR A C 1
ATOM 5007 O O . TYR A 1 653 ? -20.638 -3.567 -6.872 1.00 97.81 653 TYR A O 1
ATOM 5015 N N . VAL A 1 654 ? -20.654 -5.309 -5.436 1.00 97.62 654 VAL A N 1
ATOM 5016 C CA . VAL A 1 654 ? -19.230 -5.646 -5.519 1.00 97.62 654 VAL A CA 1
ATOM 5017 C C . VAL A 1 654 ? -19.056 -6.961 -6.265 1.00 97.62 654 VAL A C 1
ATOM 5019 O O . VAL A 1 654 ? -19.501 -8.010 -5.800 1.00 97.62 654 VAL A O 1
ATOM 5022 N N . TRP A 1 655 ? -18.377 -6.906 -7.412 1.00 97.44 655 TRP A N 1
ATOM 5023 C CA . TRP A 1 655 ? -18.114 -8.080 -8.239 1.00 97.44 655 TRP A CA 1
ATOM 5024 C C . TRP A 1 655 ? -16.642 -8.127 -8.659 1.00 97.44 655 TRP A C 1
ATOM 5026 O O . TRP A 1 655 ? -16.245 -7.416 -9.583 1.00 97.44 655 TRP A O 1
ATOM 5036 N N . PRO A 1 656 ? -15.817 -8.924 -7.960 1.00 96.94 656 PRO A N 1
ATOM 5037 C CA . PRO A 1 656 ? -14.382 -8.967 -8.209 1.00 96.94 656 PRO A CA 1
ATOM 5038 C C . PRO A 1 656 ? -13.989 -9.656 -9.519 1.00 96.94 656 PRO A C 1
ATOM 5040 O O . PRO A 1 656 ? -14.637 -10.604 -9.976 1.00 96.94 656 PRO A O 1
ATOM 5043 N N . VAL A 1 657 ? -12.856 -9.210 -10.061 1.00 95.25 657 VAL A N 1
ATOM 5044 C CA . VAL A 1 657 ? -12.208 -9.746 -11.260 1.00 95.25 657 VAL A CA 1
ATOM 5045 C C . VAL A 1 657 ? -10.699 -9.889 -11.041 1.00 95.25 657 VAL A C 1
ATOM 5047 O O . VAL A 1 657 ? -10.102 -9.150 -10.250 1.00 95.25 657 VAL A O 1
ATOM 5050 N N . ARG A 1 658 ? -10.066 -10.817 -11.763 1.00 86.25 658 ARG A N 1
ATOM 5051 C CA . ARG A 1 658 ? -8.605 -10.968 -11.840 1.00 86.25 658 ARG A CA 1
ATOM 5052 C C . ARG A 1 658 ? -8.142 -11.390 -13.234 1.00 86.25 658 ARG A C 1
ATOM 5054 O O . ARG A 1 658 ? -8.950 -11.763 -14.084 1.00 86.25 658 ARG A O 1
ATOM 5061 N N . ARG A 1 659 ? -6.832 -11.324 -13.482 1.00 79.19 659 ARG A N 1
ATOM 5062 C CA . ARG A 1 659 ? -6.220 -11.852 -14.713 1.00 79.19 659 ARG A CA 1
ATOM 5063 C C . ARG A 1 659 ? -5.849 -13.324 -14.530 1.00 79.19 659 ARG A C 1
ATOM 5065 O O . ARG A 1 659 ? -5.594 -13.764 -13.412 1.00 79.19 659 ARG A O 1
ATOM 5072 N N . ARG A 1 660 ? -5.835 -14.073 -15.633 1.00 64.06 660 ARG A N 1
ATOM 5073 C CA . ARG A 1 660 ? -5.333 -15.450 -15.677 1.00 64.06 660 ARG A CA 1
ATOM 5074 C C . ARG A 1 660 ? -3.820 -15.436 -15.407 1.00 64.06 660 ARG A C 1
ATOM 5076 O O . ARG A 1 660 ? -3.127 -14.631 -16.024 1.00 64.06 660 ARG A O 1
ATOM 5083 N N . HIS A 1 661 ? -3.363 -16.241 -14.444 1.00 45.94 661 HIS A N 1
ATOM 5084 C CA . HIS A 1 661 ? -1.938 -16.405 -14.130 1.00 45.94 661 HIS A CA 1
ATOM 5085 C C . HIS A 1 661 ? -1.225 -17.249 -15.176 1.00 45.94 661 HIS A C 1
ATOM 5087 O O . HIS A 1 661 ? -1.878 -18.180 -15.709 1.00 45.94 661 HIS A O 1
#

Secondary structure (DSSP, 8-state):
-HHHHHHHHH-----SS-EEEEEEPPPPSEEETT-EEEEEEEEEEE-SSTTS-EEEEEEEE-TTS-EEEE-S-TTS-EESS---SEEEE-EEEEEEEEEEEE--TT--EEEEEEEEEEETT--TTTS-TT--B---EEEEEEEESSPPSSPPP----PPPPPPS-EEEE-SS-EEEE-PPPTT-SEEEEEEES---SS----EEEEEES-SEEEE-SPPTT--EEEEEEEE-TT--EEEEPPPEEE---TT-PPPPPP-EEEEEEETTEEEEEE---TTEEEEEEEEEETTS-EEEEEESSSEEEEESPPTT--EEEEEEEEETTSPBPPPPPPEEE-----PPPPP-------SPPPP--SEEE-SSSEEEETTTTEEEESBTTTT-EE-HHHHHHHHHT--TTSTT--S---TTS-BPPPHHHHHHH--TTS-SS--B-TTSSSB--TTSSSBS--SSEEEEEEESSSSEEEEEETTTTEEEEEETTS-EE---EEETTS------------S-SEEE-SSSEEEETTT-EEEESBTTSS-EE-HHHHHHHHHT--TTSTT--S---TTS-BPPPHHHHHHH--TTSPSSS---B-TTSSSB--TTSS-BS--SSEEEEEEE-TT-TTEEEEEETTTTEEEEEEETTS-EE---EEE--

Sequence (661 aa):
MQKLILIMLFCVTQTVGATAELTFSPLKSTYHVGECVVLKLQENLQAASRFHRVDLWAAVELPSGAFLFMTPLVFASYSPKAQFFRESLEKTQREHDILDFEVLEGLSGPYTFYAAYVEEGKNPITDDDGVYRSNLAQVSTTLSDEPPLIPVVDCISVLPAPKSPVAEAGDTSVVLSWEPVTGADSYVISWQTSTSLVKFPVKTISVRDATSYSHDDLVNGQEYSYFVIALDTEGVEGVSSTTVTAIPKVGLTAPPAPKVLSAKAGDGQVVFTWKEVKEAVSYTVYWQKAGGAVESRSVSGTKFTHRGLLNGISYTYWVKAVNATGLPSRSSGSITATPQAVVPPPAIEPEASPSPAPSSYRYTDNGNGTVTDNRSGLIWLKDANCFGKMNWYAAMERAANLLNGRCGLSDGSTPGMWRLPTKDEWEAMIDTSYRSPTLSNAAGTAQWTEGDAFLDVEMDYYWSSTAANTASAWGMTLNYGSEINGEKSFSFYMWPVRDEHSPVVESLPSPAPSSYRYTDNGDGTVTDNRSGLIWLKNANCFGRQNWETAMESAANLAHGQCGLSEGSTAGMWRLPTIDEWKAMVDKSIKYPGPTISNAAGTGKWTEGDAFLGVQTSSYWSSTPWVRDPYYVWHVGFATGGVGNDDGKYNTNYVWPVRRRH

Foldseek 3Di:
DVVLCVLQVPQDDDDPPKDWDKAKDAFDQEDEAQDKTWIKIFTFIAAPDLVFFWFKWKWKQAQVRQIWTADCDPQPRTDSDADTNGASDHGDGDMDGSDIDGQHAPRFDKMKMKMKIWTGPDGSRPDDSPIHIDRIYMHMHTYYHDHDPDPDDDDDCFWAAFPDWDWDAAAQKIKIFTHDTPQFQKKKKWKDFDPDPDDDDTDIDIDGPDRMDMGGRHDAQTKMKMWMWGAHPVRDTHDIYNIDIDGHHPPRDAFAAWAWDDWDAEAQKTKTFTDDTPQFQKKKKWKDWVVGDIDIDIGRDRIDIGGRHDAPTKMKMWMWGAGPSGHTYPIYDIDIDGHHYDDDDDDDDDDDDDDDDDDLWQWDDPQFQWIARPVVQKIWGQEQFLPHWDFQVCLFQVQQQDAAPGSSGPPGDGRRQKGFAAPVVLLVQAQQVDFQARGAFRNNPHRDDAPTRHHPDDQAKEFHPAAPDLQWGWIAGRGRRDIDIGGSRDIGTTIIMGHPDPPPPPDDDDPPDPLWQWDDPVQQWIARPVVQKIWRQEQCQPPWDFQVVLQQVQQQDADPGSRGPDGGGRRQKGFAAVVSLLVQFQQVDAAQFLRGAFRNNPHGHDAPGRHHDDDQAKEFHPAADPVDNQWGWIAGSRGRDIDTPDGSRGIDTHIMMGHDD

Radius of gyration: 33.54 Å; chains: 1; bounding box: 82×69×98 Å

pLDDT: mean 79.36, std 15.44, range [27.92, 97.81]